Protein AF-A0A8C5VCA1-F1 (afdb_monomer_lite)

Organism: Microcebus murinus (NCBI:txid30608)

Foldseek 3Di:
DDDDDDDDDDDDDDDDDDDDDDDDDDDDDDDDDDDDDDDDDDDDDDDDDDDDDDDDDDDDDDDDDDDDDDDDDDDDDDDDDDDDDDDDPPVVPPPPPPVDPVVNVVVVVVVVVVVVVVVVVVVVVVVVVVVVVVVVVVVVVVPPCVVVVVVVVVVVVVVVVVVVVVVVVVVVVVVVVVVVVVVVVVVVVVVVVVVVVVVVVVVVVVVQCPPCPHVNVVVVVVVVVVVVVVVVVVVVVVVVVVVVVVVDVVVDDDPDDDDDDDPPPPPPVCVVVVVCDPPPVVVVPPPPCDPVNVVVVVVVVVVVVVVVVVVVVVVVVVVVVVVVVVVVVVVVVVVVVVVVVVVVVVVVVVVVVVVVVVVVVPDPPPPPDDDPDDDDDDDD

Secondary structure (DSSP, 8-state):
------------------------PPP--------------------------------------------------------------GGGSS-------HHHHHHHHHHHHHHHHHHHHHHHHHHHHHHHHHHHHHHHHHS--HHHHHHHHHHHHHHHHHHHHHHHHHHHHHHHHHHHHHHHHHHHHHHHHHHHHHHHHHHHHHHHHTSTTSHHHHHHHHHHHHHHHHHHHHHHHHHHHHHHHHHHHHH---------------SSTTGGGGG---STTGGG------HHHHHHHHHHHHHHHHHHHHHHHHHHHHHHHHHHHHHHHHHHHHHHHHHHHHHHHHHHHHHHHHHHHHHHHTSTTTTS-S----------

Radius of gyration: 66.32 Å; chains: 1; bounding box: 126×88×222 Å

InterPro domains:
  IPR018039 Intermediate filament protein, conserved site [PS00226] (353-361)
  IPR032444 Keratin type II head [PF16208] (39-107)
  IPR039008 Intermediate filament, rod domain [PF00038] (110-249)
  IPR039008 Intermediate filament, rod domain [PF00038] (292-362)
  IPR039008 Intermediate filament, rod domain [PS51842] (111-380)
  IPR039008 Intermediate filament, rod domain [SM01391] (110-366)

Sequence (380 aa):
MSCLSSCPRAPCGVRAFSCASACGPQPGRCCITAAPYRGISCYRGLPGNFGSHSLCGGFRAGSCGRSFGYRSGGVCRPSPPCITTVSVNETLLTPLNLEIDPNAQCVKHEEKEQIKCLNSRFAAFIDKVRFLEQQNKLLETKCNLEPLFNGYIETLRREAECVEADRGRLSSELNHVQEVLEGYKKKYEEEVALRATAENEFVVLKKVNSVPSSPLWDVDCAYLRKSDLEANMEALTQEIHFLRRLYEEVRGPRVAGQQGGCELDTGKDLSSFQLLKPMAGWGKYRPFPDPQNSKLEAAVTQSEQQGEAALSVARCKLAELEAALQKAKQDMACLLKEYQEVMNSKLGLDIEIATYRRLLEAAPGAGLCAGTSACRAPGL

Structure (mmCIF, N/CA/C/O backbone):
data_AF-A0A8C5VCA1-F1
#
_entry.id   AF-A0A8C5VCA1-F1
#
loop_
_atom_site.group_PDB
_atom_site.id
_atom_site.type_symbol
_atom_site.label_atom_id
_atom_site.label_alt_id
_atom_site.label_comp_id
_atom_site.label_asym_id
_atom_site.label_entity_id
_atom_site.label_seq_id
_atom_site.pdbx_PDB_ins_code
_atom_site.Cartn_x
_atom_site.Cartn_y
_atom_site.Cartn_z
_atom_site.occupancy
_atom_site.B_iso_or_equiv
_atom_site.auth_seq_id
_atom_site.auth_comp_id
_atom_site.auth_asym_id
_atom_site.auth_atom_id
_atom_site.pdbx_PDB_model_num
ATOM 1 N N . MET A 1 1 ? 24.961 -49.412 12.664 1.00 35.84 1 MET A N 1
ATOM 2 C CA . MET A 1 1 ? 26.409 -49.525 12.407 1.00 35.84 1 MET A CA 1
ATOM 3 C C . MET A 1 1 ? 26.784 -48.385 11.476 1.00 35.84 1 MET A C 1
ATOM 5 O O . MET A 1 1 ? 26.298 -48.366 10.360 1.00 35.84 1 MET A O 1
ATOM 9 N N . SER A 1 2 ? 27.198 -47.256 12.052 1.00 34.28 2 SER A N 1
ATOM 10 C CA . SER A 1 2 ? 28.609 -46.833 12.196 1.00 34.28 2 SER A CA 1
ATOM 11 C C . SER A 1 2 ? 29.055 -46.062 10.941 1.00 34.28 2 SER A C 1
ATOM 13 O O . SER A 1 2 ? 29.197 -46.676 9.897 1.00 34.28 2 SER A O 1
ATOM 15 N N . CYS A 1 3 ? 29.147 -44.721 11.011 1.00 33.59 3 CYS A N 1
ATOM 16 C CA . CYS A 1 3 ? 30.425 -43.965 11.076 1.00 33.59 3 CYS A CA 1
ATOM 17 C C . CYS A 1 3 ? 30.951 -43.621 9.651 1.00 33.59 3 CYS A C 1
ATOM 19 O O . CYS A 1 3 ? 30.907 -44.483 8.794 1.00 33.59 3 CYS A O 1
ATOM 21 N N . LEU A 1 4 ? 31.457 -42.443 9.256 1.00 35.34 4 LEU A N 1
ATOM 22 C CA . LEU A 1 4 ? 32.028 -41.276 9.934 1.00 35.34 4 LEU A CA 1
ATOM 23 C C . LEU A 1 4 ? 32.115 -40.070 8.960 1.00 35.34 4 LEU A C 1
ATOM 25 O O . LEU A 1 4 ? 32.266 -40.223 7.754 1.00 35.34 4 LEU A O 1
ATOM 29 N N . SER A 1 5 ? 32.072 -38.891 9.578 1.00 39.28 5 SER A N 1
ATOM 30 C CA . SER A 1 5 ? 32.624 -37.564 9.247 1.00 39.28 5 SER A CA 1
ATOM 31 C C . SER A 1 5 ? 33.740 -37.411 8.199 1.00 39.28 5 SER A C 1
ATOM 33 O O . SER A 1 5 ? 34.665 -38.219 8.183 1.00 39.28 5 SER A O 1
ATOM 35 N N . SER A 1 6 ? 33.783 -36.238 7.538 1.00 33.31 6 SER A N 1
ATOM 36 C CA . SER A 1 6 ? 35.006 -35.414 7.361 1.00 33.31 6 SER A CA 1
ATOM 37 C C . SER A 1 6 ? 34.702 -33.976 6.889 1.00 33.31 6 SER A C 1
ATOM 39 O O . SER A 1 6 ? 34.191 -33.774 5.793 1.00 33.31 6 SER A O 1
ATOM 41 N N . CYS A 1 7 ? 35.077 -32.981 7.704 1.00 37.06 7 CYS A N 1
ATOM 42 C CA . CYS A 1 7 ? 35.398 -31.610 7.274 1.00 37.06 7 CYS A CA 1
ATOM 43 C C . CYS A 1 7 ? 36.853 -31.548 6.766 1.00 37.06 7 CYS A C 1
ATOM 45 O O . CYS A 1 7 ? 37.683 -32.338 7.220 1.00 37.06 7 CYS A O 1
ATOM 47 N N . PRO A 1 8 ? 37.205 -30.553 5.932 1.00 46.28 8 PRO A N 1
ATOM 48 C CA . PRO A 1 8 ? 38.278 -29.616 6.321 1.00 46.28 8 PRO A CA 1
ATOM 49 C C . PRO A 1 8 ? 37.967 -28.153 5.913 1.00 46.28 8 PRO A C 1
ATOM 51 O O . PRO A 1 8 ? 37.464 -27.887 4.832 1.00 46.28 8 PRO A O 1
ATOM 54 N N . ARG A 1 9 ? 38.072 -27.198 6.849 1.00 31.98 9 ARG A N 1
ATOM 55 C CA . ARG A 1 9 ? 39.163 -26.202 7.025 1.00 31.98 9 ARG A CA 1
ATOM 56 C C . ARG A 1 9 ? 39.257 -25.079 5.970 1.00 31.98 9 ARG A C 1
ATOM 58 O O . ARG A 1 9 ? 39.615 -25.307 4.824 1.00 31.98 9 ARG A O 1
ATOM 65 N N . ALA A 1 10 ? 39.074 -23.847 6.456 1.00 36.94 10 ALA A N 1
ATOM 66 C CA . ALA A 1 10 ? 39.580 -22.599 5.873 1.00 36.94 10 ALA A CA 1
ATOM 67 C C . ALA A 1 10 ? 41.124 -22.526 5.905 1.00 36.94 10 ALA A C 1
ATOM 69 O O . ALA A 1 10 ? 41.750 -23.271 6.672 1.00 36.94 10 ALA A O 1
ATOM 70 N N . PRO A 1 11 ? 41.737 -21.599 5.138 1.00 47.12 11 PRO A N 1
ATOM 71 C CA . PRO A 1 11 ? 42.453 -20.498 5.808 1.00 47.12 11 PRO A CA 1
ATOM 72 C C . PRO A 1 11 ? 42.464 -19.126 5.076 1.00 47.12 11 PRO A C 1
ATOM 74 O O . PRO A 1 11 ? 42.437 -19.068 3.855 1.00 47.12 11 PRO A O 1
ATOM 77 N N . CYS A 1 12 ? 42.613 -18.062 5.890 1.00 31.28 12 CYS A N 1
ATOM 78 C CA . CYS A 1 12 ? 43.265 -16.746 5.657 1.00 31.28 12 CYS A CA 1
ATOM 79 C C . CYS A 1 12 ? 42.746 -15.838 4.510 1.00 31.28 12 CYS A C 1
ATOM 81 O O . CYS A 1 12 ? 42.680 -16.249 3.368 1.00 31.28 12 CYS A O 1
ATOM 83 N N . GLY A 1 13 ? 42.427 -14.549 4.666 1.00 32.03 13 GLY A N 1
ATOM 84 C CA . GLY A 1 13 ? 42.772 -13.553 5.681 1.00 32.03 13 GLY A CA 1
ATOM 85 C C . GLY A 1 13 ? 43.497 -12.371 5.022 1.00 32.03 13 GLY A C 1
ATOM 86 O O . GLY A 1 13 ? 44.688 -12.485 4.768 1.00 32.03 13 GLY A O 1
ATOM 87 N N . VAL A 1 14 ? 42.815 -11.237 4.798 1.00 34.28 14 VAL A N 1
ATOM 88 C CA . VAL A 1 14 ? 43.444 -9.916 4.576 1.00 34.28 14 VAL A CA 1
ATOM 89 C C . VAL A 1 14 ? 42.605 -8.827 5.268 1.00 34.28 14 VAL A C 1
ATOM 91 O O . VAL A 1 14 ? 41.408 -8.688 5.032 1.00 34.28 14 VAL A O 1
ATOM 94 N N . ARG A 1 15 ? 43.275 -8.110 6.180 1.00 35.00 15 ARG A N 1
ATOM 95 C CA . ARG A 1 15 ? 42.906 -6.867 6.896 1.00 35.00 15 ARG A CA 1
ATOM 96 C C . ARG A 1 15 ? 42.845 -5.696 5.898 1.00 35.00 15 ARG A C 1
ATOM 98 O O . ARG A 1 15 ? 43.535 -5.764 4.898 1.00 35.00 15 ARG A O 1
ATOM 105 N N . ALA A 1 16 ? 42.246 -4.529 6.085 1.00 32.88 16 ALA A N 1
ATOM 106 C CA . ALA A 1 16 ? 41.350 -3.857 7.024 1.00 32.88 16 ALA A CA 1
ATOM 107 C C . ALA A 1 16 ? 41.143 -2.459 6.396 1.00 32.88 16 ALA A C 1
ATOM 109 O O . ALA A 1 16 ? 42.084 -1.971 5.786 1.00 32.88 16 ALA A O 1
ATOM 110 N N . PHE A 1 17 ? 40.008 -1.789 6.604 1.00 29.81 17 PHE A N 1
ATOM 111 C CA . PHE A 1 17 ? 39.968 -0.338 6.847 1.00 29.81 17 PHE A CA 1
ATOM 112 C C . PHE A 1 17 ? 38.663 -0.001 7.574 1.00 29.81 17 PHE A C 1
ATOM 114 O O . PHE A 1 17 ? 37.571 -0.240 7.067 1.00 29.81 17 PHE A O 1
ATOM 121 N N . SER A 1 18 ? 38.805 0.523 8.791 1.00 32.16 18 SER A N 1
ATOM 122 C CA . SER A 1 18 ? 37.732 1.154 9.555 1.00 32.16 18 SER A CA 1
ATOM 123 C C . SER A 1 18 ? 37.597 2.617 9.144 1.00 32.16 18 SER A C 1
ATOM 125 O O . SER A 1 18 ? 38.598 3.329 9.093 1.00 32.16 18 SER A O 1
ATOM 127 N N . CYS A 1 19 ? 36.366 3.099 9.007 1.00 29.55 19 CYS A N 1
ATOM 128 C CA . CYS A 1 19 ? 35.991 4.452 9.410 1.00 29.55 19 CYS A CA 1
ATOM 129 C C . CYS A 1 19 ? 34.562 4.439 9.979 1.00 29.55 19 CYS A C 1
ATOM 131 O O . CYS A 1 19 ? 33.778 3.524 9.738 1.00 29.55 19 CYS A O 1
ATOM 133 N N . ALA A 1 20 ? 34.311 5.381 10.879 1.00 33.88 20 ALA A N 1
ATOM 134 C CA . ALA A 1 20 ? 33.417 5.246 12.015 1.00 33.88 20 ALA A CA 1
ATOM 135 C C . ALA A 1 20 ? 32.000 5.815 11.809 1.00 33.88 20 ALA A C 1
ATOM 137 O O . ALA A 1 20 ? 31.796 6.744 11.040 1.00 33.88 20 ALA A O 1
ATOM 138 N N . SER A 1 21 ? 31.101 5.324 12.673 1.00 31.33 21 SER A N 1
ATOM 139 C CA . SER A 1 21 ? 30.052 6.063 13.398 1.00 31.33 21 SER A CA 1
ATOM 140 C C . SER A 1 21 ? 28.826 6.599 12.644 1.00 31.33 21 SER A C 1
ATOM 142 O O . SER A 1 21 ? 28.847 7.697 12.103 1.00 31.33 21 SER A O 1
ATOM 144 N N . ALA A 1 22 ? 27.690 5.924 12.849 1.00 30.34 22 ALA A N 1
ATOM 145 C CA . ALA A 1 22 ? 26.432 6.576 13.227 1.00 30.34 22 ALA A CA 1
ATOM 146 C C . ALA A 1 22 ? 25.532 5.565 13.965 1.00 30.34 22 ALA A C 1
ATOM 148 O O . ALA A 1 22 ? 25.096 4.568 13.395 1.00 30.34 22 ALA A O 1
ATOM 149 N N . CYS A 1 23 ? 25.292 5.809 15.255 1.00 36.66 23 CYS A N 1
ATOM 150 C CA . CYS A 1 23 ? 24.337 5.062 16.070 1.00 36.66 23 CYS A CA 1
ATOM 151 C C . CYS A 1 23 ? 22.904 5.498 15.738 1.00 36.66 23 CYS A C 1
ATOM 153 O O . CYS A 1 23 ? 22.589 6.683 15.820 1.00 36.66 23 CYS A O 1
ATOM 155 N N . GLY A 1 24 ? 22.026 4.537 15.456 1.00 33.78 24 GLY A N 1
ATOM 156 C CA . GLY A 1 24 ? 20.573 4.708 15.465 1.00 33.78 24 GLY A CA 1
ATOM 157 C C . GLY A 1 24 ? 19.928 3.442 16.041 1.00 33.78 24 GLY A C 1
ATOM 158 O O . GLY A 1 24 ? 20.317 2.347 15.632 1.00 33.78 24 GLY A O 1
ATOM 159 N N . PRO A 1 25 ? 19.008 3.533 17.018 1.00 40.09 25 PRO A N 1
ATOM 160 C CA . PRO A 1 25 ? 18.414 2.347 17.618 1.00 40.09 25 PRO A CA 1
ATOM 161 C C . PRO A 1 25 ? 17.292 1.791 16.729 1.00 40.09 25 PRO A C 1
ATOM 163 O O . PRO A 1 25 ? 16.319 2.480 16.435 1.00 40.09 25 PRO A O 1
ATOM 166 N N . GLN A 1 26 ? 17.410 0.519 16.343 1.00 38.44 26 GLN A N 1
ATOM 167 C CA . GLN A 1 26 ? 16.275 -0.302 15.914 1.00 38.44 26 GLN A CA 1
ATOM 168 C C . GLN A 1 26 ? 15.639 -0.981 17.137 1.00 38.44 26 GLN A C 1
ATOM 170 O O . GLN A 1 26 ? 16.375 -1.558 17.942 1.00 38.44 26 GLN A O 1
ATOM 175 N N . PRO A 1 27 ? 14.301 -1.024 17.260 1.00 37.81 27 PRO A N 1
ATOM 176 C CA . PRO A 1 27 ? 13.622 -1.997 18.097 1.00 37.81 27 PRO A CA 1
ATOM 177 C C . PRO A 1 27 ? 13.154 -3.175 17.233 1.00 37.81 27 PRO A C 1
ATOM 179 O O . PRO A 1 27 ? 12.446 -3.005 16.242 1.00 37.81 27 PRO A O 1
ATOM 182 N N . GLY A 1 28 ? 13.536 -4.391 17.617 1.00 31.70 28 GLY A N 1
ATOM 183 C CA . GLY A 1 28 ? 13.102 -5.606 16.944 1.00 31.70 28 GLY A CA 1
ATOM 184 C C . GLY A 1 28 ? 12.911 -6.754 17.924 1.00 31.70 28 GLY A C 1
ATOM 185 O O . GLY A 1 28 ? 13.866 -7.169 18.574 1.00 31.70 28 GLY A O 1
ATOM 186 N N . ARG A 1 29 ? 11.687 -7.299 17.897 1.00 33.56 29 ARG A N 1
ATOM 187 C CA . ARG A 1 29 ? 11.183 -8.565 18.468 1.00 33.56 29 ARG A CA 1
ATOM 188 C C . ARG A 1 29 ? 10.571 -8.483 19.867 1.00 33.56 29 ARG A C 1
ATOM 190 O O . ARG A 1 29 ? 11.256 -8.592 20.875 1.00 33.56 29 ARG A O 1
ATOM 197 N N . CYS A 1 30 ? 9.237 -8.456 19.888 1.00 27.67 30 CYS A N 1
ATOM 198 C CA . CYS A 1 30 ? 8.461 -9.036 20.975 1.00 27.67 30 CYS A CA 1
ATOM 199 C C . CYS A 1 30 ? 7.605 -10.175 20.413 1.00 27.67 30 CYS A C 1
ATOM 201 O O . CYS A 1 30 ? 6.879 -10.014 19.432 1.00 27.67 30 CYS A O 1
ATOM 203 N N . CYS A 1 31 ? 7.782 -11.344 21.011 1.00 30.67 31 CYS A N 1
ATOM 204 C CA . CYS A 1 31 ? 7.136 -12.599 20.683 1.00 30.67 31 CYS A CA 1
ATOM 205 C C . CYS A 1 31 ? 5.754 -12.617 21.344 1.00 30.67 31 CYS A C 1
ATOM 207 O O . CYS A 1 31 ? 5.645 -12.391 22.548 1.00 30.67 31 CYS A O 1
ATOM 209 N N . ILE A 1 32 ? 4.713 -12.926 20.578 1.00 31.66 32 ILE A N 1
ATOM 210 C CA . ILE A 1 32 ? 3.379 -13.202 21.108 1.00 31.66 32 ILE A CA 1
ATOM 211 C C . ILE A 1 32 ? 3.410 -14.607 21.714 1.00 31.66 32 ILE A C 1
ATOM 213 O O . ILE A 1 32 ? 3.607 -15.584 20.997 1.00 31.66 32 ILE A O 1
ATOM 217 N N . THR A 1 33 ? 3.186 -14.716 23.024 1.00 31.52 33 THR A N 1
ATOM 218 C CA . THR A 1 33 ? 2.670 -15.958 23.614 1.00 31.52 33 THR A CA 1
ATOM 219 C C . THR A 1 33 ? 1.624 -15.621 24.666 1.00 31.52 33 THR A C 1
ATOM 221 O O . THR A 1 33 ? 1.790 -14.707 25.470 1.00 31.52 33 THR A O 1
ATOM 224 N N . ALA A 1 34 ? 0.515 -16.344 24.567 1.00 30.95 34 ALA A N 1
ATOM 225 C CA . ALA A 1 34 ? -0.736 -16.172 25.277 1.00 30.95 34 ALA A CA 1
ATOM 226 C C . ALA A 1 34 ? -0.642 -16.419 26.796 1.00 30.95 34 ALA A C 1
ATOM 228 O O . ALA A 1 34 ? 0.061 -17.336 27.197 1.00 30.95 34 ALA A O 1
ATOM 229 N N . ALA A 1 35 ? -1.413 -15.615 27.554 1.00 32.78 35 ALA A N 1
ATOM 230 C CA . ALA A 1 35 ? -2.268 -15.888 28.736 1.00 32.78 35 ALA A CA 1
ATOM 231 C C . ALA A 1 35 ? -1.789 -16.855 29.869 1.00 32.78 35 ALA A C 1
ATOM 233 O O . ALA A 1 35 ? -0.960 -17.718 29.624 1.00 32.78 35 ALA A O 1
ATOM 234 N N . PRO A 1 36 ? -2.357 -16.833 31.107 1.00 48.47 36 PRO A N 1
ATOM 235 C CA . PRO A 1 36 ? -3.550 -16.114 31.566 1.00 48.47 36 PRO A CA 1
ATOM 236 C C . PRO A 1 36 ? -3.434 -15.400 32.937 1.00 48.47 36 PRO A C 1
ATOM 238 O O . PRO A 1 36 ? -2.482 -15.521 33.702 1.00 48.47 36 PRO A O 1
ATOM 241 N N . TYR A 1 37 ? -4.509 -14.676 33.239 1.00 30.50 37 TYR A N 1
ATOM 242 C CA . TYR A 1 37 ? -4.987 -14.225 34.544 1.00 30.50 37 TYR A CA 1
ATOM 243 C C . TYR A 1 37 ? -4.683 -15.154 35.739 1.00 30.50 37 TYR A C 1
ATOM 245 O O . TYR A 1 37 ? -5.081 -16.316 35.738 1.00 30.50 37 TYR A O 1
ATOM 253 N N . ARG A 1 38 ? -4.199 -14.571 36.846 1.00 33.31 38 ARG A N 1
ATOM 254 C CA . ARG A 1 38 ? -4.907 -14.540 38.147 1.00 33.31 38 ARG A CA 1
ATOM 255 C C . ARG A 1 38 ? -4.208 -13.597 39.127 1.00 33.31 38 ARG A C 1
ATOM 257 O O . ARG A 1 38 ? -2.989 -13.487 39.143 1.00 33.31 38 ARG A O 1
ATOM 264 N N . GLY A 1 39 ? -5.014 -12.891 39.913 1.00 31.22 39 GLY A N 1
ATOM 265 C CA . GLY A 1 39 ? -4.567 -11.811 40.779 1.00 31.22 39 GLY A CA 1
ATOM 266 C C . GLY A 1 39 ? -4.241 -12.200 42.223 1.00 31.22 39 GLY A C 1
ATOM 267 O O . GLY A 1 39 ? -4.470 -13.325 42.660 1.00 31.22 39 GLY A O 1
ATOM 268 N N . ILE A 1 40 ? -3.864 -11.131 42.935 1.00 34.09 40 ILE A N 1
ATOM 269 C CA . ILE A 1 40 ? -4.062 -10.814 44.361 1.00 34.09 40 ILE A CA 1
ATOM 270 C C . ILE A 1 40 ? -2.836 -10.956 45.289 1.00 34.09 40 ILE A C 1
ATOM 272 O O . ILE A 1 40 ? -2.495 -12.027 45.769 1.00 34.09 40 ILE A O 1
ATOM 276 N N . SER A 1 41 ? -2.309 -9.760 45.600 1.00 29.95 41 SER A N 1
ATOM 277 C CA . SER A 1 41 ? -2.006 -9.169 46.919 1.00 29.95 41 SER A CA 1
ATOM 278 C C . SER A 1 41 ? -0.993 -9.826 47.852 1.00 29.95 41 SER A C 1
ATOM 280 O O . SER A 1 41 ? -1.244 -10.896 48.389 1.00 29.95 41 SER A O 1
ATOM 282 N N . CYS A 1 42 ? 0.035 -9.042 48.204 1.00 28.33 42 CYS A N 1
ATOM 283 C CA . CYS A 1 42 ? 0.511 -8.843 49.577 1.00 28.33 42 CYS A CA 1
ATOM 284 C C . CYS A 1 42 ? 1.106 -7.423 49.705 1.00 28.33 42 CYS A C 1
ATOM 286 O O . CYS A 1 42 ? 2.041 -7.080 48.993 1.00 28.33 42 CYS A O 1
ATOM 288 N N . TYR A 1 43 ? 0.523 -6.619 50.599 1.00 30.97 43 TYR A N 1
ATOM 289 C CA . TYR A 1 43 ? 1.086 -5.516 51.400 1.00 30.97 43 TYR A CA 1
ATOM 290 C C . TYR A 1 43 ? 2.528 -5.039 51.106 1.00 30.97 43 TYR A C 1
ATOM 292 O O . TYR A 1 43 ? 3.464 -5.825 51.190 1.00 30.97 43 TYR A O 1
ATOM 300 N N . ARG A 1 44 ? 2.766 -3.715 51.058 1.00 33.09 44 ARG A N 1
ATOM 301 C CA . ARG A 1 44 ? 3.014 -2.830 52.228 1.00 33.09 44 ARG A CA 1
ATOM 302 C C . ARG A 1 44 ? 3.749 -1.538 51.800 1.00 33.09 44 ARG A C 1
ATOM 304 O O . ARG A 1 44 ? 4.830 -1.615 51.239 1.00 33.09 44 ARG A O 1
ATOM 311 N N . GLY A 1 45 ? 3.214 -0.379 52.204 1.00 29.39 45 GLY A N 1
ATOM 312 C CA . GLY A 1 45 ? 4.020 0.752 52.700 1.00 29.39 45 GLY A CA 1
ATOM 313 C C . GLY A 1 45 ? 4.437 1.875 51.736 1.00 29.39 45 GLY A C 1
ATOM 314 O O . GLY A 1 45 ? 5.537 1.818 51.216 1.00 29.39 45 GLY A O 1
ATOM 315 N N . LEU A 1 46 ? 3.580 2.911 51.644 1.00 37.66 46 LEU A N 1
ATOM 316 C CA . LEU A 1 46 ? 3.823 4.348 51.959 1.00 37.66 46 LEU A CA 1
ATOM 317 C C . LEU A 1 46 ? 5.046 5.106 51.354 1.00 37.66 46 LEU A C 1
ATOM 319 O O . LEU A 1 46 ? 6.118 4.540 51.209 1.00 37.66 46 LEU A O 1
ATOM 323 N N . PRO A 1 47 ? 5.013 6.457 51.301 1.00 46.53 47 PRO A N 1
ATOM 324 C CA . PRO A 1 47 ? 4.003 7.341 50.706 1.00 46.53 47 PRO A CA 1
ATOM 325 C C . PRO A 1 47 ? 4.652 8.511 49.916 1.00 46.53 47 PRO A C 1
ATOM 327 O O . PRO A 1 47 ? 5.857 8.733 49.978 1.00 46.53 47 PRO A O 1
ATOM 330 N N . GLY A 1 48 ? 3.833 9.346 49.271 1.00 30.73 48 GLY A N 1
ATOM 331 C CA . GLY A 1 48 ? 4.206 10.741 49.003 1.00 30.73 48 GLY A CA 1
ATOM 332 C C . GLY A 1 48 ? 3.886 11.216 47.595 1.00 30.73 48 GLY A C 1
ATOM 333 O O . GLY A 1 48 ? 4.694 11.050 46.691 1.00 30.73 48 GLY A O 1
ATOM 334 N N . ASN A 1 49 ? 2.738 11.877 47.442 1.00 29.70 49 ASN A N 1
ATOM 335 C CA . ASN A 1 49 ? 2.468 12.740 46.299 1.00 29.70 49 ASN A CA 1
ATOM 336 C C . ASN A 1 49 ? 2.079 14.142 46.787 1.00 29.70 49 ASN A C 1
ATOM 338 O O . ASN A 1 49 ? 1.296 14.298 47.724 1.00 29.70 49 ASN A O 1
ATOM 342 N N . PHE A 1 50 ? 2.665 15.133 46.119 1.00 33.94 50 PHE A N 1
ATOM 343 C CA . PHE A 1 50 ? 2.381 16.566 46.176 1.00 33.94 50 PHE A CA 1
ATOM 344 C C . PHE A 1 50 ? 0.987 16.891 45.608 1.00 33.94 50 PHE A C 1
ATOM 346 O O . PHE A 1 50 ? 0.604 16.331 44.586 1.00 33.94 50 PHE A O 1
ATOM 353 N N . GLY A 1 51 ? 0.241 17.790 46.265 1.00 31.31 51 GLY A N 1
ATOM 354 C CA . GLY A 1 51 ? -0.193 19.093 45.711 1.00 31.31 51 GLY A CA 1
ATOM 355 C C . GLY A 1 51 ? -1.682 19.079 45.310 1.00 31.31 51 GLY A C 1
ATOM 356 O O . GLY A 1 51 ? -2.158 18.050 44.858 1.00 31.31 51 GLY A O 1
ATOM 357 N N . SER A 1 52 ? -2.525 20.110 45.445 1.00 36.41 52 SER A N 1
ATOM 358 C CA . SER A 1 52 ? -2.382 21.536 45.785 1.00 36.41 52 SER A CA 1
ATOM 359 C C . SER A 1 52 ? -3.781 22.149 46.060 1.00 36.41 52 SER A C 1
ATOM 361 O O . SER A 1 52 ? -4.788 21.478 45.852 1.00 36.41 52 SER A O 1
ATOM 363 N N . HIS A 1 53 ? -3.799 23.447 46.422 1.00 31.50 53 HIS A N 1
ATOM 364 C CA . HIS A 1 53 ? -4.911 24.425 46.575 1.00 31.50 53 HIS A CA 1
ATOM 365 C C . HIS A 1 53 ? -5.345 24.668 48.039 1.00 31.50 53 HIS A C 1
ATOM 367 O O . HIS A 1 53 ? -5.918 23.796 48.672 1.00 31.50 53 HIS A O 1
ATOM 373 N N . SER A 1 54 ? -4.953 25.746 48.735 1.00 33.75 54 SER A N 1
ATOM 374 C CA . SER A 1 54 ? -5.004 27.210 48.503 1.00 33.75 54 SER A CA 1
ATOM 375 C C . SER A 1 54 ? -6.338 27.877 48.882 1.00 33.75 54 SER A C 1
ATOM 377 O O . SER A 1 54 ? -7.304 27.804 48.137 1.00 33.75 54 SER A O 1
ATOM 379 N N . LEU A 1 55 ? -6.271 28.614 50.002 1.00 33.25 55 LEU A N 1
ATOM 380 C CA . LEU A 1 55 ? -6.841 29.940 50.308 1.00 33.25 55 LEU A CA 1
ATOM 381 C C . LEU A 1 55 ? -8.361 30.176 50.194 1.00 33.25 55 LEU A C 1
ATOM 383 O O . LEU A 1 55 ? -8.889 30.359 49.107 1.00 33.25 55 LEU A O 1
ATOM 387 N N . CYS A 1 56 ? -8.996 30.410 51.352 1.00 31.83 56 CYS A N 1
ATOM 388 C CA . CYS A 1 56 ? -9.865 31.577 51.570 1.00 31.83 56 CYS A CA 1
ATOM 389 C C . CYS A 1 56 ? -10.071 31.822 53.077 1.00 31.83 56 CYS A C 1
ATOM 391 O O . CYS A 1 56 ? -10.597 30.974 53.792 1.00 31.83 56 CYS A O 1
ATOM 393 N N . GLY A 1 57 ? -9.625 32.986 53.560 1.00 33.09 57 GLY A N 1
ATOM 394 C CA . GLY A 1 57 ? -9.903 33.497 54.903 1.00 33.09 57 GLY A CA 1
ATOM 395 C C . GLY A 1 57 ? -11.139 34.400 54.920 1.00 33.09 57 GLY A C 1
ATOM 396 O O . GLY A 1 57 ? -11.474 35.020 53.913 1.00 33.09 57 GLY A O 1
ATOM 397 N N . GLY A 1 58 ? -11.797 34.498 56.077 1.00 32.38 58 GLY A N 1
ATOM 398 C CA . GLY A 1 58 ? -12.923 35.407 56.297 1.00 32.38 58 GLY A CA 1
ATOM 399 C C . GLY A 1 58 ? -13.498 35.314 57.713 1.00 32.38 58 GLY A C 1
ATOM 400 O O . GLY A 1 58 ? -14.074 34.306 58.095 1.00 32.38 58 GLY A O 1
ATOM 401 N N . PHE A 1 59 ? -13.309 36.390 58.473 1.00 39.03 59 PHE A N 1
ATOM 402 C CA . PHE A 1 59 ? -13.696 36.669 59.860 1.00 39.03 59 PHE A CA 1
ATOM 403 C C . PHE A 1 59 ? -15.165 36.397 60.248 1.00 39.03 59 PHE A C 1
ATOM 405 O O . PHE A 1 59 ? -16.069 36.680 59.466 1.00 39.03 59 PHE A O 1
ATOM 412 N N . ARG A 1 60 ? -15.397 36.078 61.536 1.00 32.91 60 ARG A N 1
ATOM 413 C CA . ARG A 1 60 ? -16.235 36.887 62.457 1.00 32.91 60 ARG A CA 1
ATOM 414 C C . ARG A 1 60 ? -16.080 36.440 63.919 1.00 32.91 60 ARG A C 1
ATOM 416 O O . ARG A 1 60 ? -16.317 35.290 64.264 1.00 32.91 60 ARG A O 1
ATOM 423 N N . ALA A 1 61 ? -15.710 37.403 64.759 1.00 43.34 61 ALA A N 1
ATOM 424 C CA . ALA A 1 61 ? -15.799 37.367 66.213 1.00 43.34 61 ALA A CA 1
ATOM 425 C C . ALA A 1 61 ? -17.140 37.975 66.667 1.00 43.34 61 ALA A C 1
ATOM 427 O O . ALA A 1 61 ? -17.645 38.897 66.024 1.00 43.34 61 ALA A O 1
ATOM 428 N N . GLY A 1 62 ? -17.678 37.495 67.790 1.00 32.94 62 GLY A N 1
ATOM 429 C CA . GLY A 1 62 ? -18.856 38.054 68.453 1.00 32.94 62 GLY A CA 1
ATOM 430 C C . GLY A 1 62 ? -19.018 37.505 69.875 1.00 32.94 62 GLY A C 1
ATOM 431 O O . GLY A 1 62 ? -19.249 36.315 70.052 1.00 32.94 62 GLY A O 1
ATOM 432 N N . SER A 1 63 ? -18.850 38.400 70.856 1.00 43.81 63 SER A N 1
ATOM 433 C CA . SER A 1 63 ? -19.175 38.304 72.301 1.00 43.81 63 SER A CA 1
ATOM 434 C C . SER A 1 63 ? -20.637 37.845 72.519 1.00 43.81 63 SER A C 1
ATOM 436 O O . SER A 1 63 ? -21.415 37.947 71.578 1.00 43.81 63 SER A O 1
ATOM 438 N N . CYS A 1 64 ? -21.168 37.346 73.644 1.00 33.97 64 CYS A N 1
ATOM 439 C CA . CYS A 1 64 ? -21.085 37.619 75.094 1.00 33.97 64 CYS A CA 1
ATOM 440 C C . CYS A 1 64 ? -21.870 36.455 75.792 1.00 33.97 64 CYS A C 1
ATOM 442 O O . CYS A 1 64 ? -22.723 35.849 75.159 1.00 33.97 64 CYS A O 1
ATOM 444 N N . GLY A 1 65 ? -21.625 35.956 77.012 1.00 35.84 65 GLY A N 1
ATOM 445 C CA . GLY A 1 65 ? -21.617 36.596 78.330 1.00 35.84 65 GLY A CA 1
ATOM 446 C C . GLY A 1 65 ? -22.938 36.337 79.093 1.00 35.84 65 GLY A C 1
ATOM 447 O O . GLY A 1 65 ? -23.950 36.917 78.716 1.00 35.84 65 GLY A O 1
ATOM 448 N N . ARG A 1 66 ? -22.925 35.532 80.178 1.00 41.09 66 ARG A N 1
ATOM 449 C CA . ARG A 1 66 ? -23.677 35.764 81.443 1.00 41.09 66 ARG A CA 1
ATOM 450 C C . ARG A 1 66 ? -23.277 34.786 82.564 1.00 41.09 66 ARG A C 1
ATOM 452 O O . ARG A 1 66 ? -23.365 33.572 82.422 1.00 41.09 66 ARG A O 1
ATOM 459 N N . SER A 1 67 ? -22.863 35.386 83.677 1.00 40.50 67 SER A N 1
ATOM 460 C CA . SER A 1 67 ? -22.532 34.808 84.985 1.00 40.50 67 SER A CA 1
ATOM 461 C C . SER A 1 67 ? -23.758 34.665 85.900 1.00 40.50 67 SER A C 1
ATOM 463 O O . SER A 1 67 ? -24.716 35.422 85.747 1.00 40.50 67 SER A O 1
ATOM 465 N N . PHE A 1 68 ? -23.633 33.861 86.968 1.00 34.06 68 PHE A N 1
ATOM 466 C CA . PHE A 1 68 ? -24.089 34.243 88.318 1.00 34.06 68 PHE A CA 1
ATOM 467 C C . PHE A 1 68 ? -23.197 33.599 89.408 1.00 34.06 68 PHE A C 1
ATOM 469 O O . PHE A 1 68 ? -22.942 32.400 89.360 1.00 34.06 68 PHE A O 1
ATOM 476 N N . GLY A 1 69 ? -22.661 34.424 90.325 1.00 42.41 69 GLY A N 1
ATOM 477 C CA . GLY A 1 69 ? -21.734 34.073 91.427 1.00 42.41 69 GLY A CA 1
ATOM 478 C C . GLY A 1 69 ? -22.440 33.489 92.667 1.00 42.41 69 GLY A C 1
ATOM 479 O O . GLY A 1 69 ? -23.657 33.377 92.670 1.00 42.41 69 GLY A O 1
ATOM 480 N N . TYR A 1 70 ? -21.749 33.073 93.739 1.00 42.25 70 TYR A N 1
ATOM 481 C CA . TYR A 1 70 ? -21.040 33.954 94.682 1.00 42.25 70 TYR A CA 1
ATOM 482 C C . TYR A 1 70 ? -19.850 33.304 95.424 1.00 42.25 70 TYR A C 1
ATOM 484 O O . TYR A 1 70 ? -19.700 32.092 95.517 1.00 42.25 70 TYR A O 1
ATOM 492 N N . ARG A 1 71 ? -19.022 34.222 95.938 1.00 41.88 71 ARG A N 1
ATOM 493 C CA . ARG A 1 71 ? -17.691 34.148 96.561 1.00 41.88 71 ARG A CA 1
ATOM 494 C C . ARG A 1 71 ? -17.613 33.344 97.866 1.00 41.88 71 ARG A C 1
ATOM 496 O O . ARG A 1 71 ? -18.525 33.396 98.681 1.00 41.88 71 ARG A O 1
ATOM 503 N N . SER A 1 72 ? -16.423 32.800 98.127 1.00 39.41 72 SER A N 1
ATOM 504 C CA . SER A 1 72 ? -15.923 32.491 99.469 1.00 39.41 72 SER A CA 1
ATOM 505 C C . SER A 1 72 ? -14.604 33.241 99.685 1.00 39.41 72 SER A C 1
ATOM 507 O O . SER A 1 72 ? -13.721 33.208 98.829 1.00 39.41 72 SER A O 1
ATOM 509 N N . GLY A 1 73 ? -14.499 33.967 100.794 1.00 42.41 73 GLY A N 1
ATOM 510 C CA . GLY A 1 73 ? -13.303 34.670 101.247 1.00 42.41 73 GLY A CA 1
ATOM 511 C C . GLY A 1 73 ? -13.423 34.876 102.753 1.00 42.41 73 GLY A C 1
ATOM 512 O O . GLY A 1 73 ? -14.430 35.407 103.215 1.00 42.41 73 GLY A O 1
ATOM 513 N N . GLY A 1 74 ? -12.441 34.394 103.513 1.00 38.06 74 GLY A N 1
ATOM 514 C CA . GLY A 1 74 ? -12.401 34.499 104.971 1.00 38.06 74 GLY A CA 1
ATOM 515 C C . GLY A 1 74 ? -11.363 35.509 105.452 1.00 38.06 74 GLY A C 1
ATOM 516 O O . GLY A 1 74 ? -10.310 35.594 104.836 1.00 38.06 74 GLY A O 1
ATOM 517 N N . VAL A 1 75 ? -11.658 36.204 106.563 1.00 37.41 75 VAL A N 1
ATOM 518 C CA . VAL A 1 75 ? -10.716 36.727 107.580 1.00 37.41 75 VAL A CA 1
ATOM 519 C C . VAL A 1 75 ? -11.459 36.913 108.932 1.00 37.41 75 VAL A C 1
ATOM 521 O O . VAL A 1 75 ? -12.581 37.404 108.970 1.00 37.41 75 VAL A O 1
ATOM 524 N N . CYS A 1 76 ? -10.790 36.469 110.004 1.00 36.31 76 CYS A N 1
ATOM 525 C CA . CYS A 1 76 ? -10.847 36.672 111.472 1.00 36.31 76 CYS A CA 1
ATOM 526 C C . CYS A 1 76 ? -11.937 37.503 112.224 1.00 36.31 76 CYS A C 1
ATOM 528 O O . CYS A 1 76 ? -12.041 38.707 112.034 1.00 36.31 76 CYS A O 1
ATOM 530 N N . ARG A 1 77 ? -12.575 36.817 113.209 1.00 47.62 77 ARG A N 1
ATOM 531 C CA . ARG A 1 77 ? -12.929 37.092 114.653 1.00 47.62 77 ARG A CA 1
ATOM 532 C C . ARG A 1 77 ? -13.234 38.528 115.173 1.00 47.62 77 ARG A C 1
ATOM 534 O O . ARG A 1 77 ? -12.532 39.454 114.788 1.00 47.62 77 ARG A O 1
ATOM 541 N N . PRO A 1 78 ? -14.155 38.715 116.165 1.00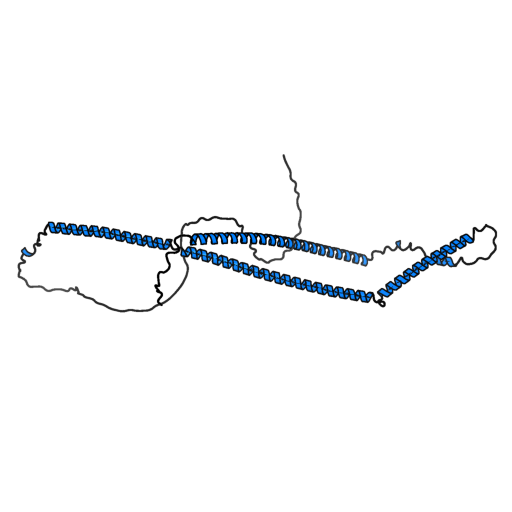 45.66 78 PRO A N 1
ATOM 542 C CA . PRO A 1 78 ? -13.996 38.278 117.582 1.00 45.66 78 PRO A CA 1
ATOM 543 C C . PRO A 1 78 ? -15.256 37.627 118.242 1.00 45.66 78 PRO A C 1
ATOM 545 O O . PRO A 1 78 ? -16.342 37.639 117.678 1.00 45.66 78 PRO A O 1
ATOM 548 N N . SER A 1 79 ? -15.109 37.033 119.439 1.00 44.31 79 SER A N 1
ATOM 549 C CA . SER A 1 79 ? -16.170 36.454 120.326 1.00 44.31 79 SER A CA 1
ATOM 550 C C . SER A 1 79 ? -16.419 37.379 121.556 1.00 44.31 79 SER A C 1
ATOM 552 O O . SER A 1 79 ? -15.529 38.210 121.755 1.00 44.31 79 SER A O 1
ATOM 554 N N . PRO A 1 80 ? -17.410 37.219 122.492 1.00 57.41 80 PRO A N 1
ATOM 555 C CA . PRO A 1 80 ? -18.719 36.503 122.578 1.00 57.41 80 PRO A CA 1
ATOM 556 C C . PRO A 1 80 ? -19.902 37.456 123.041 1.00 57.41 80 PRO A C 1
ATOM 558 O O . PRO A 1 80 ? -19.672 38.665 123.069 1.00 57.41 80 PRO A O 1
ATOM 561 N N . PRO A 1 81 ? -21.158 37.016 123.362 1.00 45.66 81 PRO A N 1
ATOM 562 C CA . PRO A 1 81 ? -21.505 36.335 124.625 1.00 45.66 81 PRO A CA 1
ATOM 563 C C . PRO A 1 81 ? -22.539 35.190 124.472 1.00 45.66 81 PRO A C 1
ATOM 565 O O . PRO A 1 81 ? -22.931 34.789 123.382 1.00 45.66 81 PRO A O 1
ATOM 568 N N . CYS A 1 82 ? -22.911 34.625 125.612 1.00 43.12 82 CYS A N 1
ATOM 569 C CA . CYS A 1 82 ? -23.413 33.280 125.840 1.00 43.12 82 CYS A CA 1
ATOM 570 C C . CYS A 1 82 ? -24.946 33.234 126.067 1.00 43.12 82 CYS A C 1
ATOM 572 O O . CYS A 1 82 ? -25.497 34.192 126.596 1.00 43.12 82 CYS A O 1
ATOM 574 N N . ILE A 1 83 ? -25.544 32.047 125.836 1.00 45.91 83 ILE A N 1
ATOM 575 C CA . ILE A 1 83 ? -26.773 31.479 126.465 1.00 45.91 83 ILE A CA 1
ATOM 576 C C . ILE A 1 83 ? -28.121 31.989 125.884 1.00 45.91 83 ILE A C 1
ATOM 578 O O . ILE A 1 83 ? -28.454 33.161 125.960 1.00 45.91 83 ILE A O 1
ATOM 582 N N . THR A 1 84 ? -28.948 31.150 125.247 1.00 39.62 84 THR A N 1
ATOM 583 C CA . THR A 1 84 ? -29.902 30.218 125.891 1.00 39.62 84 THR A CA 1
ATOM 584 C C . THR A 1 84 ? -30.365 29.129 124.906 1.00 39.62 84 THR A C 1
ATOM 586 O O . THR A 1 84 ? -30.544 29.368 123.716 1.00 39.62 84 THR A O 1
ATOM 589 N N . THR A 1 85 ? -30.561 27.916 125.416 1.00 52.25 85 THR A N 1
ATOM 590 C CA . THR A 1 85 ? -31.042 26.724 124.703 1.00 52.25 85 THR A CA 1
ATOM 591 C C . THR A 1 85 ? -32.514 26.845 124.301 1.00 52.25 85 THR A C 1
ATOM 593 O O . THR A 1 85 ? -33.360 27.051 125.172 1.00 52.25 85 THR A O 1
ATOM 596 N N . VAL A 1 86 ? -32.839 26.620 123.023 1.00 42.62 86 VAL A N 1
ATOM 597 C CA . VAL A 1 86 ? -34.222 26.409 122.563 1.00 42.62 86 VAL A CA 1
ATOM 598 C C . VAL A 1 86 ? -34.354 24.972 122.065 1.00 42.62 86 VAL A C 1
ATOM 600 O O . VAL A 1 86 ? -33.651 24.543 121.155 1.00 42.62 86 VAL A O 1
ATOM 603 N N . SER A 1 87 ? -35.227 24.237 122.747 1.00 54.22 87 SER A N 1
ATOM 604 C CA . SER A 1 87 ? -35.595 22.837 122.535 1.00 54.22 87 SER A CA 1
ATOM 605 C C . SER A 1 87 ? -35.908 22.516 121.066 1.00 54.22 87 SER A C 1
ATOM 607 O O . SER A 1 87 ? -36.814 23.105 120.475 1.00 54.22 87 SER A O 1
ATOM 609 N N . VAL A 1 88 ? -35.179 21.553 120.491 1.00 55.38 88 VAL A N 1
ATOM 610 C CA . VAL A 1 88 ? -35.569 20.868 119.253 1.00 55.38 88 VAL A CA 1
ATOM 611 C C . VAL A 1 88 ? -36.477 19.718 119.675 1.00 55.38 88 VAL A C 1
ATOM 613 O O . VAL A 1 88 ? -36.029 18.808 120.365 1.00 55.38 88 VAL A O 1
ATOM 616 N N . ASN A 1 89 ? -37.757 19.761 119.300 1.00 48.69 89 ASN A N 1
ATOM 617 C CA . ASN A 1 89 ? -38.643 18.614 119.497 1.00 48.69 89 ASN A CA 1
ATOM 618 C C . ASN A 1 89 ? -38.085 17.416 118.711 1.00 48.69 89 ASN A C 1
ATOM 620 O O . ASN A 1 89 ? -38.148 17.388 117.482 1.00 48.69 89 ASN A O 1
ATOM 624 N N . GLU A 1 90 ? -37.557 16.421 119.424 1.00 59.97 90 GLU A N 1
ATOM 625 C CA . GLU A 1 90 ? -36.981 15.198 118.846 1.00 59.97 90 GLU A CA 1
ATOM 626 C C . GLU A 1 90 ? -38.015 14.308 118.123 1.00 59.97 90 GLU A C 1
ATOM 628 O O . GLU A 1 90 ? -37.652 13.354 117.441 1.00 59.97 90 GLU A O 1
ATOM 633 N N . THR A 1 91 ? -39.307 14.639 118.191 1.00 59.31 91 THR A N 1
ATOM 634 C CA . THR A 1 91 ? -40.406 13.940 117.502 1.00 59.31 91 THR A CA 1
ATOM 635 C C . THR A 1 91 ? -40.586 14.299 116.025 1.00 59.31 91 THR A C 1
ATOM 637 O O . THR A 1 91 ? -41.380 13.646 115.356 1.00 59.31 91 THR A O 1
ATOM 640 N N . LEU A 1 92 ? -39.879 15.304 115.492 1.00 51.38 92 LEU A N 1
ATOM 641 C CA . LEU A 1 92 ? -39.966 15.693 114.070 1.00 51.38 92 LEU A CA 1
ATOM 642 C C . LEU A 1 92 ? -38.717 15.327 113.249 1.00 51.38 92 LEU A C 1
ATOM 644 O O . LEU A 1 92 ? -38.670 15.598 112.051 1.00 51.38 92 LEU A O 1
ATOM 648 N N . LEU A 1 93 ? -37.715 14.706 113.881 1.00 52.22 93 LEU A N 1
ATOM 649 C CA . LEU A 1 93 ? -36.526 14.143 113.225 1.00 52.22 93 LEU A CA 1
ATOM 650 C C . LEU A 1 93 ? -36.606 12.619 113.059 1.00 52.22 93 LEU A C 1
ATOM 652 O O . LEU A 1 93 ? -35.667 11.999 112.560 1.00 52.22 93 LEU A O 1
ATOM 656 N N . THR A 1 94 ? -37.725 12.001 113.438 1.00 50.44 94 THR A N 1
ATOM 657 C CA . THR A 1 94 ? -38.016 10.624 113.055 1.00 50.44 94 THR A CA 1
ATOM 658 C C . THR A 1 94 ? -38.383 10.610 111.569 1.00 50.44 94 THR A C 1
ATOM 660 O O . THR A 1 94 ? -39.286 11.344 111.157 1.00 50.44 94 THR A O 1
ATOM 663 N N . PRO A 1 95 ? -37.694 9.821 110.722 1.00 49.22 95 PRO A N 1
ATOM 664 C CA . PRO A 1 95 ? -38.127 9.661 109.343 1.00 49.22 95 PRO A CA 1
ATOM 665 C C . PRO A 1 95 ? -39.573 9.163 109.374 1.00 49.22 95 PRO A C 1
ATOM 667 O O . PRO A 1 95 ? -39.867 8.143 109.999 1.00 49.22 95 PRO A O 1
ATOM 670 N N . LEU A 1 96 ? -40.481 9.918 108.754 1.00 47.09 96 LEU A N 1
ATOM 671 C CA . LEU A 1 96 ? -41.877 9.525 108.601 1.00 47.09 96 LEU A CA 1
ATOM 672 C C . LEU A 1 96 ? -41.906 8.192 107.844 1.00 47.09 96 LEU A C 1
ATOM 674 O O . LEU A 1 96 ? -41.764 8.164 106.622 1.00 47.09 96 LEU A O 1
ATOM 678 N N . ASN A 1 97 ? -42.083 7.087 108.569 1.00 56.81 97 ASN A N 1
ATOM 679 C CA . ASN A 1 97 ? -42.464 5.804 107.993 1.00 56.81 97 ASN A CA 1
ATOM 680 C C . ASN A 1 97 ? -43.925 5.919 107.554 1.00 56.81 97 ASN A C 1
ATOM 682 O O . ASN A 1 97 ? -44.845 5.497 108.247 1.00 56.81 97 ASN A O 1
ATOM 686 N N . LEU A 1 98 ? -44.138 6.550 106.401 1.00 59.41 98 LEU A N 1
ATOM 687 C CA . LEU A 1 98 ? -45.325 6.299 105.602 1.00 59.41 98 LEU A CA 1
ATOM 688 C C . LEU A 1 98 ? -45.185 4.849 105.143 1.00 59.41 98 LEU A C 1
ATOM 690 O O . LEU A 1 98 ? -44.380 4.570 104.257 1.00 59.41 98 LEU A O 1
ATOM 694 N N . GLU A 1 99 ? -45.885 3.926 105.800 1.00 58.75 99 GLU A N 1
ATOM 695 C CA . GLU A 1 99 ? -46.002 2.543 105.343 1.00 58.75 99 GLU A CA 1
ATOM 696 C C . GLU A 1 99 ? -46.600 2.577 103.933 1.00 58.75 99 GLU A C 1
ATOM 698 O O . GLU A 1 99 ? -47.801 2.758 103.735 1.00 58.75 99 GLU A O 1
ATOM 703 N N . ILE A 1 100 ? -45.725 2.531 102.928 1.00 62.59 100 ILE A N 1
ATOM 704 C CA . ILE A 1 100 ? -46.125 2.465 101.530 1.00 62.59 100 ILE A CA 1
ATOM 705 C C . ILE A 1 100 ? -46.819 1.120 101.376 1.00 62.59 100 ILE A C 1
ATOM 707 O O . ILE A 1 100 ? -46.200 0.092 101.643 1.00 62.59 100 ILE A O 1
ATOM 711 N N . ASP A 1 101 ? -48.086 1.145 100.958 1.00 70.88 101 ASP A N 1
ATOM 712 C CA . ASP A 1 101 ? -48.877 -0.056 100.699 1.00 70.88 101 ASP A CA 1
ATOM 713 C C . ASP A 1 101 ? -48.025 -1.083 99.922 1.00 70.88 101 ASP A C 1
ATOM 715 O O . ASP A 1 101 ? -47.556 -0.769 98.815 1.00 70.88 101 ASP A O 1
ATOM 719 N N . PRO A 1 102 ? -47.776 -2.285 100.480 1.00 75.88 102 PRO A N 1
ATOM 720 C CA . PRO A 1 102 ? -46.941 -3.296 99.841 1.00 75.88 102 PRO A CA 1
ATOM 721 C C . PRO A 1 102 ? -47.453 -3.646 98.440 1.00 75.88 102 PRO A C 1
ATOM 723 O O . PRO A 1 102 ? -46.651 -3.906 97.543 1.00 75.88 102 PRO A O 1
ATOM 726 N N . ASN A 1 103 ? -48.765 -3.548 98.202 1.00 75.44 103 ASN A N 1
ATOM 727 C CA . ASN A 1 103 ? -49.352 -3.782 96.888 1.00 75.44 103 ASN A CA 1
ATOM 728 C C . ASN A 1 103 ? -48.985 -2.670 95.881 1.00 75.44 103 ASN A C 1
ATOM 730 O O . ASN A 1 103 ? -48.667 -2.944 94.724 1.00 75.44 103 ASN A O 1
ATOM 734 N N . ALA A 1 104 ? -48.921 -1.410 96.326 1.00 79.19 104 ALA A N 1
ATOM 735 C CA . ALA A 1 104 ? -48.473 -0.284 95.504 1.00 79.19 104 ALA A CA 1
ATOM 736 C C . ALA A 1 104 ? -46.965 -0.343 95.182 1.00 79.19 104 ALA A C 1
ATOM 738 O O . ALA A 1 104 ? -46.539 0.113 94.117 1.00 79.19 104 ALA A O 1
ATOM 739 N N . GLN A 1 105 ? -46.144 -0.915 96.071 1.00 77.31 105 GLN A N 1
ATOM 740 C CA . GLN A 1 105 ? -44.729 -1.194 95.796 1.00 77.31 105 GLN A CA 1
ATOM 741 C C . GLN A 1 105 ? -44.545 -2.335 94.793 1.00 77.31 105 GLN A C 1
ATOM 743 O O . GLN A 1 105 ? -43.707 -2.207 93.899 1.00 77.31 105 GLN A O 1
ATOM 748 N N . CYS A 1 106 ? -45.343 -3.402 94.895 1.00 82.69 106 CYS A N 1
ATOM 749 C CA . CYS A 1 106 ? -45.346 -4.495 93.923 1.00 82.69 106 CYS A CA 1
ATOM 750 C C . CYS A 1 106 ? -45.690 -3.997 92.512 1.00 82.69 106 CYS A C 1
ATOM 752 O O . CYS A 1 106 ? -44.922 -4.250 91.586 1.00 82.69 106 CYS A O 1
ATOM 754 N N . VAL A 1 107 ? -46.756 -3.202 92.354 1.00 85.31 107 VAL A N 1
ATOM 755 C CA . VAL A 1 107 ? -47.149 -2.636 91.049 1.00 85.31 107 VAL A CA 1
ATOM 756 C C . VAL A 1 107 ? -46.069 -1.707 90.484 1.00 85.31 107 VAL A C 1
ATOM 758 O O . VAL A 1 107 ? -45.685 -1.847 89.327 1.00 85.31 107 VAL A O 1
ATOM 761 N N . LYS A 1 108 ? -45.489 -0.813 91.298 1.00 86.69 108 LYS A N 1
ATOM 762 C CA . LYS A 1 108 ? -44.375 0.051 90.854 1.00 86.69 108 LYS A CA 1
ATOM 763 C C . LYS A 1 108 ? -43.125 -0.739 90.464 1.00 86.69 108 LYS A C 1
ATOM 765 O O . LYS A 1 108 ? -42.391 -0.329 89.564 1.00 86.69 108 LYS A O 1
ATOM 770 N N . HIS A 1 109 ? -42.845 -1.845 91.154 1.00 88.38 109 HIS A N 1
ATOM 771 C CA . HIS A 1 109 ? -41.751 -2.741 90.793 1.00 88.38 109 HIS A CA 1
ATOM 772 C C . HIS A 1 109 ? -42.035 -3.435 89.454 1.00 88.38 109 HIS A C 1
ATOM 774 O O . HIS A 1 109 ? -41.154 -3.503 88.601 1.00 88.38 109 HIS A O 1
ATOM 780 N N . GLU A 1 110 ? -43.266 -3.889 89.235 1.00 88.56 110 GLU A N 1
ATOM 781 C CA . GLU A 1 110 ? -43.685 -4.555 88.002 1.00 88.56 110 GLU A CA 1
ATOM 782 C C . GLU A 1 110 ? -43.705 -3.604 86.793 1.00 88.56 110 GLU A C 1
ATOM 784 O O . GLU A 1 110 ? -43.135 -3.934 85.754 1.00 88.56 110 GLU A O 1
ATOM 789 N N . GLU A 1 111 ? -44.220 -2.378 86.935 1.00 91.06 111 GLU A N 1
ATOM 790 C CA . GLU A 1 111 ? -44.123 -1.322 85.912 1.00 91.06 111 GLU A CA 1
ATOM 791 C C . GLU A 1 111 ? -42.662 -0.998 85.566 1.00 91.06 111 GLU A C 1
ATOM 793 O O . GLU A 1 111 ? -42.297 -0.851 84.396 1.00 91.06 111 GLU A O 1
ATOM 798 N N . LYS A 1 112 ? -41.786 -0.937 86.575 1.00 92.81 112 LYS A N 1
ATOM 799 C CA . LYS A 1 112 ? -40.349 -0.715 86.376 1.00 92.81 112 LYS A CA 1
ATOM 800 C C . LYS A 1 112 ? -39.703 -1.856 85.585 1.00 92.81 112 LYS A C 1
ATOM 802 O O . LYS A 1 112 ? -38.868 -1.586 84.721 1.00 92.81 112 LYS A O 1
ATOM 807 N N . GLU A 1 113 ? -40.074 -3.107 85.847 1.00 91.56 113 GLU A N 1
ATOM 808 C CA . GLU A 1 113 ? -39.597 -4.261 85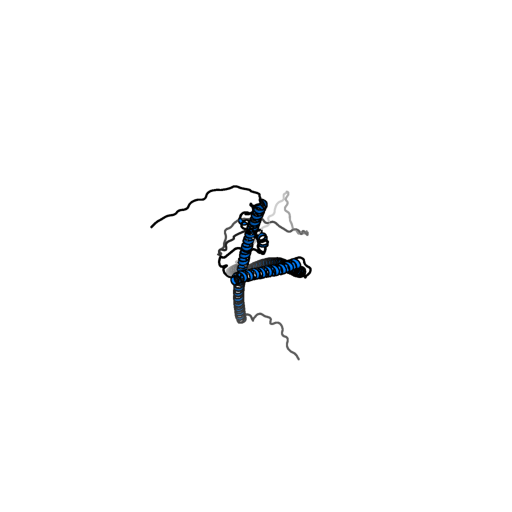.075 1.00 91.56 113 GLU A CA 1
ATOM 809 C C . GLU A 1 113 ? -40.169 -4.290 83.651 1.00 91.56 113 GLU A C 1
ATOM 811 O O . GLU A 1 113 ? -39.435 -4.577 82.703 1.00 91.56 113 GLU A O 1
ATOM 816 N N . GLN A 1 114 ? -41.429 -3.895 83.452 1.00 94.06 114 GLN A N 1
ATOM 817 C CA . GLN A 1 114 ? -42.009 -3.744 82.115 1.00 94.06 114 GLN A CA 1
ATOM 818 C C . GLN A 1 114 ? -41.278 -2.674 81.297 1.00 94.06 114 GLN A C 1
ATOM 820 O O . GLN A 1 114 ? -40.925 -2.926 80.144 1.00 94.06 114 GLN A O 1
ATOM 825 N N . ILE A 1 115 ? -40.965 -1.518 81.893 1.00 93.31 115 ILE A N 1
ATOM 826 C CA . ILE A 1 115 ? -40.178 -0.459 81.242 1.00 93.31 115 ILE A CA 1
ATOM 827 C C . ILE A 1 115 ? -38.770 -0.961 80.901 1.00 93.31 115 ILE A C 1
ATOM 829 O O . ILE A 1 115 ? -38.268 -0.690 79.811 1.00 93.31 115 ILE A O 1
ATOM 833 N N . LYS A 1 116 ? -38.126 -1.737 81.782 1.00 93.62 116 LYS A N 1
ATOM 834 C CA . LYS A 1 116 ? -36.822 -2.356 81.486 1.00 93.62 116 LYS A CA 1
ATOM 835 C C . LYS A 1 116 ? -36.906 -3.355 80.332 1.00 93.62 116 LYS A C 1
ATOM 837 O O . LYS A 1 116 ? -36.055 -3.318 79.445 1.00 93.62 116 LYS A O 1
ATOM 842 N N . CYS A 1 117 ? -37.923 -4.217 80.315 1.00 93.88 117 CYS A N 1
ATOM 843 C CA . CYS A 1 117 ? -38.141 -5.181 79.237 1.00 93.88 117 CYS A CA 1
ATOM 844 C C . CYS A 1 117 ? -38.391 -4.466 77.901 1.00 93.88 117 CYS A C 1
ATOM 846 O O . CYS A 1 117 ? -37.803 -4.819 76.877 1.00 93.88 117 CYS A O 1
ATOM 848 N N . LEU A 1 118 ? -39.200 -3.405 77.922 1.00 95.12 118 LEU A N 1
ATOM 849 C CA . LEU A 1 118 ? -39.469 -2.562 76.764 1.00 95.12 118 LEU A CA 1
ATOM 850 C C . LEU A 1 118 ? -38.195 -1.861 76.269 1.00 95.12 118 LEU A C 1
ATOM 852 O O . LEU A 1 118 ? -37.898 -1.904 75.080 1.00 95.12 118 LEU A O 1
ATOM 856 N N . ASN A 1 119 ? -37.395 -1.292 77.171 1.00 95.38 119 ASN A N 1
ATOM 857 C CA . ASN A 1 119 ? -36.123 -0.654 76.829 1.00 95.38 119 ASN A CA 1
ATOM 858 C C . ASN A 1 119 ? -35.102 -1.649 76.271 1.00 95.38 119 ASN A C 1
ATOM 860 O O . ASN A 1 119 ? -34.379 -1.316 75.337 1.00 95.38 119 ASN A O 1
ATOM 864 N N . SER A 1 120 ? -35.066 -2.879 76.786 1.00 94.44 120 SER A N 1
ATOM 865 C CA . SER A 1 120 ? -34.236 -3.949 76.226 1.00 94.44 120 SER A CA 1
ATOM 866 C C . SER A 1 120 ? -34.674 -4.307 74.802 1.00 94.44 120 SER A C 1
ATOM 868 O O . SER A 1 120 ? -33.830 -4.448 73.916 1.00 94.44 120 SER A O 1
ATOM 870 N N . ARG A 1 121 ? -35.988 -4.359 74.544 1.00 95.75 121 ARG A N 1
ATOM 871 C CA . ARG A 1 121 ? -36.526 -4.536 73.187 1.00 95.75 121 ARG A CA 1
ATOM 872 C C . ARG A 1 121 ? -36.185 -3.353 72.280 1.00 95.75 121 ARG A C 1
ATOM 874 O O . ARG A 1 121 ? -35.780 -3.578 71.145 1.00 95.75 121 ARG A O 1
ATOM 881 N N . PHE A 1 122 ? -36.288 -2.115 72.764 1.00 97.56 122 PHE A N 1
ATOM 882 C CA . PHE A 1 122 ? -35.894 -0.932 71.995 1.00 97.56 122 PHE A CA 1
ATOM 883 C C . PHE A 1 122 ? -34.404 -0.919 71.670 1.00 97.56 122 PHE A C 1
ATOM 885 O O . PHE A 1 122 ? -34.052 -0.653 70.526 1.00 97.56 122 PHE A O 1
ATOM 892 N N . ALA A 1 123 ? -33.538 -1.260 72.624 1.00 95.50 123 ALA A N 1
ATOM 893 C CA . ALA A 1 123 ? -32.105 -1.390 72.380 1.00 95.50 123 ALA A CA 1
ATOM 894 C C . ALA A 1 123 ? -31.825 -2.428 71.280 1.00 95.50 123 ALA A C 1
ATOM 896 O O . ALA A 1 123 ? -31.140 -2.116 70.311 1.00 95.50 123 ALA A O 1
ATOM 897 N N . ALA A 1 124 ? -32.461 -3.604 71.352 1.00 96.12 124 ALA A N 1
ATOM 898 C CA . ALA A 1 124 ? -32.329 -4.635 70.323 1.00 96.12 124 ALA A CA 1
ATOM 899 C C . ALA A 1 124 ? -32.816 -4.168 68.935 1.00 96.12 124 ALA A C 1
ATOM 901 O O . ALA A 1 124 ? -32.192 -4.482 67.920 1.00 96.12 124 ALA A O 1
ATOM 902 N N . PHE A 1 125 ? -33.909 -3.397 68.867 1.00 97.75 125 PHE A N 1
ATOM 903 C CA . PHE A 1 125 ? -34.383 -2.808 67.611 1.00 97.75 125 PHE A CA 1
ATOM 904 C C . PHE A 1 125 ? -33.435 -1.737 67.070 1.00 97.75 125 PHE A C 1
ATOM 906 O O . PHE A 1 125 ? -33.161 -1.732 65.872 1.00 97.75 125 PHE A O 1
ATOM 913 N N . ILE A 1 126 ? -32.901 -0.865 67.928 1.00 96.56 126 ILE A N 1
ATOM 914 C CA . ILE A 1 126 ? -31.910 0.146 67.541 1.00 96.56 126 ILE A CA 1
ATOM 915 C C . ILE A 1 126 ? -30.668 -0.541 66.973 1.00 96.56 126 ILE A C 1
ATOM 917 O O . ILE A 1 126 ? -30.219 -0.185 65.885 1.00 96.56 126 ILE A O 1
ATOM 921 N N . ASP A 1 127 ? -30.156 -1.570 67.645 1.00 96.69 127 ASP A N 1
ATOM 922 C CA . ASP A 1 127 ? -29.001 -2.332 67.170 1.00 96.69 127 ASP A CA 1
ATOM 923 C C . ASP A 1 127 ? -29.285 -2.997 65.821 1.00 96.69 127 ASP A C 1
ATOM 925 O O . ASP A 1 127 ? -28.443 -2.979 64.918 1.00 96.69 127 ASP A O 1
ATOM 929 N N . LYS A 1 128 ? -30.502 -3.522 65.632 1.00 96.94 128 LYS A N 1
ATOM 930 C CA . LYS A 1 128 ? -30.914 -4.111 64.357 1.00 96.94 128 LYS A CA 1
ATOM 931 C C . LYS A 1 128 ? -30.988 -3.078 63.235 1.00 96.94 128 LYS A C 1
ATOM 933 O O . LYS A 1 128 ? -30.528 -3.369 62.133 1.00 96.94 128 LYS A O 1
ATOM 938 N N . VAL A 1 129 ? -31.532 -1.892 63.500 1.00 96.62 129 VAL A N 1
ATOM 939 C CA . VAL A 1 129 ? -31.588 -0.794 62.524 1.00 96.62 129 VAL A CA 1
ATOM 940 C C . VAL A 1 129 ? -30.178 -0.342 62.160 1.00 96.62 129 VAL A C 1
ATOM 942 O O . VAL A 1 129 ? -29.860 -0.279 60.978 1.00 96.62 129 VAL A O 1
ATOM 945 N N . ARG A 1 130 ? -29.288 -0.151 63.140 1.00 95.50 130 ARG A N 1
ATOM 946 C CA . ARG A 1 130 ? -27.887 0.222 62.877 1.00 95.50 130 ARG A CA 1
ATOM 947 C C . ARG A 1 130 ? -27.146 -0.836 62.063 1.00 95.50 130 ARG A C 1
ATOM 949 O O . ARG A 1 130 ? -26.377 -0.496 61.165 1.00 95.50 130 ARG A O 1
ATOM 956 N N . PHE A 1 131 ? -27.392 -2.114 62.347 1.00 96.69 131 PHE A N 1
ATOM 957 C CA . PHE A 1 131 ? -26.842 -3.218 61.568 1.00 96.69 131 PHE A CA 1
ATOM 958 C C . PHE A 1 131 ? -27.353 -3.202 60.120 1.00 96.69 131 PHE A C 1
ATOM 960 O O . PHE A 1 131 ? -26.562 -3.336 59.189 1.00 96.69 131 PHE A O 1
ATOM 967 N N . LEU A 1 132 ? -28.658 -2.995 59.915 1.00 94.69 132 LEU A N 1
ATOM 968 C CA . LEU A 1 132 ? -29.255 -2.901 58.580 1.00 94.69 132 LEU A CA 1
ATOM 969 C C . LEU A 1 132 ? -28.765 -1.664 57.810 1.00 94.69 132 LEU A C 1
ATOM 971 O O . LEU A 1 132 ? -28.457 -1.773 56.627 1.00 94.69 132 LEU A O 1
ATOM 975 N N . GLU A 1 133 ? -28.604 -0.514 58.466 1.00 94.00 133 GLU A N 1
ATOM 976 C CA . GLU A 1 133 ? -28.015 0.694 57.872 1.00 94.00 133 GLU A CA 1
ATOM 977 C C . GLU A 1 133 ? -26.560 0.470 57.433 1.00 94.00 133 GLU A C 1
ATOM 979 O O . GLU A 1 133 ? -26.158 0.892 56.347 1.00 94.00 133 GLU A O 1
ATOM 984 N N . GLN A 1 134 ? -25.762 -0.230 58.248 1.00 92.88 134 GLN A N 1
ATOM 985 C CA . GLN A 1 134 ? -24.400 -0.618 57.872 1.00 92.88 134 GLN A CA 1
ATOM 986 C C . GLN A 1 134 ? -24.382 -1.585 56.687 1.00 92.88 134 GLN A C 1
ATOM 988 O O . GLN A 1 134 ? -23.554 -1.431 55.786 1.00 92.88 134 GLN A O 1
ATOM 993 N N . GLN A 1 135 ? -25.288 -2.565 56.662 1.00 91.50 135 GLN A N 1
ATOM 994 C CA . GLN A 1 135 ? -25.404 -3.489 55.537 1.00 91.50 135 GLN A CA 1
ATOM 995 C C . GLN A 1 135 ? -25.827 -2.777 54.251 1.00 91.50 135 GLN A C 1
ATOM 997 O O . GLN A 1 135 ? -25.235 -3.047 53.208 1.00 91.50 135 GLN A O 1
ATOM 1002 N N . ASN A 1 136 ? -26.770 -1.834 54.317 1.00 88.94 136 ASN A N 1
ATOM 1003 C CA . ASN A 1 136 ? -27.170 -1.039 53.158 1.00 88.94 136 ASN A CA 1
ATOM 1004 C C . ASN A 1 136 ? -26.013 -0.203 52.609 1.00 88.94 136 ASN A C 1
ATOM 1006 O O . ASN A 1 136 ? -25.758 -0.267 51.414 1.00 88.94 136 ASN A O 1
ATOM 1010 N N . LYS A 1 137 ? -25.220 0.466 53.455 1.00 90.44 137 LYS A N 1
ATOM 1011 C CA . LYS A 1 137 ? -24.009 1.177 52.991 1.00 90.44 137 LYS A CA 1
ATOM 1012 C C . LYS A 1 137 ? -22.996 0.255 52.305 1.00 90.44 137 LYS A C 1
ATOM 1014 O O . LYS A 1 137 ? -22.356 0.625 51.319 1.00 90.44 137 LYS A O 1
ATOM 1019 N N . LEU A 1 138 ? -22.829 -0.966 52.813 1.00 85.31 138 LEU A N 1
ATOM 1020 C CA . LEU A 1 138 ? -21.964 -1.966 52.179 1.00 85.31 138 LEU A CA 1
ATOM 1021 C C . LEU A 1 138 ? -22.542 -2.491 50.859 1.00 85.31 138 LEU A C 1
ATOM 1023 O O . LEU A 1 138 ? -21.780 -2.866 49.974 1.00 85.31 138 LEU A O 1
ATOM 1027 N N . LEU A 1 139 ? -23.865 -2.542 50.718 1.00 82.56 139 LEU A N 1
ATOM 1028 C CA . LEU A 1 139 ? -24.530 -2.927 49.475 1.00 82.56 139 LEU A CA 1
ATOM 1029 C C . LEU A 1 139 ? -24.480 -1.805 48.435 1.00 82.56 139 LEU A C 1
ATOM 1031 O O . LEU A 1 139 ? -24.160 -2.084 47.287 1.00 82.56 139 LEU A O 1
ATOM 1035 N N . GLU A 1 140 ? -24.681 -0.548 48.830 1.00 76.88 140 GLU A N 1
ATOM 1036 C CA . GLU A 1 140 ? -24.540 0.631 47.962 1.00 76.88 140 GLU A CA 1
ATOM 1037 C C . GLU A 1 140 ? -23.158 0.680 47.299 1.00 76.88 140 GLU A C 1
ATOM 1039 O O . GLU A 1 140 ? -23.037 0.878 46.094 1.00 76.88 140 GLU A O 1
ATOM 1044 N N . THR A 1 141 ? -22.101 0.402 48.065 1.00 74.19 141 THR A N 1
ATOM 1045 C CA . THR A 1 141 ? -20.732 0.366 47.524 1.00 74.19 141 THR A CA 1
ATOM 1046 C C . THR A 1 141 ? -20.466 -0.834 46.617 1.00 74.19 141 THR A C 1
ATOM 1048 O O . THR A 1 141 ? -19.699 -0.716 45.666 1.00 74.19 141 THR A O 1
ATOM 1051 N N . LYS A 1 142 ? -21.104 -1.983 46.865 1.00 73.50 142 LYS A N 1
ATOM 1052 C CA . LYS A 1 142 ? -20.969 -3.188 46.028 1.00 73.50 142 LYS A CA 1
ATOM 1053 C C . LYS A 1 142 ? -21.790 -3.125 44.740 1.00 73.50 142 LYS A C 1
ATOM 1055 O O . LYS A 1 142 ? -21.384 -3.718 43.747 1.00 73.50 142 LYS A O 1
ATOM 1060 N N . CYS A 1 143 ? -22.918 -2.422 44.751 1.00 72.56 143 CYS A N 1
ATOM 1061 C CA . CYS A 1 143 ? -23.777 -2.230 43.584 1.00 72.56 143 CYS A CA 1
ATOM 1062 C C . CYS A 1 143 ? -23.332 -1.055 42.694 1.00 72.56 143 CYS A C 1
ATOM 1064 O O . CYS A 1 143 ? -23.932 -0.835 41.642 1.00 72.56 143 CYS A O 1
ATOM 1066 N N . ASN A 1 144 ? -22.272 -0.326 43.064 1.00 77.06 144 ASN A N 1
ATOM 1067 C CA . ASN A 1 144 ? -21.696 0.727 42.229 1.00 77.06 144 ASN A CA 1
ATOM 1068 C C . ASN A 1 144 ? -20.864 0.131 41.084 1.00 77.06 144 ASN A C 1
ATOM 1070 O O . ASN A 1 144 ? -19.651 -0.042 41.185 1.00 77.06 144 ASN A O 1
ATOM 1074 N N . LEU A 1 145 ? -21.539 -0.171 39.974 1.00 83.75 145 LEU A N 1
ATOM 1075 C CA . LEU A 1 145 ? -20.937 -0.673 38.733 1.00 83.75 145 LEU A CA 1
ATOM 1076 C C . LEU A 1 145 ? -20.315 0.434 37.861 1.00 83.75 145 LEU A C 1
ATOM 1078 O O . LEU A 1 145 ? -19.583 0.126 36.921 1.00 83.75 145 LEU A O 1
ATOM 1082 N N . GLU A 1 146 ? -20.559 1.712 38.172 1.00 86.75 146 GLU A N 1
ATOM 1083 C CA . GLU A 1 146 ? -20.020 2.862 37.426 1.00 86.75 146 GLU A CA 1
ATOM 1084 C C . GLU A 1 146 ? -18.498 2.810 37.187 1.00 86.75 146 GLU A C 1
ATOM 1086 O O . GLU A 1 146 ? -18.084 3.047 36.053 1.00 86.75 146 GLU A O 1
ATOM 1091 N N . PRO A 1 147 ? -17.635 2.447 38.161 1.00 87.31 147 PRO A N 1
ATOM 1092 C CA . PRO A 1 147 ? -16.188 2.400 37.935 1.00 87.31 147 PRO A CA 1
ATOM 1093 C C . PRO A 1 147 ? -15.768 1.348 36.899 1.00 87.31 147 PRO A C 1
ATOM 1095 O O . PRO A 1 147 ? -14.799 1.557 36.173 1.00 87.31 147 PRO A O 1
ATOM 1098 N N . LEU A 1 148 ? -16.500 0.230 36.801 1.00 87.94 148 LEU A N 1
ATOM 1099 C CA . LEU A 1 148 ? -16.233 -0.817 35.810 1.00 87.94 148 LEU A CA 1
ATOM 1100 C C . LEU A 1 148 ? -16.629 -0.359 34.406 1.00 87.94 148 LEU A C 1
ATOM 1102 O O . LEU A 1 148 ? -15.851 -0.530 33.467 1.00 87.94 148 LEU A O 1
ATOM 1106 N N . PHE A 1 149 ? -17.806 0.260 34.268 1.00 91.62 149 PHE A N 1
ATOM 1107 C CA . PHE A 1 149 ? -18.241 0.825 32.991 1.00 91.62 149 PHE A CA 1
ATOM 1108 C C . PHE A 1 149 ? -17.316 1.952 32.535 1.00 91.62 149 PHE A C 1
ATOM 1110 O O . PHE A 1 149 ? -16.912 1.968 31.377 1.00 91.62 149 PHE A O 1
ATOM 1117 N N . ASN A 1 150 ? -16.905 2.837 33.445 1.00 94.06 150 ASN A N 1
ATOM 1118 C CA . ASN A 1 150 ? -15.955 3.903 33.140 1.00 94.06 150 ASN A CA 1
ATOM 1119 C C . ASN A 1 150 ? -14.599 3.344 32.689 1.00 94.06 150 ASN A C 1
ATOM 1121 O O . ASN A 1 150 ? -14.071 3.792 31.675 1.00 94.06 150 ASN A O 1
ATOM 1125 N N . GLY A 1 151 ? -14.076 2.312 33.360 1.00 95.19 151 GLY A N 1
ATOM 1126 C CA . GLY A 1 151 ? -12.845 1.640 32.936 1.00 95.19 151 GLY A CA 1
ATOM 1127 C C . GLY A 1 151 ? -12.956 0.994 31.550 1.00 95.19 151 GLY A C 1
ATOM 1128 O O . GLY A 1 151 ? -12.034 1.094 30.744 1.00 95.19 151 GLY A O 1
ATOM 1129 N N . TYR A 1 152 ? -14.096 0.371 31.234 1.00 94.44 152 TYR A N 1
ATOM 1130 C CA . TYR A 1 152 ? -14.339 -0.202 29.908 1.00 94.44 152 TYR A CA 1
ATOM 1131 C C . TYR A 1 152 ? -14.445 0.876 28.820 1.00 94.44 152 TYR A C 1
ATOM 1133 O O . TYR A 1 152 ? -13.822 0.750 27.767 1.00 94.44 152 TYR A O 1
ATOM 1141 N N . ILE A 1 153 ? -15.162 1.970 29.095 1.00 95.75 153 ILE A N 1
ATOM 1142 C CA . ILE A 1 153 ? -15.268 3.126 28.195 1.00 95.75 153 ILE A CA 1
ATOM 1143 C C . ILE A 1 153 ? -13.888 3.740 27.939 1.00 95.75 153 ILE A C 1
ATOM 1145 O O . ILE A 1 153 ? -13.575 4.075 26.800 1.00 95.75 153 ILE A O 1
ATOM 1149 N N . GLU A 1 154 ? -13.045 3.876 28.964 1.00 97.06 154 GLU A N 1
ATOM 1150 C CA . GLU A 1 154 ? -11.674 4.369 28.797 1.00 97.06 154 GLU A CA 1
ATOM 1151 C C . GLU A 1 154 ? -10.822 3.455 27.917 1.00 97.06 154 GLU A C 1
ATOM 1153 O O . GLU A 1 154 ? -10.093 3.950 27.061 1.00 97.06 154 GLU A O 1
ATOM 1158 N N . THR A 1 155 ? -10.906 2.137 28.101 1.00 96.62 155 THR A N 1
ATOM 1159 C CA . THR A 1 155 ? -10.177 1.183 27.255 1.00 96.62 155 THR A CA 1
ATOM 1160 C C . THR A 1 155 ? -10.623 1.290 25.801 1.00 96.62 155 THR A C 1
ATOM 1162 O O . THR A 1 155 ? -9.777 1.450 24.927 1.00 96.62 155 THR A O 1
ATOM 1165 N N . LEU A 1 156 ? -11.936 1.315 25.546 1.00 95.62 156 LEU A N 1
ATOM 1166 C CA . LEU A 1 156 ? -12.478 1.489 24.196 1.00 95.62 156 LEU A CA 1
ATOM 1167 C C . LEU A 1 156 ? -12.054 2.818 23.559 1.00 95.62 156 LEU A C 1
ATOM 1169 O O . LEU A 1 156 ? -11.769 2.869 22.366 1.00 95.62 156 LEU A O 1
ATOM 1173 N N . ARG A 1 157 ? -11.989 3.901 24.344 1.00 96.88 157 ARG A N 1
ATOM 1174 C CA . ARG A 1 157 ? -11.495 5.199 23.861 1.00 96.88 157 ARG A CA 1
ATOM 1175 C C . ARG A 1 157 ? -10.024 5.132 23.464 1.00 96.88 157 ARG A C 1
ATOM 1177 O O . ARG A 1 157 ? -9.689 5.580 22.375 1.00 96.88 157 ARG A O 1
ATOM 1184 N N . ARG A 1 158 ? -9.168 4.523 24.291 1.00 97.19 158 ARG A N 1
ATOM 1185 C CA . ARG A 1 158 ? -7.745 4.336 23.958 1.00 97.19 158 ARG A CA 1
ATOM 1186 C C . ARG A 1 158 ? -7.565 3.472 22.709 1.00 97.19 158 ARG A C 1
ATOM 1188 O O . ARG A 1 158 ? -6.741 3.799 21.865 1.00 97.19 158 ARG A O 1
ATOM 1195 N N . GLU A 1 159 ? -8.342 2.399 22.563 1.00 94.25 159 GLU A N 1
ATOM 1196 C CA . GLU A 1 159 ? -8.318 1.563 21.354 1.00 94.25 159 GLU A CA 1
ATOM 1197 C C . GLU A 1 159 ? -8.723 2.358 20.106 1.00 94.25 159 GLU A C 1
ATOM 1199 O O . GLU A 1 159 ? -8.048 2.269 19.080 1.00 94.25 159 GLU A O 1
ATOM 1204 N N . ALA A 1 160 ? -9.767 3.187 20.200 1.00 93.56 160 ALA A N 1
ATOM 1205 C CA . ALA A 1 160 ? -10.177 4.069 19.111 1.00 93.56 160 ALA A CA 1
ATOM 1206 C C . ALA A 1 160 ? -9.074 5.076 18.738 1.00 93.56 160 ALA A C 1
ATOM 1208 O O . ALA A 1 160 ? -8.761 5.220 17.559 1.00 93.56 160 ALA A O 1
ATOM 1209 N N . GLU A 1 161 ? -8.433 5.709 19.724 1.00 96.06 161 GLU A N 1
ATOM 1210 C CA . GLU A 1 161 ? -7.304 6.626 19.510 1.00 96.06 161 GLU A CA 1
ATOM 1211 C C . GLU A 1 161 ? -6.118 5.929 18.820 1.00 96.06 161 GLU A C 1
ATOM 1213 O O . GLU A 1 161 ? -5.533 6.476 17.882 1.00 96.06 161 GLU A O 1
ATOM 1218 N N . CYS A 1 162 ? -5.775 4.702 19.233 1.00 93.31 162 CYS A N 1
ATOM 1219 C CA . CYS A 1 162 ? -4.725 3.911 18.586 1.00 93.31 162 CYS A CA 1
ATOM 1220 C C . CYS A 1 162 ? -5.052 3.620 17.114 1.00 93.31 162 CYS A C 1
ATOM 1222 O O . CYS A 1 162 ? -4.202 3.812 16.243 1.00 93.31 162 CYS A O 1
ATOM 1224 N N . VAL A 1 163 ? -6.288 3.205 16.824 1.00 93.94 163 VAL A N 1
ATOM 1225 C CA . VAL A 1 163 ? -6.743 2.935 15.452 1.00 93.94 163 VAL A CA 1
ATOM 1226 C C . VAL A 1 163 ? -6.758 4.212 14.610 1.00 93.94 163 VAL A C 1
ATOM 1228 O O . VAL A 1 163 ? -6.383 4.187 13.438 1.00 93.94 163 VAL A O 1
ATOM 1231 N N . GLU A 1 164 ? -7.149 5.349 15.183 1.00 93.81 164 GLU A N 1
ATOM 1232 C CA . GLU A 1 164 ? -7.106 6.639 14.494 1.00 93.81 164 GLU A CA 1
ATOM 1233 C C . GLU A 1 164 ? -5.675 7.073 14.159 1.00 93.81 164 GLU A C 1
ATOM 1235 O O . GLU A 1 164 ? -5.432 7.553 13.046 1.00 93.81 164 GLU A O 1
ATOM 1240 N N . ALA A 1 165 ? -4.724 6.863 15.072 1.00 94.06 165 ALA A N 1
ATOM 1241 C CA . ALA A 1 165 ? -3.310 7.133 14.829 1.00 94.06 165 ALA A CA 1
ATOM 1242 C C . ALA A 1 165 ? -2.746 6.244 13.709 1.00 94.06 165 ALA A C 1
ATOM 1244 O O . ALA A 1 165 ? -2.067 6.740 12.805 1.00 94.06 165 ALA A O 1
ATOM 1245 N N . ASP A 1 166 ? -3.076 4.950 13.716 1.00 91.81 166 ASP A N 1
ATOM 1246 C CA . ASP A 1 166 ? -2.680 4.012 12.664 1.00 91.81 166 ASP A CA 1
ATOM 1247 C C . ASP A 1 166 ? -3.303 4.375 11.311 1.00 91.81 166 ASP A C 1
ATOM 1249 O O . ASP A 1 166 ? -2.610 4.365 10.292 1.00 91.81 166 ASP A O 1
ATOM 1253 N N . ARG A 1 167 ? -4.579 4.781 11.289 1.00 93.12 167 ARG A N 1
ATOM 1254 C CA . ARG A 1 167 ? -5.238 5.308 10.085 1.00 93.12 167 ARG A CA 1
ATOM 1255 C C . ARG A 1 167 ? -4.509 6.540 9.551 1.00 93.12 167 ARG A C 1
ATOM 1257 O O . ARG A 1 167 ? -4.314 6.655 8.343 1.00 93.12 167 ARG A O 1
ATOM 1264 N N . GLY A 1 168 ? -4.096 7.447 10.436 1.00 91.06 168 GLY A N 1
ATOM 1265 C CA . GLY A 1 168 ? -3.296 8.618 10.077 1.00 91.06 168 GLY A CA 1
ATOM 1266 C C . GLY A 1 168 ? -1.952 8.233 9.455 1.00 91.06 168 GLY A C 1
ATOM 1267 O O . GLY A 1 168 ? -1.613 8.722 8.376 1.00 91.06 168 GLY A O 1
ATOM 1268 N N . ARG A 1 169 ? -1.221 7.301 10.082 1.00 97.69 169 ARG A N 1
ATOM 1269 C CA . ARG A 1 169 ? 0.050 6.773 9.559 1.00 97.69 169 ARG A CA 1
ATOM 1270 C C . ARG A 1 169 ? -0.135 6.154 8.173 1.00 97.69 169 ARG A C 1
ATOM 1272 O O . ARG A 1 169 ? 0.546 6.565 7.237 1.00 97.69 169 ARG A O 1
ATOM 1279 N N . LEU A 1 170 ? -1.098 5.247 8.012 1.00 86.75 170 LEU A N 1
ATOM 1280 C CA . LEU A 1 170 ? -1.385 4.591 6.731 1.00 86.75 170 LEU A CA 1
ATOM 1281 C C . LEU A 1 170 ? -1.801 5.590 5.646 1.00 86.75 170 LEU A C 1
ATOM 1283 O O . LEU A 1 170 ? -1.376 5.466 4.501 1.00 86.75 170 LEU A O 1
ATOM 1287 N N . SER A 1 171 ? -2.578 6.620 5.995 1.00 91.44 171 SER A N 1
ATOM 1288 C CA . SER A 1 171 ? -2.922 7.688 5.053 1.00 91.44 171 SER A CA 1
ATOM 1289 C C . SER A 1 171 ? -1.684 8.446 4.571 1.00 91.44 171 SER A C 1
ATOM 1291 O O . SER A 1 171 ? -1.612 8.799 3.396 1.00 91.44 171 SER A O 1
ATOM 1293 N N . SER A 1 172 ? -0.712 8.699 5.451 1.00 93.44 172 SER A N 1
ATOM 1294 C CA . SER A 1 172 ? 0.535 9.365 5.064 1.00 93.44 172 SER A CA 1
ATOM 1295 C C . SER A 1 172 ? 1.428 8.481 4.185 1.00 93.44 172 SER A C 1
ATOM 1297 O O . SER A 1 172 ? 1.980 8.973 3.204 1.00 93.44 172 SER A O 1
ATOM 1299 N N . GLU A 1 173 ? 1.506 7.176 4.469 1.00 95.19 173 GLU A N 1
ATOM 1300 C CA . GLU A 1 173 ? 2.230 6.207 3.633 1.00 95.19 173 GLU A CA 1
ATOM 1301 C C . GLU A 1 173 ? 1.603 6.090 2.240 1.00 95.19 173 GLU A C 1
ATOM 1303 O O . GLU A 1 173 ? 2.322 6.109 1.243 1.00 95.19 173 GLU A O 1
ATOM 1308 N N . LEU A 1 174 ? 0.269 6.047 2.157 1.00 86.38 174 LEU A N 1
ATOM 1309 C CA . LEU A 1 174 ? -0.457 6.043 0.887 1.00 86.38 174 LEU A CA 1
ATOM 1310 C C . LEU A 1 174 ? -0.133 7.291 0.055 1.00 86.38 174 LEU A C 1
ATOM 1312 O O . LEU A 1 174 ? 0.212 7.169 -1.119 1.00 86.38 174 LEU A O 1
ATOM 1316 N N . ASN A 1 175 ? -0.188 8.474 0.672 1.00 93.38 175 ASN A N 1
ATOM 1317 C CA . ASN A 1 175 ? 0.133 9.734 -0.001 1.00 93.38 175 ASN A CA 1
ATOM 1318 C C . ASN A 1 175 ? 1.586 9.758 -0.492 1.00 93.38 175 ASN A C 1
ATOM 1320 O O . ASN A 1 175 ? 1.847 10.163 -1.622 1.00 93.38 175 ASN A O 1
ATOM 1324 N N . HIS A 1 176 ? 2.527 9.286 0.328 1.00 96.62 176 HIS A N 1
ATOM 1325 C CA . HIS A 1 176 ? 3.933 9.216 -0.053 1.00 96.62 176 HIS A CA 1
ATOM 1326 C C . HIS A 1 176 ? 4.163 8.265 -1.235 1.00 96.62 176 HIS A C 1
ATOM 1328 O O . HIS A 1 176 ? 4.836 8.619 -2.203 1.00 96.62 176 HIS A O 1
ATOM 1334 N N . VAL A 1 177 ? 3.580 7.063 -1.189 1.00 93.81 177 VAL A N 1
ATOM 1335 C CA . VAL A 1 177 ? 3.671 6.099 -2.294 1.00 93.81 177 VAL A CA 1
ATOM 1336 C C . VAL A 1 177 ? 3.054 6.679 -3.564 1.00 93.81 177 VAL A C 1
ATOM 1338 O O . VAL A 1 177 ? 3.631 6.521 -4.638 1.00 93.81 177 VAL A O 1
ATOM 1341 N N . GLN A 1 178 ? 1.924 7.378 -3.451 1.00 94.31 178 GLN A N 1
ATOM 1342 C CA . GLN A 1 178 ? 1.281 8.041 -4.580 1.00 94.31 178 GLN A CA 1
ATOM 1343 C C . GLN A 1 178 ? 2.177 9.124 -5.200 1.00 94.31 178 GLN A C 1
ATOM 1345 O O . GLN A 1 178 ? 2.354 9.126 -6.416 1.00 94.31 178 GLN A O 1
ATOM 1350 N N . GLU A 1 179 ? 2.810 9.972 -4.387 1.00 96.88 179 GLU A N 1
ATOM 1351 C CA . GLU A 1 179 ? 3.759 10.994 -4.850 1.00 96.88 179 GLU A CA 1
ATOM 1352 C C . GLU A 1 179 ? 4.940 10.371 -5.613 1.00 96.88 179 GLU A C 1
ATOM 1354 O O . GLU A 1 179 ? 5.310 10.820 -6.701 1.00 96.88 179 GLU A O 1
ATOM 1359 N N . VAL A 1 180 ? 5.509 9.282 -5.086 1.00 94.19 180 VAL A N 1
ATOM 1360 C CA . VAL A 1 180 ? 6.600 8.552 -5.750 1.00 94.19 180 VAL A CA 1
ATOM 1361 C C . VAL A 1 180 ? 6.140 7.978 -7.095 1.00 94.19 180 VAL A C 1
ATOM 1363 O O . VAL A 1 180 ? 6.864 8.074 -8.090 1.00 94.19 180 VAL A O 1
ATOM 1366 N N . LEU A 1 181 ? 4.935 7.407 -7.148 1.00 90.88 181 LEU A N 1
ATOM 1367 C CA . LEU A 1 181 ? 4.344 6.847 -8.366 1.00 90.88 181 LEU A CA 1
ATOM 1368 C C . LEU A 1 181 ? 4.104 7.921 -9.431 1.00 90.88 181 LEU A C 1
ATOM 1370 O O . LEU A 1 181 ? 4.433 7.714 -10.599 1.00 90.88 181 LEU A O 1
ATOM 1374 N N . GLU A 1 182 ? 3.584 9.078 -9.031 1.00 94.94 182 GLU A N 1
ATOM 1375 C CA . GLU A 1 182 ? 3.411 10.238 -9.906 1.00 94.94 182 GLU A CA 1
ATOM 1376 C C . GLU A 1 182 ? 4.762 10.735 -10.441 1.00 94.94 182 GLU A C 1
ATOM 1378 O O . GLU A 1 182 ? 4.896 11.009 -11.637 1.00 94.94 182 GLU A O 1
ATOM 1383 N N . GLY A 1 183 ? 5.800 10.742 -9.599 1.00 93.62 183 GLY A N 1
ATOM 1384 C CA . GLY A 1 183 ? 7.170 11.039 -10.011 1.00 93.62 183 GLY A CA 1
ATOM 1385 C C . GLY A 1 183 ? 7.709 10.067 -11.068 1.00 93.62 183 GLY A C 1
ATOM 1386 O O . GLY A 1 183 ? 8.316 10.496 -12.051 1.00 93.62 183 GLY A O 1
ATOM 1387 N N . TYR A 1 184 ? 7.476 8.760 -10.913 1.00 85.38 184 TYR A N 1
ATOM 1388 C CA . TYR A 1 184 ? 7.866 7.762 -11.917 1.00 85.38 184 TYR A CA 1
ATOM 1389 C C . TYR A 1 184 ? 7.058 7.871 -13.209 1.00 85.38 184 TYR A C 1
ATOM 1391 O O . TYR A 1 184 ? 7.632 7.752 -14.291 1.00 85.38 184 TYR A O 1
ATOM 1399 N N . LYS A 1 185 ? 5.752 8.132 -13.111 1.00 94.81 185 LYS A N 1
ATOM 1400 C CA . LYS A 1 185 ? 4.889 8.360 -14.271 1.00 94.81 185 LYS A CA 1
ATOM 1401 C C . LYS A 1 185 ? 5.404 9.528 -15.110 1.00 94.81 185 LYS A C 1
ATOM 1403 O O . LYS A 1 185 ? 5.563 9.376 -16.317 1.00 94.81 185 LYS A O 1
ATOM 1408 N N . LYS A 1 186 ? 5.747 10.649 -14.470 1.00 96.69 186 LYS A N 1
ATOM 1409 C CA . LYS A 1 186 ? 6.305 11.817 -15.157 1.00 96.69 186 LYS A CA 1
ATOM 1410 C C . LYS A 1 186 ? 7.614 11.488 -15.884 1.00 96.69 186 LYS A C 1
ATOM 1412 O O . LYS A 1 186 ? 7.757 11.816 -17.054 1.00 96.69 186 LYS A O 1
ATOM 1417 N N . LYS A 1 187 ? 8.539 10.779 -15.225 1.00 96.19 187 LYS A N 1
ATOM 1418 C CA . LYS A 1 187 ? 9.798 10.333 -15.856 1.00 96.19 187 LYS A CA 1
ATOM 1419 C C . LYS A 1 187 ? 9.552 9.431 -17.065 1.00 96.19 187 LYS A C 1
ATOM 1421 O O . LYS A 1 187 ? 10.249 9.537 -18.064 1.00 96.19 187 LYS A O 1
ATOM 1426 N N . TYR A 1 188 ? 8.564 8.543 -16.983 1.00 91.56 188 TYR A N 1
ATOM 1427 C CA . TYR A 1 188 ? 8.200 7.685 -18.106 1.00 91.56 188 TYR A CA 1
ATOM 1428 C C . TYR A 1 188 ? 7.642 8.493 -19.286 1.00 91.56 188 TYR A C 1
ATOM 1430 O O . TYR A 1 188 ? 8.018 8.249 -20.428 1.00 91.56 188 TYR A O 1
ATOM 1438 N N . GLU A 1 189 ? 6.781 9.475 -19.019 1.00 95.94 189 GLU A N 1
ATOM 1439 C CA . GLU A 1 189 ? 6.264 10.388 -20.046 1.00 95.94 189 GLU A CA 1
ATOM 1440 C C . GLU A 1 189 ? 7.393 11.196 -20.711 1.00 95.94 189 GLU A C 1
ATOM 1442 O O . GLU A 1 189 ? 7.409 11.328 -21.936 1.00 95.94 189 GLU A O 1
ATOM 1447 N N . GLU A 1 190 ? 8.366 11.673 -19.928 1.00 96.94 190 GLU A N 1
ATOM 1448 C CA . GLU A 1 190 ? 9.566 12.357 -20.429 1.00 96.94 190 GLU A CA 1
ATOM 1449 C C . GLU A 1 190 ? 10.404 11.445 -21.344 1.00 96.94 190 GLU A C 1
ATOM 1451 O O . GLU A 1 190 ? 10.754 11.849 -22.452 1.00 96.94 190 GLU A O 1
ATOM 1456 N N . GLU A 1 191 ? 10.664 10.196 -20.946 1.00 93.62 191 GLU A N 1
ATOM 1457 C CA . GLU A 1 191 ? 11.393 9.217 -21.770 1.00 93.62 191 GLU A CA 1
ATOM 1458 C C . GLU A 1 191 ? 10.660 8.879 -23.076 1.00 93.62 191 GLU A C 1
ATOM 1460 O O . GLU A 1 191 ? 11.275 8.780 -24.140 1.00 93.62 191 GLU A O 1
ATOM 1465 N N . VAL A 1 192 ? 9.331 8.742 -23.036 1.00 94.56 192 VAL A N 1
ATOM 1466 C CA . VAL A 1 192 ? 8.521 8.533 -24.246 1.00 94.56 192 VAL A CA 1
ATOM 1467 C C . VAL A 1 192 ? 8.623 9.737 -25.185 1.00 94.56 192 VAL A C 1
ATOM 1469 O O . VAL A 1 192 ? 8.766 9.556 -26.397 1.00 94.56 192 VAL A O 1
ATOM 1472 N N . ALA A 1 193 ? 8.597 10.959 -24.650 1.00 97.19 193 ALA A N 1
ATOM 1473 C CA . ALA A 1 193 ? 8.766 12.170 -25.445 1.00 97.19 193 ALA A CA 1
ATOM 1474 C C . ALA A 1 193 ? 10.168 12.252 -26.074 1.00 97.19 193 ALA A C 1
ATOM 1476 O O . ALA A 1 193 ? 10.282 12.514 -27.273 1.00 97.19 193 ALA A O 1
ATOM 1477 N N . LEU A 1 194 ? 11.222 11.959 -25.303 1.00 97.56 194 LEU A N 1
ATOM 1478 C CA . LEU A 1 194 ? 12.604 11.920 -25.796 1.00 97.56 194 LEU A CA 1
ATOM 1479 C C . LEU A 1 194 ? 12.786 10.870 -26.899 1.00 97.56 194 LEU A C 1
ATOM 1481 O O . LEU A 1 194 ? 13.399 11.140 -27.937 1.00 97.56 194 LEU A O 1
ATOM 1485 N N . ARG A 1 195 ? 12.192 9.686 -26.729 1.00 94.94 195 ARG A N 1
ATOM 1486 C CA . ARG A 1 195 ? 12.187 8.648 -27.761 1.00 94.94 195 ARG A CA 1
ATOM 1487 C C . ARG A 1 195 ? 11.510 9.131 -29.041 1.00 94.94 195 ARG A C 1
ATOM 1489 O O . ARG A 1 195 ? 12.074 8.954 -30.116 1.00 94.94 195 ARG A O 1
ATOM 1496 N N . ALA A 1 196 ? 10.348 9.774 -28.935 1.00 95.94 196 ALA A N 1
ATOM 1497 C CA . ALA A 1 196 ? 9.660 10.330 -30.096 1.00 95.94 196 ALA A CA 1
ATOM 1498 C C . ALA A 1 196 ? 10.516 11.392 -30.811 1.00 95.94 196 ALA A C 1
ATOM 1500 O O . ALA A 1 196 ? 10.566 11.412 -32.041 1.00 95.94 196 ALA A O 1
ATOM 1501 N N . THR A 1 197 ? 11.238 12.245 -30.071 1.00 96.50 197 THR A N 1
ATOM 1502 C CA . THR A 1 197 ? 12.168 13.212 -30.682 1.00 96.50 197 THR A CA 1
ATOM 1503 C C . THR A 1 197 ? 13.319 12.526 -31.415 1.00 96.50 197 THR A C 1
ATOM 1505 O O . THR A 1 197 ? 13.571 12.857 -32.572 1.00 96.50 197 THR A O 1
ATOM 1508 N N . ALA A 1 198 ? 13.943 11.511 -30.813 1.00 93.00 198 ALA A N 1
ATOM 1509 C CA . ALA A 1 198 ? 15.038 10.769 -31.435 1.00 93.00 198 ALA A CA 1
ATOM 1510 C C . ALA A 1 198 ? 14.579 9.980 -32.676 1.00 93.00 198 ALA A C 1
ATOM 1512 O O . ALA A 1 198 ? 15.274 9.941 -33.691 1.00 93.00 198 ALA A O 1
ATOM 1513 N N . GLU A 1 199 ? 13.387 9.378 -32.633 1.00 92.75 199 GLU A N 1
ATOM 1514 C CA . GLU A 1 199 ? 12.792 8.691 -33.784 1.00 92.75 199 GLU A CA 1
ATOM 1515 C C . GLU A 1 199 ? 12.514 9.671 -34.936 1.00 92.75 199 GLU A C 1
ATOM 1517 O O . GLU A 1 199 ? 12.821 9.371 -36.093 1.00 92.75 199 GLU A O 1
ATOM 1522 N N . ASN A 1 200 ? 12.012 10.872 -34.632 1.00 94.12 200 ASN A N 1
ATOM 1523 C CA . ASN A 1 200 ? 11.816 11.923 -35.631 1.00 94.12 200 ASN A CA 1
ATOM 1524 C C . ASN A 1 200 ? 13.145 12.379 -36.255 1.00 94.12 200 ASN A C 1
ATOM 1526 O O . ASN A 1 200 ? 13.239 12.485 -37.480 1.00 94.12 200 ASN A O 1
ATOM 1530 N N . GLU A 1 201 ? 14.182 12.601 -35.446 1.00 94.44 201 GLU A N 1
ATOM 1531 C CA . GLU A 1 201 ? 15.528 12.946 -35.924 1.00 94.44 201 GLU A CA 1
ATOM 1532 C C . GLU A 1 201 ? 16.112 11.850 -36.820 1.00 94.44 201 GLU A C 1
ATOM 1534 O O . GLU A 1 201 ? 16.624 12.138 -37.904 1.00 94.44 201 GLU A O 1
ATOM 1539 N N . PHE A 1 202 ? 15.968 10.583 -36.426 1.00 89.38 202 PHE A N 1
ATOM 1540 C CA . PHE A 1 202 ? 16.408 9.446 -37.228 1.00 89.38 202 PHE A CA 1
ATOM 1541 C C . PHE A 1 202 ? 15.706 9.399 -38.591 1.00 89.38 202 PHE A C 1
ATOM 1543 O O . PHE A 1 202 ? 16.351 9.191 -39.622 1.00 89.38 202 PHE A O 1
ATOM 1550 N N . VAL A 1 203 ? 14.391 9.637 -38.629 1.00 91.38 203 VAL A N 1
ATOM 1551 C CA . VAL A 1 203 ? 13.632 9.709 -39.886 1.00 91.38 203 VAL A CA 1
ATOM 1552 C C . VAL A 1 203 ? 14.132 10.855 -40.769 1.00 91.38 203 VAL A C 1
ATOM 1554 O O . VAL A 1 203 ? 14.254 10.673 -41.982 1.00 91.38 203 VAL A O 1
ATOM 1557 N N . VAL A 1 204 ? 14.445 12.019 -40.192 1.00 88.25 204 VAL A N 1
ATOM 1558 C CA . VAL A 1 204 ? 15.008 13.159 -40.934 1.00 88.25 204 VAL A CA 1
ATOM 1559 C C . VAL A 1 204 ? 16.386 12.819 -41.495 1.00 88.25 204 VAL A C 1
ATOM 1561 O O . VAL A 1 204 ? 16.602 13.001 -42.691 1.00 88.25 204 VAL A O 1
ATOM 1564 N N . LEU A 1 205 ? 17.292 12.264 -40.688 1.00 82.62 205 LEU A N 1
ATOM 1565 C CA . LEU A 1 205 ? 18.625 11.854 -41.140 1.00 82.62 205 LEU A CA 1
ATOM 1566 C C . LEU A 1 205 ? 18.548 10.810 -42.254 1.00 82.62 205 LEU A C 1
ATOM 1568 O O . LEU A 1 205 ? 19.241 10.923 -43.264 1.00 82.62 205 LEU A O 1
ATOM 1572 N N . LYS A 1 206 ? 17.653 9.828 -42.122 1.00 82.62 206 LYS A N 1
ATOM 1573 C CA . LYS A 1 206 ? 17.409 8.838 -43.172 1.00 82.62 206 LYS A CA 1
ATOM 1574 C C . LYS A 1 206 ? 16.923 9.498 -44.462 1.00 82.62 206 LYS A C 1
ATOM 1576 O O . LYS A 1 206 ? 17.423 9.156 -45.529 1.00 82.62 206 LYS A O 1
ATOM 1581 N N . LYS A 1 207 ? 15.998 10.462 -44.371 1.00 82.75 207 LYS A N 1
ATOM 1582 C CA . LYS A 1 207 ? 15.537 11.237 -45.533 1.00 82.75 207 LYS A CA 1
ATOM 1583 C C . LYS A 1 207 ? 16.686 11.999 -46.185 1.00 82.75 207 LYS A C 1
ATOM 1585 O O . LYS A 1 207 ? 16.851 11.854 -47.390 1.00 82.75 207 LYS A O 1
ATOM 1590 N N . VAL A 1 208 ? 17.493 12.730 -45.410 1.00 79.38 208 VAL A N 1
ATOM 1591 C CA . VAL A 1 208 ? 18.670 13.483 -45.889 1.00 79.38 208 VAL A CA 1
ATOM 1592 C C . VAL A 1 208 ? 19.669 12.564 -46.596 1.00 79.38 208 VAL A C 1
ATOM 1594 O O . VAL A 1 208 ? 20.129 12.884 -47.688 1.00 79.38 208 VAL A O 1
ATOM 1597 N N . ASN A 1 209 ? 19.944 11.386 -46.034 1.00 68.38 209 ASN A N 1
ATOM 1598 C CA . ASN A 1 209 ? 20.849 10.409 -46.640 1.00 68.38 209 ASN A CA 1
ATOM 1599 C C . ASN A 1 209 ? 20.279 9.749 -47.904 1.00 68.38 209 ASN A C 1
ATOM 1601 O O . ASN A 1 209 ? 21.047 9.354 -48.771 1.00 68.38 209 ASN A O 1
ATOM 1605 N N . SER A 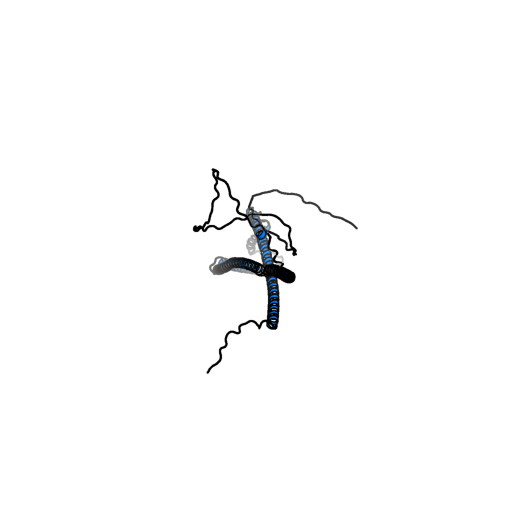1 210 ? 18.952 9.664 -48.034 1.00 66.75 210 SER A N 1
ATOM 1606 C CA . SER A 1 210 ? 18.275 9.175 -49.243 1.00 66.75 210 SER A CA 1
ATOM 1607 C C . SER A 1 210 ? 18.048 10.244 -50.324 1.00 66.75 210 SER A C 1
ATOM 1609 O O . SER A 1 210 ? 17.461 9.940 -51.361 1.00 66.75 210 SER A O 1
ATOM 1611 N N . VAL A 1 211 ? 18.461 11.500 -50.102 1.00 70.50 211 VAL A N 1
ATOM 1612 C CA . VAL A 1 211 ? 18.341 12.549 -51.126 1.00 70.50 211 VAL A CA 1
ATOM 1613 C C . VAL A 1 211 ? 19.327 12.251 -52.266 1.00 70.50 211 VAL A C 1
ATOM 1615 O O . VAL A 1 211 ? 20.501 12.025 -51.975 1.00 70.50 211 VAL A O 1
ATOM 1618 N N . PRO A 1 212 ? 18.916 12.348 -53.550 1.00 62.19 212 PRO A N 1
ATOM 1619 C CA . PRO A 1 212 ? 19.768 12.105 -54.725 1.00 62.19 212 PRO A CA 1
ATOM 1620 C C . PRO A 1 212 ? 21.017 12.996 -54.870 1.00 62.19 212 PRO A C 1
ATOM 1622 O O . PRO A 1 212 ? 21.712 12.911 -55.874 1.00 62.19 212 PRO A O 1
ATOM 1625 N N . SER A 1 213 ? 21.258 13.892 -53.913 1.00 62.94 213 SER A N 1
ATOM 1626 C CA . SER A 1 213 ? 22.389 14.825 -53.852 1.00 62.94 213 SER A CA 1
ATOM 1627 C C . SER A 1 213 ? 23.238 14.627 -52.589 1.00 62.94 213 SER A C 1
ATOM 1629 O O . SER A 1 213 ? 24.076 15.469 -52.276 1.00 62.94 213 SER A O 1
ATOM 1631 N N . SER A 1 214 ? 22.978 13.567 -51.814 1.00 68.44 214 SER A N 1
ATOM 1632 C CA . SER A 1 214 ? 23.800 13.200 -50.663 1.00 68.44 214 SER A CA 1
ATOM 1633 C C . SER A 1 214 ? 25.020 12.399 -51.131 1.00 68.44 214 SER A C 1
ATOM 1635 O O . SER A 1 214 ? 24.856 11.469 -51.923 1.00 68.44 214 SER A O 1
ATOM 1637 N N . PRO A 1 215 ? 26.232 12.670 -50.612 1.00 68.25 215 PRO A N 1
ATOM 1638 C CA . PRO A 1 215 ? 27.442 11.960 -51.025 1.00 68.25 215 PRO A CA 1
ATOM 1639 C C . PRO A 1 215 ? 27.365 10.443 -50.795 1.00 68.25 215 PRO A C 1
ATOM 1641 O O . PRO A 1 215 ? 28.020 9.692 -51.508 1.00 68.25 215 PRO A O 1
ATOM 1644 N N . LEU A 1 216 ? 26.547 9.969 -49.845 1.00 73.19 216 LEU A N 1
ATOM 1645 C CA . LEU A 1 216 ? 26.327 8.532 -49.647 1.00 73.19 216 LEU A CA 1
ATOM 1646 C C . LEU A 1 216 ? 25.549 7.904 -50.819 1.00 73.19 216 LEU A C 1
ATOM 1648 O O . LEU A 1 216 ? 25.919 6.836 -51.295 1.00 73.19 216 LEU A O 1
ATOM 1652 N N . TRP A 1 217 ? 24.532 8.601 -51.337 1.00 68.31 217 TRP A N 1
ATOM 1653 C CA . TRP A 1 217 ? 23.784 8.174 -52.523 1.00 68.31 217 TRP A CA 1
ATOM 1654 C C . TRP A 1 217 ? 24.664 8.160 -53.778 1.00 68.31 217 TRP A C 1
ATOM 1656 O O . TRP A 1 217 ? 24.578 7.235 -54.588 1.00 68.31 217 TRP A O 1
ATOM 1666 N N . ASP A 1 218 ? 25.547 9.152 -53.922 1.00 73.19 218 ASP A N 1
ATOM 1667 C CA . ASP A 1 218 ? 26.509 9.203 -55.026 1.00 73.19 218 ASP A CA 1
ATOM 1668 C C . ASP A 1 218 ? 27.498 8.030 -54.972 1.00 73.19 218 ASP A C 1
ATOM 1670 O O . ASP A 1 218 ? 27.820 7.446 -56.010 1.00 73.19 218 ASP A O 1
ATOM 1674 N N . VAL A 1 219 ? 27.933 7.641 -53.767 1.00 80.38 219 VAL A N 1
ATOM 1675 C CA . VAL A 1 219 ? 28.798 6.472 -53.542 1.00 80.38 219 VAL A CA 1
ATOM 1676 C C . VAL A 1 219 ? 28.071 5.168 -53.875 1.00 80.38 219 VAL A C 1
ATOM 1678 O O . VAL A 1 219 ? 28.626 4.357 -54.616 1.00 80.38 219 VAL A O 1
ATOM 1681 N N . ASP A 1 220 ? 26.831 4.981 -53.415 1.00 81.00 220 ASP A N 1
ATOM 1682 C CA . ASP A 1 220 ? 26.036 3.781 -53.717 1.00 81.00 220 ASP A CA 1
ATOM 1683 C C . ASP A 1 220 ? 25.743 3.661 -55.226 1.00 81.00 220 ASP A C 1
ATOM 1685 O O . ASP A 1 220 ? 25.896 2.591 -55.822 1.00 81.00 220 ASP A O 1
ATOM 1689 N N . CYS A 1 221 ? 25.414 4.772 -55.894 1.00 81.06 221 CYS A N 1
ATOM 1690 C CA . CYS A 1 221 ? 25.236 4.815 -57.349 1.00 81.06 221 CYS A CA 1
ATOM 1691 C C . CYS A 1 221 ? 26.535 4.521 -58.114 1.00 81.06 221 CYS A C 1
ATOM 1693 O O . CYS A 1 221 ? 26.511 3.853 -59.150 1.00 81.06 221 CYS A O 1
ATOM 1695 N N . ALA A 1 222 ? 27.670 5.049 -57.649 1.00 80.19 222 ALA A N 1
ATOM 1696 C CA . ALA A 1 222 ? 28.975 4.787 -58.249 1.00 80.19 222 ALA A CA 1
ATOM 1697 C C . ALA A 1 222 ? 29.397 3.322 -58.061 1.00 80.19 222 ALA A C 1
ATOM 1699 O O . ALA A 1 222 ? 29.940 2.727 -58.991 1.00 80.19 222 ALA A O 1
ATOM 1700 N N . TYR A 1 223 ? 29.099 2.726 -56.902 1.00 89.88 223 TYR A N 1
ATOM 1701 C CA . TYR A 1 223 ? 29.353 1.315 -56.623 1.00 89.88 223 TYR A CA 1
ATOM 1702 C C . TYR A 1 223 ? 28.547 0.398 -57.552 1.00 89.88 223 TYR A C 1
ATOM 1704 O O . TYR A 1 223 ? 29.133 -0.487 -58.171 1.00 89.88 223 TYR A O 1
ATOM 1712 N N . LEU A 1 224 ? 27.246 0.656 -57.732 1.00 90.94 224 LEU A N 1
ATOM 1713 C CA . LEU A 1 224 ? 26.401 -0.116 -58.656 1.00 90.94 224 LEU A CA 1
ATOM 1714 C C . LEU A 1 224 ? 26.887 -0.021 -60.113 1.00 90.94 224 LEU A C 1
ATOM 1716 O O . LEU A 1 224 ? 27.019 -1.030 -60.802 1.00 90.94 224 LEU A O 1
ATOM 1720 N N . ARG A 1 225 ? 27.245 1.182 -60.579 1.00 90.44 225 ARG A N 1
ATOM 1721 C CA . ARG A 1 225 ? 27.817 1.360 -61.929 1.00 90.44 225 ARG A CA 1
ATOM 1722 C C . ARG A 1 225 ? 29.149 0.633 -62.095 1.00 90.44 225 ARG A C 1
ATOM 1724 O O . ARG A 1 225 ? 29.435 0.116 -63.172 1.00 90.44 225 ARG A O 1
ATOM 1731 N N . LYS A 1 226 ? 29.972 0.608 -61.045 1.00 90.94 226 LYS A N 1
ATOM 1732 C CA . LYS A 1 226 ? 31.235 -0.127 -61.041 1.00 90.94 226 LYS A CA 1
ATOM 1733 C C . LYS A 1 226 ? 30.988 -1.634 -61.159 1.00 90.94 226 LYS A C 1
ATOM 1735 O O . LYS A 1 226 ? 31.615 -2.252 -62.013 1.00 90.94 226 LYS A O 1
ATOM 1740 N N . SER A 1 227 ? 30.072 -2.204 -60.371 1.00 91.75 227 SER A N 1
ATOM 1741 C CA . SER A 1 227 ? 29.763 -3.639 -60.444 1.00 91.75 227 SER A CA 1
ATOM 1742 C C . SER A 1 227 ? 29.224 -4.052 -61.816 1.00 91.75 227 SER A C 1
ATOM 1744 O O . SER A 1 227 ? 29.611 -5.098 -62.330 1.00 91.75 227 SER A O 1
ATOM 1746 N N . ASP A 1 228 ? 28.402 -3.211 -62.451 1.00 92.94 228 ASP A N 1
ATOM 1747 C CA . ASP A 1 228 ? 27.901 -3.472 -63.807 1.00 92.94 228 ASP A CA 1
ATOM 1748 C C . ASP A 1 228 ? 29.034 -3.482 -64.843 1.00 92.94 228 ASP A C 1
ATOM 1750 O O . ASP A 1 228 ? 29.084 -4.337 -65.728 1.00 92.94 228 ASP A O 1
ATOM 1754 N N . LEU A 1 229 ? 29.974 -2.537 -64.739 1.00 90.50 229 LEU A N 1
ATOM 1755 C CA . LEU A 1 229 ? 31.139 -2.481 -65.623 1.00 90.50 229 LEU A CA 1
ATOM 1756 C C . LEU A 1 229 ? 32.080 -3.673 -65.418 1.00 90.50 229 LEU A C 1
ATOM 1758 O O . LEU A 1 229 ? 32.595 -4.201 -66.402 1.00 90.50 229 LEU A O 1
ATOM 1762 N N . GLU A 1 230 ? 32.287 -4.112 -64.177 1.00 91.12 230 GLU A N 1
ATOM 1763 C CA . GLU A 1 230 ? 33.075 -5.309 -63.867 1.00 91.12 230 GLU A CA 1
ATOM 1764 C C . GLU A 1 230 ? 32.431 -6.565 -64.478 1.00 91.12 230 GLU A C 1
ATOM 176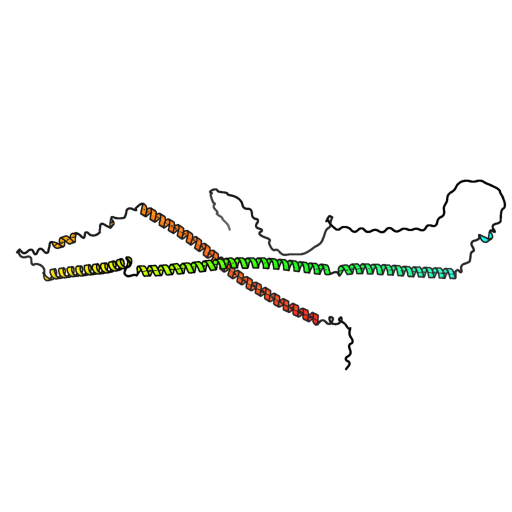6 O O . GLU A 1 230 ? 33.114 -7.313 -65.179 1.00 91.12 230 GLU A O 1
ATOM 1771 N N . ALA A 1 231 ? 31.111 -6.739 -64.341 1.00 93.38 231 ALA A N 1
ATOM 1772 C CA . ALA A 1 231 ? 30.381 -7.845 -64.965 1.00 93.38 231 ALA A CA 1
ATOM 1773 C C . ALA A 1 231 ? 30.470 -7.817 -66.504 1.00 93.38 231 ALA A C 1
ATOM 1775 O O . ALA A 1 231 ? 30.685 -8.849 -67.143 1.00 93.38 231 ALA A O 1
ATOM 1776 N N . ASN A 1 232 ? 30.368 -6.631 -67.112 1.00 92.06 232 ASN A N 1
ATOM 1777 C CA . ASN A 1 232 ? 30.539 -6.467 -68.557 1.00 92.06 232 ASN A CA 1
ATOM 1778 C C . ASN A 1 232 ? 31.972 -6.790 -69.011 1.00 92.06 232 ASN A C 1
ATOM 1780 O O . ASN A 1 232 ? 32.163 -7.413 -70.056 1.00 92.06 232 ASN A O 1
ATOM 1784 N N . MET A 1 233 ? 32.988 -6.399 -68.233 1.00 92.81 233 MET A N 1
ATOM 1785 C CA . MET A 1 233 ? 34.387 -6.733 -68.513 1.00 92.81 233 MET A CA 1
ATOM 1786 C C . MET A 1 233 ? 34.616 -8.247 -68.452 1.00 92.81 233 MET A C 1
ATOM 1788 O O . MET A 1 233 ? 35.296 -8.803 -69.317 1.00 92.81 233 MET A O 1
ATOM 1792 N N . GLU A 1 234 ? 34.039 -8.923 -67.458 1.00 90.88 234 GLU A N 1
ATOM 1793 C CA . GLU A 1 234 ? 34.092 -10.380 -67.338 1.00 90.88 234 GLU A CA 1
ATOM 1794 C C . GLU A 1 234 ? 33.403 -11.067 -68.523 1.00 90.88 234 GLU A C 1
ATOM 1796 O O . GLU A 1 234 ? 33.986 -11.977 -69.116 1.00 90.88 234 GLU A O 1
ATOM 1801 N N . ALA A 1 235 ? 32.221 -10.596 -68.932 1.00 91.88 235 ALA A N 1
ATOM 1802 C CA . ALA A 1 235 ? 31.503 -11.121 -70.094 1.00 91.88 235 ALA A CA 1
ATOM 1803 C C . ALA A 1 235 ? 32.307 -10.963 -71.397 1.00 91.88 235 ALA A C 1
ATOM 1805 O O . ALA A 1 235 ? 32.492 -11.933 -72.132 1.00 91.88 235 ALA A O 1
ATOM 1806 N N . LEU A 1 236 ? 32.870 -9.777 -71.650 1.00 91.69 236 LEU A N 1
ATOM 1807 C CA . LEU A 1 236 ? 33.731 -9.530 -72.814 1.00 91.69 236 LEU A CA 1
ATOM 1808 C C . LEU A 1 236 ? 35.001 -10.385 -72.779 1.00 91.69 236 LEU A C 1
ATOM 1810 O O . LEU A 1 236 ? 35.448 -10.895 -73.805 1.00 91.69 236 LEU A O 1
ATOM 1814 N N . THR A 1 237 ? 35.581 -10.588 -71.596 1.00 92.38 237 THR A N 1
ATOM 1815 C CA . THR A 1 237 ? 36.741 -11.470 -71.424 1.00 92.38 237 THR A CA 1
ATOM 1816 C C . THR A 1 237 ? 36.381 -12.910 -71.793 1.00 92.38 237 THR A C 1
ATOM 1818 O O . THR A 1 237 ? 37.129 -13.570 -72.520 1.00 92.38 237 THR A O 1
ATOM 1821 N N . GLN A 1 238 ? 35.216 -13.395 -71.354 1.00 92.88 238 GLN A N 1
ATOM 1822 C CA . GLN A 1 238 ? 34.701 -14.715 -71.726 1.00 92.88 238 GLN A CA 1
ATOM 1823 C C . GLN A 1 238 ? 34.448 -14.828 -73.237 1.00 92.88 238 GLN A C 1
ATOM 1825 O O . GLN A 1 238 ? 34.808 -15.843 -73.834 1.00 92.88 238 GLN A O 1
ATOM 1830 N N . GLU A 1 239 ? 33.912 -13.786 -73.874 1.00 91.44 239 GLU A N 1
ATOM 1831 C CA . GLU A 1 239 ? 33.688 -13.742 -75.322 1.00 91.44 239 GLU A CA 1
ATOM 1832 C C . GLU A 1 239 ? 35.006 -13.779 -76.111 1.00 91.44 239 GLU A C 1
ATOM 1834 O O . GLU A 1 239 ? 35.150 -14.560 -77.051 1.00 91.44 239 GLU A O 1
ATOM 1839 N N . ILE A 1 240 ? 36.029 -13.035 -75.677 1.00 90.19 240 ILE A N 1
ATOM 1840 C CA . ILE A 1 240 ? 37.375 -13.101 -76.266 1.00 90.19 240 ILE A CA 1
ATOM 1841 C C . ILE A 1 240 ? 37.957 -14.511 -76.130 1.00 90.19 240 ILE A C 1
ATOM 1843 O O . ILE A 1 240 ? 38.533 -15.039 -77.085 1.00 90.19 240 ILE A O 1
ATOM 1847 N N . HIS A 1 241 ? 37.821 -15.141 -74.960 1.00 88.12 241 HIS A N 1
ATOM 1848 C CA . HIS A 1 241 ? 38.271 -16.519 -74.765 1.00 88.12 241 HIS A CA 1
ATOM 1849 C C . HIS A 1 241 ? 37.534 -17.501 -75.681 1.00 88.12 241 HIS A C 1
ATOM 1851 O O . HIS A 1 241 ? 38.167 -18.399 -76.238 1.00 88.12 241 HIS A O 1
ATOM 1857 N N . PHE A 1 242 ? 36.227 -17.322 -75.869 1.00 92.69 242 PHE A N 1
ATOM 1858 C CA . PHE A 1 242 ? 35.423 -18.122 -76.789 1.00 92.69 242 PHE A CA 1
ATOM 1859 C C . PHE A 1 242 ? 35.881 -17.954 -78.243 1.00 92.69 242 PHE A C 1
ATOM 1861 O O . PHE A 1 242 ? 36.164 -18.946 -78.916 1.00 92.69 242 PHE A O 1
ATOM 1868 N N . LEU A 1 243 ? 36.050 -16.713 -78.707 1.00 89.31 243 LEU A N 1
ATOM 1869 C CA . LEU A 1 243 ? 36.512 -16.414 -80.064 1.00 89.31 243 LEU A CA 1
ATOM 1870 C C . LEU A 1 243 ? 37.922 -16.954 -80.331 1.00 89.31 243 LEU A C 1
ATOM 1872 O O . LEU A 1 243 ? 38.181 -17.471 -81.414 1.00 89.31 243 LEU A O 1
ATOM 1876 N N . ARG A 1 244 ? 38.828 -16.894 -79.346 1.00 81.75 244 ARG A N 1
ATOM 1877 C CA . ARG A 1 244 ? 40.168 -17.498 -79.458 1.00 81.75 244 ARG A CA 1
ATOM 1878 C C . ARG A 1 244 ? 40.106 -19.011 -79.626 1.00 81.75 244 ARG A C 1
ATOM 1880 O O . ARG A 1 244 ? 40.789 -19.533 -80.500 1.00 81.75 244 ARG A O 1
ATOM 1887 N N . ARG A 1 245 ? 39.269 -19.699 -78.840 1.00 84.25 245 ARG A N 1
ATOM 1888 C CA . ARG A 1 245 ? 39.067 -21.152 -78.973 1.00 84.25 245 ARG A CA 1
ATOM 1889 C C . ARG A 1 245 ? 38.507 -21.514 -80.344 1.00 84.25 245 ARG A C 1
ATOM 1891 O O . ARG A 1 245 ? 39.063 -22.381 -81.005 1.00 84.25 245 ARG A O 1
ATOM 1898 N N . LEU A 1 246 ? 37.474 -20.803 -80.804 1.00 81.94 246 LEU A N 1
ATOM 1899 C CA . LEU A 1 246 ? 36.928 -21.001 -82.148 1.00 81.94 246 LEU A CA 1
ATOM 1900 C C . LEU A 1 246 ? 37.979 -20.758 -83.235 1.00 81.94 246 LEU A C 1
ATOM 1902 O O . LEU A 1 246 ? 38.058 -21.518 -84.194 1.00 81.94 246 LEU A O 1
ATOM 1906 N N . TYR A 1 247 ? 38.802 -19.717 -83.092 1.00 74.00 247 TYR A N 1
ATOM 1907 C CA . TYR A 1 247 ? 39.860 -19.424 -84.053 1.00 74.00 247 TYR A CA 1
ATOM 1908 C C . TYR A 1 247 ? 40.927 -20.524 -84.093 1.00 74.00 247 TYR A C 1
ATOM 1910 O O . TYR A 1 247 ? 41.367 -20.907 -85.173 1.00 74.00 247 TYR A O 1
ATOM 1918 N N . GLU A 1 248 ? 41.333 -21.061 -82.942 1.00 77.94 248 GLU A N 1
ATOM 1919 C CA . GLU A 1 248 ? 42.263 -22.194 -82.865 1.00 77.94 248 GLU A CA 1
ATOM 1920 C C . GLU A 1 248 ? 41.674 -23.468 -83.487 1.00 77.94 248 GLU A C 1
ATOM 1922 O O . GLU A 1 248 ? 42.375 -24.181 -84.204 1.00 77.94 248 GLU A O 1
ATOM 1927 N N . GLU A 1 249 ? 40.383 -23.718 -83.278 1.00 74.81 249 GLU A N 1
ATOM 1928 C CA . GLU A 1 249 ? 39.683 -24.894 -83.796 1.00 74.81 249 GLU A CA 1
ATOM 1929 C C . GLU A 1 249 ? 39.455 -24.819 -85.315 1.00 74.81 249 GLU A C 1
ATOM 1931 O O . GLU A 1 249 ? 39.741 -25.777 -86.033 1.00 74.81 249 GLU A O 1
ATOM 1936 N N . VAL A 1 250 ? 39.056 -23.653 -85.838 1.00 71.19 250 VAL A N 1
ATOM 1937 C CA . VAL A 1 250 ? 38.919 -23.400 -87.287 1.00 71.19 250 VAL A CA 1
ATOM 1938 C C . VAL A 1 250 ? 40.278 -23.384 -87.994 1.00 71.19 250 VAL A C 1
ATOM 1940 O O . VAL A 1 250 ? 40.378 -23.790 -89.151 1.00 71.19 250 VAL A O 1
ATOM 1943 N N . ARG A 1 251 ? 41.348 -22.947 -87.314 1.00 64.69 251 ARG A N 1
ATOM 1944 C CA . ARG A 1 251 ? 42.711 -22.952 -87.868 1.00 64.69 251 ARG A CA 1
ATOM 1945 C C . ARG A 1 251 ? 43.270 -24.370 -88.053 1.00 64.69 251 ARG A C 1
ATOM 1947 O O . ARG A 1 251 ? 44.193 -24.526 -88.853 1.00 64.69 251 ARG A O 1
ATOM 1954 N N . GLY A 1 252 ? 42.695 -25.374 -87.382 1.00 58.81 252 GLY A N 1
ATOM 1955 C CA . GLY A 1 252 ? 43.055 -26.789 -87.499 1.00 58.81 252 GLY A CA 1
ATOM 1956 C C . GLY A 1 252 ? 44.503 -27.106 -87.074 1.00 58.81 252 GLY A C 1
ATOM 1957 O O . GLY A 1 252 ? 45.348 -26.214 -86.944 1.00 58.81 252 GLY A O 1
ATOM 1958 N N . PRO A 1 253 ? 44.854 -28.386 -86.847 1.00 54.38 253 PRO A N 1
ATOM 1959 C CA . PRO A 1 253 ? 46.235 -28.764 -86.577 1.00 54.38 253 PRO A CA 1
ATOM 1960 C C . PRO A 1 253 ? 47.087 -28.500 -87.824 1.00 54.38 253 PRO A C 1
ATOM 1962 O O . PRO A 1 253 ? 46.871 -29.092 -88.882 1.00 54.38 253 PRO A O 1
ATOM 1965 N N . ARG A 1 254 ? 48.080 -27.608 -87.699 1.00 53.91 254 ARG A N 1
ATOM 1966 C CA . ARG A 1 254 ? 49.130 -27.430 -88.710 1.00 53.91 254 ARG A CA 1
ATOM 1967 C C . ARG A 1 254 ? 49.769 -28.789 -88.998 1.00 53.91 254 ARG A C 1
ATOM 1969 O O . ARG A 1 254 ? 50.490 -29.319 -88.156 1.00 53.91 254 ARG A O 1
ATOM 1976 N N . VAL A 1 255 ? 49.550 -29.319 -90.200 1.00 45.81 255 VAL A N 1
ATOM 1977 C CA . VAL A 1 255 ? 50.424 -30.349 -90.767 1.00 45.81 255 VAL A CA 1
ATOM 1978 C C . VAL A 1 255 ? 51.815 -29.726 -90.847 1.00 45.81 255 VAL A C 1
ATOM 1980 O O . VAL A 1 255 ? 52.002 -28.677 -91.464 1.00 45.81 255 VAL A O 1
ATOM 1983 N N . ALA A 1 256 ? 52.771 -30.326 -90.142 1.00 49.41 256 ALA A N 1
ATOM 1984 C CA . ALA A 1 256 ? 54.163 -29.914 -90.158 1.00 49.41 256 ALA A CA 1
ATOM 1985 C C . ALA A 1 256 ? 54.695 -29.982 -91.598 1.00 49.41 256 ALA A C 1
ATOM 1987 O O . ALA A 1 256 ? 54.907 -31.062 -92.141 1.00 49.41 256 ALA A O 1
ATOM 1988 N N . GLY A 1 257 ? 54.886 -28.820 -92.218 1.00 42.34 257 GLY A N 1
ATOM 1989 C CA . GLY A 1 257 ? 55.413 -28.701 -93.570 1.00 42.34 257 GLY A CA 1
ATOM 1990 C C . GLY A 1 257 ? 55.751 -27.253 -93.906 1.00 42.34 257 GLY A C 1
ATOM 1991 O O . GLY A 1 257 ? 54.860 -26.433 -94.075 1.00 42.34 257 GLY A O 1
ATOM 1992 N N . GLN A 1 258 ? 57.053 -26.977 -93.969 1.00 38.19 258 GLN A N 1
ATOM 1993 C CA . GLN A 1 258 ? 57.722 -25.851 -94.635 1.00 38.19 258 GLN A CA 1
ATOM 1994 C C . GLN A 1 258 ? 57.251 -24.400 -94.363 1.00 38.19 258 GLN A C 1
ATOM 1996 O O . GLN A 1 258 ? 56.324 -23.861 -94.954 1.00 38.19 258 GLN A O 1
ATOM 2001 N N . GLN A 1 259 ? 58.031 -23.745 -93.502 1.00 41.31 259 GLN A N 1
ATOM 2002 C CA . GLN A 1 259 ? 58.643 -22.416 -93.654 1.00 41.31 259 GLN A CA 1
ATOM 2003 C C . GLN A 1 259 ? 58.258 -21.584 -94.905 1.00 41.31 259 GLN A C 1
ATOM 2005 O O . GLN A 1 259 ? 58.679 -21.874 -96.021 1.00 41.31 259 GLN A O 1
ATOM 2010 N N . GLY A 1 260 ? 57.550 -20.476 -94.672 1.00 37.22 260 GLY A N 1
ATOM 2011 C CA . GLY A 1 260 ? 57.295 -19.402 -95.635 1.00 37.22 260 GLY A CA 1
ATOM 2012 C C . GLY A 1 260 ? 56.642 -18.225 -94.910 1.00 37.22 260 GLY A C 1
ATOM 2013 O O . GLY A 1 260 ? 55.594 -18.388 -94.292 1.00 37.22 260 GLY A O 1
ATOM 2014 N N . GLY A 1 261 ? 57.333 -17.088 -94.873 1.00 38.91 261 GLY A N 1
ATOM 2015 C CA . GLY A 1 261 ? 57.060 -15.969 -93.975 1.00 38.91 261 GLY A CA 1
ATOM 2016 C C . GLY A 1 261 ? 55.737 -15.241 -94.209 1.00 38.91 261 GLY A C 1
ATOM 2017 O O . GLY A 1 261 ? 55.302 -15.070 -95.339 1.00 38.91 261 GLY A O 1
ATOM 2018 N N . CYS A 1 262 ? 55.149 -14.822 -93.088 1.00 39.25 262 CYS A N 1
ATOM 2019 C CA . CYS A 1 262 ? 54.424 -13.577 -92.821 1.00 39.25 262 CYS A CA 1
ATOM 2020 C C . CYS A 1 262 ? 53.982 -13.701 -91.357 1.00 39.25 262 CYS A C 1
ATOM 2022 O O . CYS A 1 262 ? 52.922 -14.238 -91.036 1.00 39.25 262 CYS A O 1
ATOM 2024 N N . GLU A 1 263 ? 54.883 -13.315 -90.458 1.00 40.41 263 GLU A N 1
ATOM 2025 C CA . GLU A 1 263 ? 54.628 -13.206 -89.027 1.00 40.41 263 GLU A CA 1
ATOM 2026 C C . GLU A 1 263 ? 53.628 -12.059 -88.830 1.00 40.41 263 GLU A C 1
ATOM 2028 O O . GLU A 1 263 ? 53.983 -10.885 -88.839 1.00 40.41 263 GLU A O 1
ATOM 2033 N N . LEU A 1 264 ? 52.338 -12.398 -88.762 1.00 44.84 264 LEU A N 1
ATOM 2034 C CA . LEU A 1 264 ? 51.324 -11.497 -88.229 1.00 44.84 264 LEU A CA 1
ATOM 2035 C C . LEU A 1 264 ? 51.667 -11.295 -86.755 1.00 44.84 264 LEU A C 1
ATOM 2037 O O . LEU A 1 264 ? 51.510 -12.200 -85.934 1.00 44.84 264 LEU A O 1
ATOM 2041 N N . ASP A 1 265 ? 52.188 -10.109 -86.468 1.00 41.28 265 ASP A N 1
ATOM 2042 C CA . ASP A 1 265 ? 52.617 -9.613 -85.165 1.00 41.28 265 ASP A CA 1
ATOM 2043 C C . ASP A 1 265 ? 51.391 -9.377 -84.249 1.00 41.28 265 ASP A C 1
ATOM 2045 O O . ASP A 1 265 ? 51.150 -8.289 -83.749 1.00 41.28 265 ASP A O 1
ATOM 2049 N N . THR A 1 266 ? 50.569 -10.407 -84.026 1.00 49.38 266 THR A N 1
ATOM 2050 C CA . THR A 1 266 ? 49.501 -10.426 -83.004 1.00 49.38 266 THR A CA 1
ATOM 2051 C C . THR A 1 266 ? 49.945 -11.170 -81.740 1.00 49.38 266 THR A C 1
ATOM 2053 O O . THR A 1 266 ? 49.124 -11.560 -80.912 1.00 49.38 266 THR A O 1
ATOM 2056 N N . GLY A 1 267 ? 51.254 -11.407 -81.595 1.00 48.22 267 GLY A N 1
ATOM 2057 C CA . GLY A 1 267 ? 51.868 -12.085 -80.449 1.00 48.22 267 GLY A CA 1
ATOM 2058 C C . GLY A 1 267 ? 52.463 -11.151 -79.392 1.00 48.22 267 GLY A C 1
ATOM 2059 O O . GLY A 1 267 ? 52.851 -11.628 -78.329 1.00 48.22 267 GLY A O 1
ATOM 2060 N N . LYS A 1 268 ? 52.536 -9.835 -79.644 1.00 48.91 268 LYS A N 1
ATOM 2061 C CA . LYS A 1 268 ? 53.195 -8.881 -78.731 1.00 48.91 268 LYS A CA 1
ATOM 2062 C C . LYS A 1 268 ? 52.258 -8.166 -77.752 1.00 48.91 268 LYS A C 1
ATOM 2064 O O . LYS A 1 268 ? 52.733 -7.720 -76.712 1.00 48.91 268 LYS A O 1
ATOM 2069 N N . ASP A 1 269 ? 50.944 -8.195 -77.968 1.00 45.19 269 ASP A N 1
ATOM 2070 C CA . ASP A 1 269 ? 49.986 -7.535 -77.058 1.00 45.19 269 ASP A CA 1
ATOM 2071 C C . ASP A 1 269 ? 49.470 -8.427 -75.917 1.00 45.19 269 ASP A C 1
ATOM 2073 O O . ASP A 1 269 ? 48.757 -7.968 -75.027 1.00 45.19 269 ASP A O 1
ATOM 2077 N N . LEU A 1 270 ? 49.882 -9.698 -75.863 1.00 47.94 270 LEU A N 1
ATOM 2078 C CA . LEU A 1 270 ? 49.623 -10.564 -74.703 1.00 47.94 270 LEU A CA 1
ATOM 2079 C C . LEU A 1 270 ? 50.689 -10.450 -73.607 1.00 47.94 270 LEU A C 1
ATOM 2081 O O . LEU A 1 270 ? 50.466 -10.902 -72.485 1.00 47.94 270 LEU A O 1
ATOM 2085 N N . SER A 1 271 ? 51.806 -9.776 -73.884 1.00 47.88 271 SER A N 1
ATOM 2086 C CA . SER A 1 271 ? 52.846 -9.495 -72.889 1.00 47.88 271 SER A CA 1
ATOM 2087 C C . SER A 1 271 ? 52.433 -8.413 -71.883 1.00 47.88 271 SER A C 1
ATOM 2089 O O . SER A 1 271 ? 53.032 -8.316 -70.817 1.00 47.88 271 SER A O 1
ATOM 2091 N N . SER A 1 272 ? 51.370 -7.646 -72.160 1.00 45.91 272 SER A N 1
ATOM 2092 C CA . SER A 1 272 ? 50.781 -6.715 -71.183 1.00 45.91 272 SER A CA 1
ATOM 2093 C C . SER A 1 272 ? 49.919 -7.431 -70.127 1.00 45.91 272 SER A C 1
ATOM 2095 O O . SER A 1 272 ? 49.809 -6.977 -68.989 1.00 45.91 272 SER A O 1
ATOM 2097 N N . PHE A 1 273 ? 49.406 -8.633 -70.429 1.00 47.19 273 PHE A N 1
ATOM 2098 C CA . PHE A 1 273 ? 48.675 -9.458 -69.455 1.00 47.19 273 PHE A CA 1
ATOM 2099 C C . PHE A 1 273 ? 49.582 -10.141 -68.414 1.00 47.19 273 PHE A C 1
ATOM 2101 O O . PHE A 1 273 ? 49.084 -10.681 -67.427 1.00 47.19 273 PHE A O 1
ATOM 2108 N N . GLN A 1 274 ? 50.912 -10.068 -68.561 1.00 48.09 274 GLN A N 1
ATOM 2109 C CA . GLN A 1 274 ? 51.857 -10.519 -67.528 1.00 48.09 274 GLN A CA 1
ATOM 2110 C C . GLN A 1 274 ? 52.023 -9.528 -66.360 1.00 48.09 274 GLN A C 1
ATOM 2112 O O . GLN A 1 274 ? 52.735 -9.828 -65.400 1.00 48.09 274 GLN A O 1
ATOM 2117 N N . LEU A 1 275 ? 51.339 -8.377 -66.383 1.00 49.56 275 LEU A N 1
ATOM 2118 C CA . LEU A 1 275 ? 51.266 -7.471 -65.232 1.00 49.56 275 LEU A CA 1
ATOM 2119 C C . LEU A 1 275 ? 50.128 -7.786 -64.253 1.00 49.56 275 LEU A C 1
ATOM 2121 O O . LEU A 1 275 ? 50.006 -7.099 -63.243 1.00 49.56 275 LEU A O 1
ATOM 2125 N N . LEU A 1 276 ? 49.361 -8.860 -64.457 1.00 55.03 276 LEU A N 1
ATOM 2126 C CA . LEU A 1 276 ? 48.527 -9.427 -63.398 1.00 55.03 276 LEU A CA 1
ATOM 2127 C C . LEU A 1 276 ? 49.276 -10.585 -62.726 1.00 55.03 276 LEU A C 1
ATOM 2129 O O . LEU A 1 276 ? 48.965 -11.763 -62.899 1.00 55.03 276 LEU A O 1
ATOM 2133 N N . LYS A 1 277 ? 50.318 -10.251 -61.953 1.00 56.97 277 LYS A N 1
ATOM 2134 C CA . LYS A 1 277 ? 50.876 -11.208 -60.987 1.00 56.97 277 LYS A CA 1
ATOM 2135 C C . LYS A 1 277 ? 49.729 -11.658 -60.072 1.00 56.97 277 LYS A C 1
ATOM 2137 O O . LYS A 1 277 ? 49.005 -10.787 -59.582 1.00 56.97 277 LYS A O 1
ATOM 2142 N N . PRO A 1 278 ? 49.561 -12.964 -59.791 1.00 54.03 278 PRO A N 1
ATOM 2143 C CA . PRO A 1 278 ? 48.608 -13.400 -58.786 1.00 54.03 278 PRO A CA 1
ATOM 2144 C C . PRO A 1 278 ? 48.871 -12.626 -57.499 1.00 54.03 278 PRO A C 1
ATOM 2146 O O . PRO A 1 278 ? 50.023 -12.507 -57.068 1.00 54.03 278 PRO A O 1
ATOM 2149 N N . MET A 1 279 ? 47.809 -12.135 -56.866 1.00 46.59 279 MET A N 1
ATOM 2150 C CA . MET A 1 279 ? 47.809 -11.563 -55.518 1.00 46.59 279 MET A CA 1
ATOM 2151 C C . MET A 1 279 ? 48.215 -12.596 -54.436 1.00 46.59 279 MET A C 1
ATOM 2153 O O . MET A 1 279 ? 47.730 -12.567 -53.315 1.00 46.59 279 MET A O 1
ATOM 2157 N N . ALA A 1 280 ? 49.151 -13.503 -54.724 1.00 51.78 280 ALA A N 1
ATOM 2158 C CA . ALA A 1 280 ? 49.736 -14.464 -53.795 1.00 51.78 280 ALA A CA 1
ATOM 2159 C C . ALA A 1 280 ? 50.701 -13.811 -52.779 1.00 51.78 280 ALA A C 1
ATOM 2161 O O . ALA A 1 280 ? 51.264 -14.492 -51.926 1.00 51.78 280 ALA A O 1
ATOM 2162 N N . GLY A 1 281 ? 50.896 -12.487 -52.851 1.00 52.19 281 GLY A N 1
ATOM 2163 C CA . GLY A 1 281 ? 51.662 -11.698 -51.881 1.00 52.19 281 GLY A CA 1
ATOM 2164 C C . GLY A 1 281 ? 50.844 -11.132 -50.713 1.00 52.19 281 GLY A C 1
ATOM 2165 O O . GLY A 1 281 ? 51.430 -10.756 -49.700 1.00 52.19 281 GLY A O 1
ATOM 2166 N N . TRP A 1 282 ? 49.508 -11.113 -50.796 1.00 43.47 282 TRP A N 1
ATOM 2167 C CA . TRP A 1 282 ? 48.661 -10.541 -49.736 1.00 43.47 282 TRP A CA 1
ATOM 2168 C C . TRP A 1 282 ? 48.593 -11.424 -48.482 1.00 43.47 282 TRP A C 1
ATOM 2170 O O . TRP A 1 282 ? 48.298 -10.933 -47.400 1.00 43.47 282 TRP A O 1
ATOM 2180 N N . GLY A 1 283 ? 48.981 -12.700 -48.582 1.00 49.62 283 GLY A N 1
ATOM 2181 C CA . GLY A 1 283 ? 49.115 -13.597 -47.429 1.00 49.62 283 GLY A CA 1
ATOM 2182 C C . GLY A 1 283 ? 50.345 -13.339 -46.544 1.00 49.62 283 GLY A C 1
ATOM 2183 O O . GLY A 1 283 ? 50.461 -13.958 -45.489 1.00 49.62 283 GLY A O 1
ATOM 2184 N N . LYS A 1 284 ? 51.275 -12.455 -46.947 1.00 51.19 284 LYS A N 1
ATOM 2185 C CA . LYS A 1 284 ? 52.464 -12.086 -46.146 1.00 51.19 284 LYS A CA 1
ATOM 2186 C C . LYS A 1 284 ? 52.346 -10.744 -45.424 1.00 51.19 284 LYS A C 1
ATOM 2188 O O . LYS A 1 284 ? 53.188 -10.453 -44.581 1.00 51.19 284 LYS A O 1
ATOM 2193 N N . TYR A 1 285 ? 51.292 -9.974 -45.677 1.00 49.66 285 TYR A N 1
ATOM 2194 C CA . TYR A 1 285 ? 50.876 -8.892 -44.789 1.00 49.66 285 TYR A CA 1
ATOM 2195 C C . TYR A 1 285 ? 49.868 -9.457 -43.789 1.00 49.66 285 TYR A C 1
ATOM 2197 O O . TYR A 1 285 ? 48.678 -9.167 -43.839 1.00 49.66 285 TYR A O 1
ATOM 2205 N N . ARG A 1 286 ? 50.346 -10.277 -42.847 1.00 54.03 286 A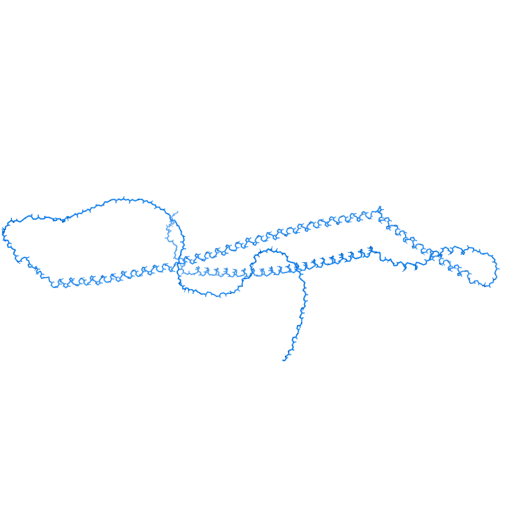RG A N 1
ATOM 2206 C CA . ARG A 1 286 ? 49.698 -10.263 -41.536 1.00 54.03 286 ARG A CA 1
ATOM 2207 C C . ARG A 1 286 ? 50.089 -8.899 -40.961 1.00 54.03 286 ARG A C 1
ATOM 2209 O O . ARG A 1 286 ? 51.296 -8.698 -40.800 1.00 54.03 286 ARG A O 1
ATOM 2216 N N . PRO A 1 287 ? 49.161 -7.947 -40.746 1.00 58.00 287 PRO A N 1
ATOM 2217 C CA . PRO A 1 287 ? 49.536 -6.689 -40.121 1.00 58.00 287 PRO A CA 1
ATOM 2218 C C . PRO A 1 287 ? 50.257 -7.050 -38.822 1.00 58.00 287 PRO A C 1
ATOM 2220 O O . PRO A 1 287 ? 49.750 -7.848 -38.027 1.00 58.00 287 PRO A O 1
ATOM 2223 N N . PHE A 1 288 ? 51.494 -6.570 -38.663 1.00 56.47 288 PHE A N 1
ATOM 2224 C CA . PHE A 1 288 ? 52.130 -6.588 -37.352 1.00 56.47 288 PHE A CA 1
ATOM 2225 C C . PHE A 1 288 ? 51.114 -5.958 -36.394 1.00 56.47 288 PHE A C 1
ATOM 2227 O O . PHE A 1 288 ? 50.521 -4.951 -36.776 1.00 56.47 288 PHE A O 1
ATOM 2234 N N . PRO A 1 289 ? 50.828 -6.562 -35.226 1.00 57.12 289 PRO A N 1
ATOM 2235 C CA . PRO A 1 289 ? 49.857 -5.997 -34.306 1.00 57.12 289 PRO A CA 1
ATOM 2236 C C . PRO A 1 289 ? 50.356 -4.609 -33.919 1.00 57.12 289 PRO A C 1
ATOM 2238 O O . PRO A 1 289 ? 51.300 -4.470 -33.140 1.00 57.12 289 PRO A O 1
ATOM 2241 N N . ASP A 1 290 ? 49.771 -3.585 -34.538 1.00 65.38 290 ASP A N 1
ATOM 2242 C CA . ASP A 1 290 ? 50.112 -2.210 -34.240 1.00 65.38 290 ASP A CA 1
ATOM 2243 C C . ASP A 1 290 ? 49.844 -2.014 -32.745 1.00 65.38 290 ASP A C 1
ATOM 2245 O O . ASP A 1 290 ? 48.753 -2.352 -32.273 1.00 65.38 290 ASP A O 1
ATOM 2249 N N . PRO A 1 291 ? 50.790 -1.464 -31.964 1.00 71.75 291 PRO A N 1
ATOM 2250 C CA . PRO A 1 291 ? 50.599 -1.255 -30.529 1.00 71.75 291 PRO A CA 1
ATOM 2251 C C . PRO A 1 291 ? 49.361 -0.410 -30.200 1.00 71.75 291 PRO A C 1
ATOM 2253 O O . PRO A 1 291 ? 48.896 -0.395 -29.064 1.00 71.75 291 PRO A O 1
ATOM 2256 N N . GLN A 1 292 ? 48.850 0.340 -31.179 1.00 70.19 292 GLN A N 1
ATOM 2257 C CA . GLN A 1 292 ? 47.590 1.070 -31.092 1.00 70.19 292 GLN A CA 1
ATOM 2258 C C . GLN A 1 292 ? 46.373 0.153 -31.275 1.00 70.19 292 GLN A C 1
ATOM 2260 O O . GLN A 1 292 ? 45.443 0.257 -30.482 1.00 70.19 292 GLN A O 1
ATOM 2265 N N . ASN A 1 293 ? 46.399 -0.786 -32.226 1.00 68.62 293 ASN A N 1
ATOM 2266 C CA . ASN A 1 293 ? 45.329 -1.771 -32.412 1.00 68.62 293 ASN A CA 1
ATOM 2267 C C . ASN A 1 293 ? 45.208 -2.702 -31.201 1.00 68.62 293 ASN A C 1
ATOM 2269 O O . ASN A 1 293 ? 44.103 -2.900 -30.713 1.00 68.62 293 ASN A O 1
ATOM 22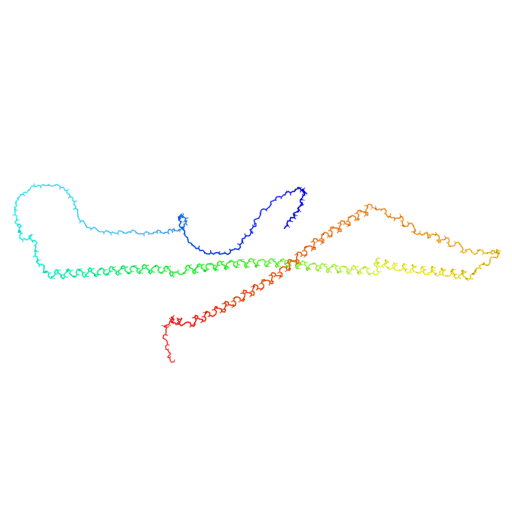73 N N . SER A 1 294 ? 46.320 -3.165 -30.618 1.00 78.38 294 SER A N 1
ATOM 2274 C CA . SER A 1 294 ? 46.251 -4.004 -29.408 1.00 78.38 294 SER A CA 1
ATOM 2275 C C . SER A 1 294 ? 45.700 -3.246 -28.191 1.00 78.38 294 SER A C 1
ATOM 2277 O O . SER A 1 294 ? 45.028 -3.825 -27.342 1.00 78.38 294 SER A O 1
ATOM 2279 N N . LYS A 1 295 ? 45.984 -1.939 -28.083 1.00 81.94 295 LYS A N 1
ATOM 2280 C CA . LYS A 1 295 ? 45.428 -1.075 -27.029 1.00 81.94 295 LYS A CA 1
ATOM 2281 C C . LYS A 1 295 ? 43.939 -0.815 -27.238 1.00 81.94 295 LYS A C 1
ATOM 2283 O O . LYS A 1 295 ? 43.197 -0.810 -26.261 1.00 81.94 295 LYS A O 1
ATOM 2288 N N . LEU A 1 296 ? 43.512 -0.607 -28.483 1.00 82.69 296 LEU A N 1
ATOM 2289 C CA . LEU A 1 296 ? 42.102 -0.445 -28.830 1.00 82.69 296 LEU A CA 1
ATOM 2290 C C . LEU A 1 296 ? 41.321 -1.739 -28.574 1.00 82.69 296 LEU A C 1
ATOM 2292 O O . LEU A 1 296 ? 40.284 -1.684 -27.926 1.00 82.69 296 LEU A O 1
ATOM 2296 N N . GLU A 1 297 ? 41.845 -2.900 -28.969 1.00 81.25 297 GLU A N 1
ATOM 2297 C CA . GLU A 1 297 ? 41.236 -4.207 -28.679 1.00 81.25 297 GLU A CA 1
ATOM 2298 C C . GLU A 1 297 ? 41.121 -4.473 -27.166 1.00 81.25 297 GLU A C 1
ATOM 2300 O O . GLU A 1 297 ? 40.078 -4.918 -26.681 1.00 81.25 297 GLU A O 1
ATOM 2305 N N . ALA A 1 298 ? 42.151 -4.131 -26.383 1.00 85.25 298 ALA A N 1
ATOM 2306 C CA . ALA A 1 298 ? 42.097 -4.232 -24.923 1.00 85.25 298 ALA A CA 1
ATOM 2307 C C . ALA A 1 298 ? 41.057 -3.278 -24.300 1.00 85.25 298 ALA A C 1
ATOM 2309 O O . ALA A 1 298 ? 40.349 -3.654 -23.370 1.00 85.25 298 ALA A O 1
ATOM 2310 N N . ALA A 1 299 ? 40.929 -2.053 -24.818 1.00 87.56 299 ALA A N 1
ATOM 2311 C CA . ALA A 1 299 ? 39.934 -1.093 -24.345 1.00 87.56 299 ALA A CA 1
ATOM 2312 C C . ALA A 1 299 ? 38.497 -1.508 -24.712 1.00 87.56 299 ALA A C 1
ATOM 2314 O O . ALA A 1 299 ? 37.587 -1.345 -23.899 1.00 87.56 299 ALA A O 1
ATOM 2315 N N . VAL A 1 300 ? 38.293 -2.076 -25.906 1.00 86.88 300 VAL A N 1
ATOM 2316 C CA . VAL A 1 300 ? 36.998 -2.618 -26.345 1.00 86.88 300 VAL A CA 1
ATOM 2317 C C . VAL A 1 300 ? 36.582 -3.780 -25.448 1.00 86.88 300 VAL A C 1
ATOM 2319 O O . VAL A 1 300 ? 35.511 -3.718 -24.856 1.00 86.88 300 VAL A O 1
ATOM 2322 N N . THR A 1 301 ? 37.453 -4.771 -25.242 1.00 90.06 301 THR A N 1
ATOM 2323 C CA . THR A 1 301 ? 37.152 -5.921 -24.365 1.00 90.06 301 THR A CA 1
ATOM 2324 C C . THR A 1 301 ? 36.905 -5.509 -22.911 1.00 90.06 301 THR A C 1
ATOM 2326 O O . THR A 1 301 ? 36.022 -6.056 -22.252 1.00 90.06 301 THR A O 1
ATOM 2329 N N . GLN A 1 302 ? 37.627 -4.505 -22.402 1.00 91.81 302 GLN A N 1
ATOM 2330 C CA . GLN A 1 302 ? 37.377 -3.945 -21.072 1.00 91.81 302 GLN A CA 1
ATOM 2331 C C . GLN A 1 302 ? 36.006 -3.257 -20.983 1.00 91.81 302 GLN A C 1
ATOM 2333 O O . GLN A 1 302 ? 35.287 -3.459 -20.004 1.00 91.81 302 GLN A O 1
ATOM 2338 N N . SER A 1 303 ? 35.637 -2.460 -21.989 1.00 84.31 303 SER A N 1
ATOM 2339 C CA . SER A 1 303 ? 34.328 -1.799 -22.066 1.00 84.31 303 SER A CA 1
ATOM 2340 C C . SER A 1 303 ? 33.187 -2.816 -22.183 1.00 84.31 303 SER A C 1
ATOM 2342 O O . SER A 1 303 ? 32.170 -2.685 -21.505 1.00 84.31 303 SER A O 1
ATOM 2344 N N . GLU A 1 304 ? 33.375 -3.879 -22.969 1.00 87.94 304 GLU A N 1
ATOM 2345 C CA . GLU A 1 304 ? 32.421 -4.985 -23.104 1.00 87.94 304 GLU A CA 1
ATOM 2346 C C . GLU A 1 304 ? 32.207 -5.713 -21.774 1.00 87.94 304 GLU A C 1
ATOM 2348 O O . GLU A 1 304 ? 31.066 -5.875 -21.346 1.00 87.94 304 GLU A O 1
ATOM 2353 N N . GLN A 1 305 ? 33.283 -6.072 -21.066 1.00 91.88 305 GLN A N 1
ATOM 2354 C CA . GLN A 1 305 ? 33.191 -6.709 -19.747 1.00 91.88 305 GLN A CA 1
ATOM 2355 C C . GLN A 1 305 ? 32.520 -5.800 -18.709 1.00 91.88 305 GLN A C 1
ATOM 2357 O O . GLN A 1 305 ? 31.728 -6.267 -17.888 1.00 91.88 305 GLN A O 1
ATOM 2362 N N . GLN A 1 306 ? 32.808 -4.495 -18.741 1.00 88.50 306 GLN A N 1
ATOM 2363 C CA . GLN A 1 306 ? 32.145 -3.517 -17.875 1.00 88.50 306 GLN A CA 1
ATOM 2364 C C . GLN A 1 306 ? 30.654 -3.379 -18.210 1.00 88.50 306 GLN A C 1
ATOM 2366 O O . GLN A 1 306 ? 29.825 -3.344 -17.297 1.00 88.50 306 GLN A O 1
ATOM 2371 N N . GLY A 1 307 ? 30.302 -3.355 -19.497 1.00 87.31 307 GLY A N 1
ATOM 2372 C CA . GLY A 1 307 ? 28.920 -3.338 -19.968 1.00 87.31 307 GLY A CA 1
ATOM 2373 C C . GLY A 1 307 ? 28.158 -4.601 -19.567 1.00 87.31 307 GLY A C 1
ATOM 2374 O O . GLY A 1 307 ? 27.042 -4.516 -19.056 1.00 87.31 307 GLY A O 1
ATOM 2375 N N . GLU A 1 308 ? 28.775 -5.771 -19.710 1.00 92.19 308 GLU A N 1
ATOM 2376 C CA . GLU A 1 308 ? 28.178 -7.052 -19.333 1.00 92.19 308 GLU A CA 1
ATOM 2377 C C . GLU A 1 308 ? 27.982 -7.174 -17.814 1.00 92.19 308 GLU A C 1
ATOM 2379 O O . GLU A 1 308 ? 26.918 -7.601 -17.359 1.00 92.19 308 GLU A O 1
ATOM 2384 N N . ALA A 1 309 ? 28.942 -6.702 -17.012 1.00 91.25 309 ALA A N 1
ATOM 2385 C CA . ALA A 1 309 ? 28.789 -6.619 -15.561 1.00 91.25 309 ALA A CA 1
ATOM 2386 C C . ALA A 1 309 ? 27.642 -5.673 -15.155 1.00 91.25 309 ALA A C 1
ATOM 2388 O O . ALA A 1 309 ? 26.834 -6.018 -14.290 1.00 91.25 309 ALA A O 1
ATOM 2389 N N . ALA A 1 310 ? 27.518 -4.509 -15.799 1.00 90.25 310 ALA A N 1
ATOM 2390 C CA . ALA A 1 310 ? 26.426 -3.570 -15.540 1.00 90.25 310 ALA A CA 1
ATOM 2391 C C . ALA A 1 310 ? 25.053 -4.154 -15.926 1.00 90.25 310 ALA A C 1
ATOM 2393 O O . ALA A 1 310 ? 24.089 -4.028 -15.165 1.00 90.25 310 ALA A O 1
ATOM 2394 N N . LEU A 1 311 ? 24.969 -4.848 -17.067 1.00 91.31 311 LEU A N 1
ATOM 2395 C CA . LEU A 1 311 ? 23.757 -5.541 -17.510 1.00 91.31 311 LEU A CA 1
ATOM 2396 C C . LEU A 1 311 ? 23.376 -6.687 -16.571 1.00 91.31 311 LEU A C 1
ATOM 2398 O O . LEU A 1 311 ? 22.197 -6.854 -16.263 1.00 91.31 311 LEU A O 1
ATOM 2402 N N . SER A 1 312 ? 24.354 -7.449 -16.082 1.00 93.94 312 SER A N 1
ATOM 2403 C CA . SER A 1 312 ? 24.151 -8.485 -15.066 1.00 93.94 312 SER A CA 1
ATOM 2404 C C . SER A 1 312 ? 23.530 -7.903 -13.791 1.00 93.94 312 SER A C 1
ATOM 2406 O O . SER A 1 312 ? 22.488 -8.375 -13.336 1.00 93.94 312 SER A O 1
ATOM 2408 N N . VAL A 1 313 ? 24.082 -6.800 -13.271 1.00 93.31 313 VAL A N 1
ATOM 2409 C CA . VAL A 1 313 ? 23.541 -6.115 -12.084 1.00 93.31 313 VAL A CA 1
ATOM 2410 C C . VAL A 1 313 ? 22.119 -5.601 -12.326 1.00 93.31 313 VAL A C 1
ATOM 2412 O O . VAL A 1 313 ? 21.258 -5.745 -11.456 1.00 93.31 313 VAL A O 1
ATOM 2415 N N . ALA A 1 314 ? 21.846 -5.022 -13.497 1.00 91.06 314 ALA A N 1
ATOM 2416 C CA . ALA A 1 314 ? 20.507 -4.559 -13.852 1.00 91.06 314 ALA A CA 1
ATOM 2417 C C . ALA A 1 314 ? 19.499 -5.719 -13.939 1.00 91.06 314 ALA A C 1
ATOM 2419 O O . ALA A 1 314 ? 18.387 -5.599 -13.428 1.00 91.06 314 ALA A O 1
ATOM 2420 N N . ARG A 1 315 ? 19.898 -6.863 -14.515 1.00 89.19 315 ARG A N 1
ATOM 2421 C CA . ARG A 1 315 ? 19.076 -8.083 -14.572 1.00 89.19 315 ARG A CA 1
ATOM 2422 C C . ARG A 1 315 ? 18.771 -8.638 -13.181 1.00 89.19 315 ARG A C 1
ATOM 2424 O O . ARG A 1 315 ? 17.623 -8.988 -12.926 1.00 89.19 315 ARG A O 1
ATOM 2431 N N . CYS A 1 316 ? 19.749 -8.661 -12.274 1.00 95.00 316 CYS A N 1
ATOM 2432 C CA . CYS A 1 316 ? 19.518 -9.064 -10.884 1.00 95.00 316 CYS A CA 1
ATOM 2433 C C . CYS A 1 316 ? 18.490 -8.154 -10.194 1.00 95.00 316 CYS A C 1
ATOM 2435 O O . CYS A 1 316 ? 17.535 -8.653 -9.606 1.00 95.00 316 CYS A O 1
ATOM 2437 N N . LYS A 1 317 ? 18.622 -6.827 -10.334 1.00 92.88 317 LYS A N 1
ATOM 2438 C CA . LYS A 1 317 ? 17.656 -5.867 -9.769 1.00 92.88 317 LYS A CA 1
ATOM 2439 C C . LYS A 1 317 ? 16.252 -6.031 -10.351 1.00 92.88 317 LYS A C 1
ATOM 2441 O O . LYS A 1 317 ? 15.276 -5.921 -9.617 1.00 92.88 317 LYS A O 1
ATOM 2446 N N . LEU A 1 318 ? 16.137 -6.295 -11.655 1.00 86.69 318 LEU A N 1
ATOM 2447 C CA . LEU A 1 318 ? 14.844 -6.579 -12.283 1.00 86.69 318 LEU A CA 1
ATOM 2448 C C . LEU A 1 318 ? 14.196 -7.827 -11.677 1.00 86.69 318 LEU A C 1
ATOM 2450 O O . LEU A 1 318 ? 13.037 -7.763 -11.281 1.00 86.69 318 LEU A O 1
ATOM 2454 N N . ALA A 1 319 ? 14.951 -8.917 -11.521 1.00 92.56 319 ALA A N 1
ATOM 2455 C CA . ALA A 1 319 ? 14.441 -10.142 -10.906 1.00 92.56 319 ALA A CA 1
ATOM 2456 C C . ALA A 1 319 ? 13.997 -9.927 -9.445 1.00 92.56 319 ALA A C 1
ATOM 2458 O O . ALA A 1 319 ? 12.962 -10.445 -9.025 1.00 92.56 319 ALA A O 1
ATOM 2459 N N . GLU A 1 320 ? 14.740 -9.130 -8.671 1.00 92.81 320 GLU A N 1
ATOM 2460 C CA . GLU A 1 320 ? 14.366 -8.759 -7.300 1.00 92.81 320 GLU A CA 1
ATOM 2461 C C . GLU A 1 320 ? 13.054 -7.960 -7.254 1.00 92.81 320 GLU A C 1
ATOM 2463 O O . GLU A 1 320 ? 12.173 -8.259 -6.443 1.00 92.81 320 GLU A O 1
ATOM 2468 N N . LEU A 1 321 ? 12.896 -6.972 -8.142 1.00 91.00 321 LEU A N 1
ATOM 2469 C CA . LEU A 1 321 ? 11.676 -6.166 -8.234 1.00 91.00 321 LEU A CA 1
ATOM 2470 C C . LEU A 1 321 ? 10.471 -6.995 -8.695 1.00 91.00 321 LEU A C 1
ATOM 2472 O O . LEU A 1 321 ? 9.377 -6.841 -8.152 1.00 91.00 321 LEU A O 1
ATOM 2476 N N . GLU A 1 322 ? 10.658 -7.906 -9.649 1.00 90.06 322 GLU A N 1
ATOM 2477 C CA . GLU A 1 322 ? 9.612 -8.832 -10.089 1.00 90.06 322 GLU A CA 1
ATOM 2478 C C . GLU A 1 322 ? 9.169 -9.764 -8.955 1.00 90.06 322 GLU A C 1
ATOM 2480 O O . GLU A 1 322 ? 7.968 -9.950 -8.743 1.00 90.06 322 GLU A O 1
ATOM 2485 N N . ALA A 1 323 ? 10.112 -10.299 -8.174 1.00 94.62 323 ALA A N 1
ATOM 2486 C CA . ALA A 1 323 ? 9.803 -11.127 -7.012 1.00 94.62 323 ALA A CA 1
ATOM 2487 C C . ALA A 1 323 ? 9.041 -10.342 -5.931 1.00 94.62 323 ALA A C 1
ATOM 2489 O O . ALA A 1 323 ? 8.045 -10.835 -5.392 1.00 94.62 323 ALA A O 1
ATOM 2490 N N . ALA A 1 324 ? 9.458 -9.105 -5.646 1.00 93.12 324 ALA A N 1
ATOM 2491 C CA . ALA A 1 324 ? 8.766 -8.225 -4.708 1.00 93.12 324 ALA A CA 1
ATOM 2492 C C . ALA A 1 324 ? 7.336 -7.902 -5.173 1.00 93.12 324 ALA A C 1
ATOM 2494 O O . ALA A 1 324 ? 6.400 -7.960 -4.375 1.00 93.12 324 ALA A O 1
ATOM 2495 N N . LEU A 1 325 ? 7.145 -7.637 -6.469 1.00 90.31 325 LEU A N 1
ATOM 2496 C CA . LEU A 1 325 ? 5.828 -7.395 -7.055 1.00 90.31 325 LEU A CA 1
ATOM 2497 C C . LEU A 1 325 ? 4.915 -8.622 -6.926 1.00 90.31 325 LEU A C 1
ATOM 2499 O O . LEU A 1 325 ? 3.744 -8.485 -6.574 1.00 90.31 325 LEU A O 1
ATOM 2503 N N . GLN A 1 326 ? 5.429 -9.823 -7.205 1.00 92.31 326 GLN A N 1
ATOM 2504 C CA . GLN A 1 326 ? 4.652 -11.057 -7.051 1.00 92.31 326 GLN A CA 1
ATOM 2505 C C . GLN A 1 326 ? 4.265 -11.305 -5.595 1.00 92.31 326 GLN A C 1
ATOM 2507 O O . GLN A 1 326 ? 3.123 -11.672 -5.322 1.00 92.31 326 GLN A O 1
ATOM 2512 N N . LYS A 1 327 ? 5.176 -11.034 -4.657 1.00 92.75 327 LYS A N 1
ATOM 2513 C CA . LYS A 1 327 ? 4.881 -11.114 -3.227 1.00 92.75 327 LYS A CA 1
ATOM 2514 C C . LYS A 1 327 ? 3.781 -10.130 -2.819 1.00 92.75 327 LYS A C 1
ATOM 2516 O O . LYS A 1 327 ? 2.800 -10.545 -2.217 1.00 92.75 327 LYS A O 1
ATOM 2521 N N . ALA A 1 328 ? 3.873 -8.866 -3.233 1.00 87.75 328 ALA A N 1
ATOM 2522 C CA . ALA A 1 328 ? 2.850 -7.862 -2.933 1.00 87.75 328 ALA A CA 1
ATOM 2523 C C . ALA A 1 328 ? 1.463 -8.247 -3.487 1.00 87.75 328 ALA A C 1
ATOM 2525 O O . ALA A 1 328 ? 0.445 -8.043 -2.825 1.00 87.75 328 ALA A O 1
ATOM 2526 N N . LYS A 1 329 ? 1.407 -8.861 -4.678 1.00 87.69 329 LYS A N 1
ATOM 2527 C CA . LYS A 1 329 ? 0.157 -9.401 -5.242 1.00 87.69 329 LYS A CA 1
ATOM 2528 C C . LYS A 1 329 ? -0.429 -10.528 -4.388 1.00 87.69 329 LYS A C 1
ATOM 2530 O O . LYS A 1 329 ? -1.645 -10.588 -4.220 1.00 87.69 329 LYS A O 1
ATOM 2535 N N . GLN A 1 330 ? 0.413 -11.417 -3.864 1.00 93.06 330 GLN A N 1
ATOM 2536 C CA . GLN A 1 330 ? -0.017 -12.493 -2.967 1.00 93.06 330 GLN A CA 1
ATOM 2537 C C . GLN A 1 330 ? -0.516 -11.940 -1.629 1.00 93.06 330 GLN A C 1
ATOM 2539 O O . GLN A 1 330 ? -1.591 -12.333 -1.183 1.00 93.06 330 GLN A O 1
ATOM 2544 N N . ASP A 1 331 ? 0.206 -10.984 -1.044 1.00 92.69 331 ASP A N 1
ATOM 2545 C CA . ASP A 1 331 ? -0.174 -10.334 0.214 1.00 92.69 331 ASP A CA 1
ATOM 2546 C C . ASP A 1 331 ? -1.532 -9.625 0.074 1.00 92.69 331 ASP A C 1
ATOM 2548 O O . ASP A 1 331 ? -2.417 -9.795 0.912 1.00 92.69 331 ASP A O 1
ATOM 2552 N N . MET A 1 332 ? -1.760 -8.920 -1.039 1.00 92.56 332 MET A N 1
ATOM 2553 C CA . MET A 1 332 ? -3.054 -8.300 -1.339 1.00 92.56 332 MET A CA 1
ATOM 2554 C C . MET A 1 332 ? -4.179 -9.337 -1.480 1.00 92.56 332 MET A C 1
ATOM 2556 O O . MET A 1 332 ? -5.287 -9.121 -0.988 1.00 92.56 332 MET A O 1
ATOM 2560 N N . ALA A 1 333 ? -3.911 -10.483 -2.112 1.00 89.06 333 ALA A N 1
ATOM 2561 C CA . ALA A 1 333 ? -4.888 -11.565 -2.207 1.00 89.06 333 ALA A CA 1
ATOM 2562 C C . ALA A 1 333 ? -5.215 -12.185 -0.835 1.00 89.06 333 ALA A C 1
ATOM 2564 O O . ALA A 1 333 ? -6.361 -12.572 -0.605 1.00 89.06 333 ALA A O 1
ATOM 2565 N N . CYS A 1 334 ? -4.242 -12.270 0.077 1.00 94.12 334 CYS A N 1
ATOM 2566 C CA . CYS A 1 334 ? -4.468 -12.707 1.456 1.00 94.12 334 CYS A CA 1
ATOM 2567 C C . CYS A 1 334 ? -5.305 -11.693 2.243 1.00 94.12 334 CYS A C 1
ATOM 2569 O O . CYS A 1 334 ? -6.319 -12.078 2.821 1.00 94.12 334 CYS A O 1
ATOM 2571 N N . LEU A 1 335 ? -4.965 -10.402 2.177 1.00 93.12 335 LEU A N 1
ATOM 2572 C CA . LEU A 1 335 ? -5.715 -9.338 2.855 1.00 93.12 335 LEU A CA 1
ATOM 2573 C C . LEU A 1 335 ? -7.186 -9.292 2.426 1.00 93.12 335 LEU A C 1
ATOM 2575 O O . LEU A 1 335 ? -8.069 -9.098 3.257 1.00 93.12 335 LEU A O 1
ATOM 2579 N N . LEU A 1 336 ? -7.476 -9.514 1.140 1.00 93.06 336 LEU A N 1
ATOM 2580 C CA . LEU A 1 336 ? -8.858 -9.588 0.654 1.00 93.06 336 LEU A CA 1
ATOM 2581 C C . LEU A 1 336 ? -9.638 -10.764 1.264 1.00 93.06 336 LEU A C 1
ATOM 2583 O O . LEU A 1 336 ? -10.832 -10.628 1.529 1.00 93.06 336 LEU A O 1
ATOM 2587 N N . LYS A 1 337 ? -8.981 -11.904 1.507 1.00 94.62 337 LYS A N 1
ATOM 2588 C CA . LYS A 1 337 ? -9.611 -13.060 2.165 1.00 94.62 337 LYS A CA 1
ATOM 2589 C C . LYS A 1 337 ? -9.875 -12.782 3.640 1.00 94.62 337 LYS A C 1
ATOM 2591 O O . LYS A 1 337 ? -10.997 -12.988 4.089 1.00 94.62 337 LYS A O 1
ATOM 2596 N N . GLU A 1 338 ? -8.888 -12.247 4.353 1.00 94.25 338 GLU A N 1
ATOM 2597 C CA . GLU A 1 338 ? -9.033 -11.861 5.762 1.00 94.25 338 GLU A CA 1
ATOM 2598 C C . GLU A 1 338 ? -10.148 -10.822 5.938 1.00 94.25 338 GLU A C 1
ATOM 2600 O O . GLU A 1 338 ? -11.007 -10.954 6.809 1.00 94.25 338 GLU A O 1
ATOM 2605 N N . TYR A 1 339 ? -10.209 -9.826 5.050 1.00 92.50 339 TYR A N 1
ATOM 2606 C CA . TYR A 1 339 ? -11.287 -8.841 5.043 1.00 92.50 339 TYR A CA 1
ATOM 2607 C C . TYR A 1 339 ? -12.666 -9.489 4.850 1.00 92.50 339 TYR A C 1
ATOM 2609 O O . TYR A 1 339 ? -13.615 -9.152 5.563 1.00 92.50 339 TYR A O 1
ATOM 2617 N N . GLN A 1 340 ? -12.786 -10.449 3.926 1.00 94.00 340 GLN A N 1
ATOM 2618 C CA . GLN A 1 340 ? -14.035 -11.177 3.710 1.00 94.00 340 GLN A CA 1
ATOM 2619 C C . GLN A 1 340 ? -14.442 -12.000 4.942 1.00 94.00 340 GLN A C 1
ATOM 2621 O O . GLN A 1 340 ? -15.620 -12.029 5.294 1.00 94.00 340 GLN A O 1
ATOM 2626 N N . GLU A 1 341 ? -13.495 -12.643 5.626 1.00 95.50 341 GLU A N 1
ATOM 2627 C CA . GLU A 1 341 ? -13.750 -13.406 6.857 1.00 95.50 341 GLU A CA 1
ATOM 2628 C C . GLU A 1 341 ? -14.242 -12.510 8.001 1.00 95.50 341 GLU A C 1
ATOM 2630 O O . GLU A 1 341 ? -15.216 -12.842 8.689 1.00 95.50 341 GLU A O 1
ATOM 2635 N N . VAL A 1 342 ? -13.627 -11.337 8.167 1.00 97.44 342 VAL A N 1
ATOM 2636 C CA . VAL A 1 342 ? -14.054 -10.340 9.157 1.00 97.44 342 VAL A CA 1
ATOM 2637 C C . VAL A 1 342 ? -15.443 -9.802 8.820 1.00 97.44 342 VAL A C 1
ATOM 2639 O O . VAL A 1 342 ? -16.295 -9.701 9.704 1.00 97.44 342 VAL A O 1
ATOM 2642 N N . MET A 1 343 ? -15.720 -9.513 7.546 1.00 97.38 343 MET A N 1
ATOM 2643 C CA . MET A 1 343 ? -17.049 -9.085 7.105 1.00 97.38 343 MET A CA 1
ATOM 2644 C C . MET A 1 343 ? -18.109 -10.156 7.383 1.00 97.38 343 MET A C 1
ATOM 2646 O O . MET A 1 343 ? -19.173 -9.839 7.915 1.00 97.38 343 MET A O 1
ATOM 2650 N N . ASN A 1 344 ? -17.813 -11.421 7.077 1.00 95.62 344 ASN A N 1
ATOM 2651 C CA . ASN A 1 344 ? -18.710 -12.542 7.351 1.00 95.62 344 ASN A CA 1
ATOM 2652 C C . ASN A 1 344 ? -18.998 -12.672 8.855 1.00 95.62 344 ASN A C 1
ATOM 2654 O O . ASN A 1 344 ? -20.152 -12.834 9.250 1.00 95.62 344 ASN A O 1
ATOM 2658 N N . SER A 1 345 ? -17.970 -12.532 9.696 1.00 97.12 345 SER A N 1
ATOM 2659 C CA . SER A 1 345 ? -18.110 -12.559 11.157 1.00 97.12 345 SER A CA 1
ATOM 2660 C C . SER A 1 345 ? -18.978 -11.403 11.661 1.00 97.12 345 SER A C 1
ATOM 2662 O O . SER A 1 345 ? -19.884 -11.607 12.466 1.00 97.12 345 SER A O 1
ATOM 2664 N N . LYS A 1 346 ? -18.763 -10.195 11.128 1.00 97.56 346 LYS A N 1
ATOM 2665 C CA . LYS A 1 346 ? -19.562 -9.000 11.428 1.00 97.56 346 LYS A CA 1
ATOM 2666 C C . LYS A 1 346 ? -21.035 -9.198 11.070 1.00 97.56 346 LYS A C 1
ATOM 2668 O O . LYS A 1 346 ? -21.900 -8.860 11.869 1.00 97.56 346 LYS A O 1
ATOM 2673 N N . LEU A 1 347 ? -21.327 -9.785 9.907 1.00 97.81 347 LEU A N 1
ATOM 2674 C CA . LEU A 1 347 ? -22.700 -10.119 9.511 1.00 97.81 347 LEU A CA 1
ATOM 2675 C C . LEU A 1 347 ? -23.333 -11.155 10.452 1.00 97.81 347 LEU A C 1
ATOM 2677 O O . LEU A 1 347 ? -24.502 -11.014 10.804 1.00 97.81 347 LEU A O 1
ATOM 2681 N N . GLY A 1 348 ? -22.572 -12.160 10.894 1.00 97.38 348 GLY A N 1
ATOM 2682 C CA . GLY A 1 348 ? -23.026 -13.126 11.899 1.00 97.38 348 GLY A CA 1
ATOM 2683 C C . GLY A 1 348 ? -23.393 -12.460 13.227 1.00 97.38 348 GLY A C 1
ATOM 2684 O O . GLY A 1 348 ? -24.487 -12.676 13.747 1.00 97.38 348 GLY A O 1
ATOM 2685 N N . LEU A 1 349 ? -22.529 -11.574 13.726 1.00 97.75 349 LEU A N 1
ATOM 2686 C CA . LEU A 1 349 ? -22.783 -10.814 14.952 1.00 97.75 349 LEU A CA 1
ATOM 2687 C C . LEU A 1 349 ? -23.991 -9.877 14.819 1.00 97.75 349 LEU A C 1
ATOM 2689 O O . LEU A 1 349 ? -24.797 -9.793 15.742 1.00 97.75 349 LEU A O 1
ATOM 2693 N N . ASP A 1 350 ? -24.166 -9.211 13.674 1.00 97.44 350 ASP A N 1
ATOM 2694 C CA . ASP A 1 350 ? -25.344 -8.372 13.413 1.00 97.44 350 ASP A CA 1
ATOM 2695 C C . ASP A 1 350 ? -26.647 -9.193 13.511 1.00 97.44 350 ASP A C 1
ATOM 2697 O O . ASP A 1 350 ? -27.640 -8.722 14.076 1.00 97.44 350 ASP A O 1
ATOM 2701 N N . ILE A 1 351 ? -26.638 -10.439 13.013 1.00 97.69 351 ILE A N 1
ATOM 2702 C CA . ILE A 1 351 ? -27.767 -11.374 13.139 1.00 97.69 351 ILE A CA 1
ATOM 2703 C C . ILE A 1 351 ? -27.993 -11.743 14.607 1.00 97.69 351 ILE A C 1
ATOM 2705 O O . ILE A 1 351 ? -29.122 -11.644 15.089 1.00 97.69 351 ILE A O 1
ATOM 2709 N N . GLU A 1 352 ? -26.953 -12.133 15.345 1.00 97.94 352 GLU A N 1
ATOM 2710 C CA . GLU A 1 352 ? -27.067 -12.479 16.768 1.00 97.94 352 GLU A CA 1
ATOM 2711 C C . GLU A 1 352 ? -27.631 -11.317 17.590 1.00 97.94 352 GLU A C 1
ATOM 2713 O O . GLU A 1 352 ? -28.604 -11.493 18.324 1.00 97.94 352 GLU A O 1
ATOM 2718 N N . ILE A 1 353 ? -27.100 -10.105 17.406 1.00 96.69 353 ILE A N 1
ATOM 2719 C CA . ILE A 1 353 ? -27.572 -8.887 18.075 1.00 96.69 353 ILE A CA 1
ATOM 2720 C C . ILE A 1 353 ? -29.048 -8.636 17.759 1.00 96.69 353 ILE A C 1
ATOM 2722 O O . ILE A 1 353 ? -29.836 -8.365 18.669 1.00 96.69 353 ILE A O 1
ATOM 2726 N N . ALA A 1 354 ? -29.446 -8.734 16.488 1.00 96.75 354 ALA A N 1
ATOM 2727 C CA . ALA A 1 354 ? -30.843 -8.574 16.092 1.00 96.75 354 ALA A CA 1
ATOM 2728 C C . ALA A 1 354 ? -31.747 -9.628 16.752 1.00 96.75 354 ALA A C 1
ATOM 2730 O O . ALA A 1 354 ? -32.869 -9.323 17.160 1.00 96.75 354 ALA A O 1
ATOM 2731 N N . THR A 1 355 ? -31.248 -10.853 16.900 1.00 96.19 355 THR A N 1
ATOM 2732 C CA . THR A 1 355 ? -31.973 -11.956 17.538 1.00 96.19 355 THR A CA 1
ATOM 2733 C C . THR A 1 355 ? -32.137 -11.710 19.041 1.00 96.19 355 THR A C 1
ATOM 2735 O O . THR A 1 355 ? -33.250 -11.803 19.558 1.00 96.19 355 THR A O 1
ATOM 2738 N N . TYR A 1 356 ? -31.068 -11.306 19.736 1.00 96.25 356 TYR A N 1
ATOM 2739 C CA . TYR A 1 356 ? -31.113 -10.971 21.162 1.00 96.25 356 TYR A CA 1
ATOM 2740 C C . TYR A 1 356 ? -32.020 -9.771 21.459 1.00 96.25 356 TYR A C 1
ATOM 2742 O O . TYR A 1 356 ? -32.778 -9.813 22.426 1.00 96.25 356 TYR A O 1
ATOM 2750 N N . ARG A 1 357 ? -32.012 -8.729 20.614 1.00 93.81 357 ARG A N 1
ATOM 2751 C CA . ARG A 1 357 ? -32.932 -7.584 20.747 1.00 93.81 357 ARG A CA 1
ATOM 2752 C C . ARG A 1 357 ? -34.397 -8.019 20.688 1.00 93.81 357 ARG A C 1
ATOM 2754 O O . ARG A 1 357 ? -35.165 -7.652 21.569 1.00 93.81 357 ARG A O 1
ATOM 2761 N N . ARG A 1 358 ? -34.762 -8.881 19.732 1.00 93.12 358 ARG A N 1
ATOM 2762 C CA . ARG A 1 358 ? -36.130 -9.424 19.625 1.00 93.12 358 ARG A CA 1
ATOM 2763 C C . ARG A 1 358 ? -36.544 -10.235 20.852 1.00 93.12 358 ARG A C 1
ATOM 2765 O O . ARG A 1 358 ? -37.684 -10.129 21.290 1.00 93.12 358 ARG A O 1
ATOM 2772 N N . LEU A 1 359 ? -35.639 -11.044 21.408 1.00 92.81 359 LEU A N 1
ATOM 2773 C CA . LEU A 1 359 ? -35.922 -11.823 22.619 1.00 92.81 359 LEU A CA 1
ATOM 2774 C C . LEU A 1 359 ? -36.139 -10.926 23.845 1.00 92.81 359 LEU A C 1
ATOM 2776 O O . LEU A 1 359 ? -37.007 -11.216 24.664 1.00 92.81 359 LEU A O 1
ATOM 2780 N N . LEU A 1 360 ? -35.386 -9.830 23.954 1.00 90.31 360 LEU A N 1
ATOM 2781 C CA . LEU A 1 360 ? -35.560 -8.840 25.019 1.00 90.31 360 LEU A CA 1
ATOM 2782 C C . LEU A 1 360 ? -36.870 -8.053 24.869 1.00 90.31 360 LEU A C 1
ATOM 2784 O O . LEU A 1 360 ? -37.542 -7.806 25.865 1.00 90.31 360 LEU A O 1
ATOM 2788 N N . GLU A 1 361 ? -37.261 -7.704 23.643 1.00 85.69 361 GLU A N 1
ATOM 2789 C CA . GLU A 1 361 ? -38.537 -7.034 23.349 1.00 85.69 361 GLU A CA 1
ATOM 2790 C C . GLU A 1 361 ? -39.754 -7.946 23.588 1.00 85.69 361 GLU A C 1
ATOM 2792 O O . GLU A 1 361 ? -40.813 -7.471 23.996 1.00 85.69 361 GLU A O 1
ATOM 2797 N N . ALA A 1 362 ? -39.609 -9.258 23.377 1.00 73.38 362 ALA A N 1
ATOM 2798 C CA . ALA A 1 362 ? -40.657 -10.251 23.618 1.00 73.38 362 ALA A CA 1
ATOM 2799 C C . ALA A 1 362 ? -40.778 -10.686 25.094 1.00 73.38 362 ALA A C 1
ATOM 2801 O O . ALA A 1 362 ? -41.712 -11.413 25.442 1.00 73.38 362 ALA A O 1
ATOM 2802 N N . ALA A 1 363 ? -39.855 -10.270 25.969 1.00 64.50 363 ALA A N 1
ATOM 2803 C CA . ALA A 1 363 ? -39.900 -10.610 27.385 1.00 64.50 363 ALA A CA 1
ATOM 2804 C C . ALA A 1 363 ? -41.026 -9.823 28.098 1.00 64.50 363 ALA A C 1
ATOM 2806 O O . ALA A 1 363 ? -41.023 -8.586 28.090 1.00 64.50 363 ALA A O 1
ATOM 2807 N N . PRO A 1 364 ? -41.991 -10.501 28.751 1.00 54.91 364 PRO A N 1
ATOM 2808 C CA . PRO A 1 364 ? -43.101 -9.850 29.438 1.00 54.91 364 PRO A CA 1
ATOM 2809 C C . PRO A 1 364 ? -42.591 -9.165 30.714 1.00 54.91 364 PRO A C 1
ATOM 2811 O O . PRO A 1 364 ? -42.514 -9.769 31.779 1.00 54.91 364 PRO A O 1
ATOM 2814 N N . GLY A 1 365 ? -42.201 -7.896 30.595 1.00 58.50 365 GLY A N 1
ATOM 2815 C CA . GLY A 1 365 ? -41.734 -7.096 31.733 1.00 58.50 365 GLY A CA 1
ATOM 2816 C C . GLY A 1 365 ? -41.291 -5.667 31.412 1.00 58.50 365 GLY A C 1
ATOM 2817 O O . GLY A 1 365 ? -41.284 -4.831 32.307 1.00 58.50 365 GLY A O 1
ATOM 2818 N N . ALA A 1 366 ? -40.986 -5.339 30.152 1.00 52.84 366 ALA A N 1
ATOM 2819 C CA . ALA A 1 366 ? -40.463 -4.015 29.788 1.00 52.84 366 ALA A CA 1
ATOM 2820 C C . ALA A 1 366 ? -41.534 -2.918 29.565 1.00 52.84 366 ALA A C 1
ATOM 2822 O O . ALA A 1 366 ? -41.186 -1.767 29.324 1.00 52.84 366 ALA A O 1
ATOM 2823 N N . GLY A 1 367 ? -42.832 -3.247 29.647 1.00 51.84 367 GLY A N 1
ATOM 2824 C CA . GLY A 1 367 ? -43.938 -2.320 29.350 1.00 51.84 367 GLY A CA 1
ATOM 2825 C C . GLY A 1 367 ? -44.635 -1.665 30.552 1.00 51.84 367 GLY A C 1
ATOM 2826 O O . GLY A 1 367 ? -45.456 -0.775 30.355 1.00 51.84 367 GLY A O 1
ATOM 2827 N N . LEU A 1 368 ? -44.341 -2.063 31.795 1.00 52.62 368 LEU A N 1
ATOM 2828 C CA . LEU A 1 368 ? -44.965 -1.473 32.989 1.00 52.62 368 LEU A CA 1
ATOM 2829 C C . LEU A 1 368 ? -43.997 -0.531 33.707 1.00 52.62 368 LEU A C 1
ATOM 2831 O O . LEU A 1 368 ? -43.542 -0.856 34.793 1.00 52.62 368 LEU A O 1
ATOM 2835 N N . CYS A 1 369 ? -43.655 0.608 33.100 1.00 49.84 369 CYS A N 1
ATOM 2836 C CA . CYS A 1 369 ? -43.147 1.791 33.817 1.00 49.84 369 CYS A CA 1
ATOM 2837 C C . CYS A 1 369 ? -42.979 2.985 32.860 1.00 49.84 369 CYS A C 1
ATOM 2839 O O . CYS A 1 369 ? -41.884 3.506 32.676 1.00 49.84 369 CYS A O 1
ATOM 2841 N N . ALA A 1 370 ? -44.062 3.440 32.229 1.00 48.97 370 ALA A N 1
ATOM 2842 C CA . ALA A 1 370 ? -44.075 4.753 31.587 1.00 48.97 370 ALA A CA 1
ATOM 2843 C C . ALA A 1 370 ? -45.475 5.381 31.651 1.00 48.97 370 ALA A C 1
ATOM 2845 O O . ALA A 1 370 ? -46.340 5.109 30.828 1.00 48.97 370 ALA A O 1
ATOM 2846 N N . GLY A 1 371 ? -45.667 6.233 32.660 1.00 45.88 371 GLY A N 1
ATOM 2847 C CA . GLY A 1 371 ? -46.421 7.481 32.531 1.00 45.88 371 GLY A CA 1
ATOM 2848 C C . GLY A 1 371 ? -47.928 7.408 32.294 1.00 45.88 371 GLY A C 1
ATOM 2849 O O . GLY A 1 371 ? -48.405 7.767 31.222 1.00 45.88 371 GLY A O 1
ATOM 2850 N N . THR A 1 372 ? -48.707 7.146 33.343 1.00 42.88 372 THR A N 1
ATOM 2851 C CA . THR A 1 372 ? -50.078 7.672 33.441 1.00 42.88 372 THR A CA 1
ATOM 2852 C C . THR A 1 372 ? -50.034 9.115 33.949 1.00 42.88 372 THR A C 1
ATOM 2854 O O . THR A 1 372 ? -50.242 9.401 35.124 1.00 42.88 372 THR A O 1
ATOM 2857 N N . SER A 1 373 ? -49.765 10.055 33.045 1.00 50.84 373 SER A N 1
ATOM 2858 C CA . SER A 1 373 ? -50.099 11.466 33.243 1.00 50.84 373 SER A CA 1
ATOM 2859 C C . SER A 1 373 ? -50.614 12.051 31.934 1.00 50.84 373 SER A C 1
ATOM 2861 O O . SER A 1 373 ? -49.820 12.451 31.089 1.00 50.84 373 SER A O 1
ATOM 2863 N N . ALA A 1 374 ? -51.938 12.053 31.773 1.00 44.53 374 ALA A N 1
ATOM 2864 C CA . ALA A 1 374 ? -52.740 13.111 31.147 1.00 44.53 374 ALA A CA 1
ATOM 2865 C C . ALA A 1 374 ? -54.085 12.535 30.687 1.00 44.53 374 ALA A C 1
ATOM 2867 O O . ALA A 1 374 ? -54.236 12.032 29.576 1.00 44.53 374 ALA A O 1
ATOM 2868 N N . CYS A 1 375 ? -55.096 12.671 31.542 1.00 47.69 375 CYS A N 1
ATOM 2869 C CA . CYS A 1 375 ? -56.479 12.685 31.097 1.00 47.69 375 CYS A CA 1
ATOM 2870 C C . CYS A 1 375 ? -56.678 13.917 30.203 1.00 47.69 375 CYS A C 1
ATOM 2872 O O . CYS A 1 375 ? -56.632 15.046 30.693 1.00 47.69 375 CYS A O 1
ATOM 2874 N N . ARG A 1 376 ? -56.938 13.722 28.909 1.00 42.69 376 ARG A N 1
ATOM 2875 C CA . ARG A 1 376 ? -57.616 14.731 28.089 1.00 42.69 376 ARG A CA 1
ATOM 2876 C C . ARG A 1 376 ? -58.762 14.054 27.352 1.00 42.69 376 ARG A C 1
ATOM 2878 O O . ARG A 1 376 ? -58.551 13.255 26.448 1.00 42.69 376 ARG A O 1
ATOM 2885 N N . ALA A 1 377 ? -59.969 14.333 27.833 1.00 48.25 377 ALA A N 1
ATOM 2886 C CA . ALA A 1 377 ? -61.218 13.918 27.218 1.00 48.25 377 ALA A CA 1
ATOM 2887 C C . ALA A 1 377 ? -61.404 14.598 25.848 1.00 48.25 377 ALA A C 1
ATOM 2889 O O . ALA A 1 377 ? -60.952 15.736 25.681 1.00 48.25 377 ALA A O 1
ATOM 2890 N N . PRO A 1 378 ? -62.101 13.959 24.894 1.00 53.66 378 PRO A N 1
ATOM 2891 C CA . PRO A 1 378 ? -62.588 14.629 23.702 1.00 53.66 378 PRO A CA 1
ATOM 2892 C C . PRO A 1 378 ? -63.951 15.263 24.008 1.00 53.66 378 PRO A C 1
ATOM 2894 O O . PRO A 1 378 ? -64.885 14.585 24.435 1.00 53.66 378 PRO A O 1
ATOM 2897 N N . GLY A 1 379 ? -64.053 16.573 23.808 1.00 58.09 379 GLY A N 1
ATOM 2898 C CA . GLY A 1 379 ? -65.310 17.308 23.838 1.00 58.09 379 GLY A CA 1
ATOM 2899 C C . GLY A 1 379 ? -65.446 18.126 22.562 1.00 58.09 379 GLY A C 1
ATOM 2900 O O . GLY A 1 379 ? -64.662 19.053 22.391 1.00 58.09 379 GLY A O 1
ATOM 2901 N N . LEU A 1 380 ? -66.452 17.736 21.766 1.00 45.28 380 LEU A N 1
ATOM 2902 C CA . LEU A 1 380 ? -67.167 18.448 20.690 1.00 45.28 380 LEU A CA 1
ATOM 2903 C C . LEU A 1 380 ? -66.377 18.961 19.477 1.00 45.28 380 LEU A C 1
ATOM 2905 O O . LEU A 1 380 ? -65.535 19.870 19.623 1.00 45.28 380 LEU A O 1
#

pLDDT: mean 70.05, std 24.44, range [27.67, 97.94]